Protein AF-A0A418QNV6-F1 (afdb_monomer_lite)

Structure (mmCIF, N/CA/C/O backbone):
data_AF-A0A418QNV6-F1
#
_entry.id   AF-A0A418QNV6-F1
#
loop_
_atom_site.group_PDB
_atom_site.id
_atom_site.type_symbol
_atom_site.label_atom_id
_atom_site.label_alt_id
_atom_site.label_comp_id
_atom_site.label_asym_id
_atom_site.label_entity_id
_atom_site.label_seq_id
_atom_site.pdbx_PDB_ins_code
_atom_site.Cartn_x
_atom_site.Cartn_y
_atom_site.Cartn_z
_atom_site.occupancy
_atom_site.B_iso_or_equiv
_atom_site.auth_seq_id
_atom_site.auth_comp_id
_atom_site.auth_asym_id
_atom_site.auth_atom_id
_atom_site.pdbx_PDB_model_num
ATOM 1 N N . MET A 1 1 ? -42.449 26.085 47.642 1.00 58.88 1 MET A N 1
ATOM 2 C CA . MET A 1 1 ? -41.545 26.349 48.786 1.00 58.88 1 MET A CA 1
ATOM 3 C C . MET A 1 1 ? -40.626 25.148 48.970 1.00 58.88 1 MET A C 1
ATOM 5 O O . MET A 1 1 ? -41.095 24.044 48.712 1.00 58.88 1 MET A O 1
ATOM 9 N N . PRO A 1 2 ? -39.348 25.321 49.351 1.00 74.31 2 PRO A N 1
ATOM 10 C CA . PRO A 1 2 ? -38.496 24.186 49.699 1.00 74.31 2 PRO A CA 1
ATOM 11 C C . PRO A 1 2 ? -39.065 23.500 50.948 1.00 74.31 2 PRO A C 1
ATOM 13 O O . PRO A 1 2 ? -39.199 24.136 51.988 1.00 74.31 2 PRO A O 1
ATOM 16 N N . ILE A 1 3 ? -39.446 22.228 50.828 1.00 88.44 3 ILE A N 1
ATOM 17 C CA . ILE A 1 3 ? -39.875 21.413 51.972 1.00 88.44 3 ILE A CA 1
ATOM 18 C C . ILE A 1 3 ? -38.649 20.917 52.739 1.00 88.44 3 ILE A C 1
ATOM 20 O O . ILE A 1 3 ? -37.624 20.603 52.121 1.00 88.44 3 ILE A O 1
ATOM 24 N N . SER A 1 4 ? -38.736 20.822 54.067 1.00 92.00 4 SER A N 1
ATOM 25 C CA . SER A 1 4 ? -37.643 20.242 54.846 1.00 92.00 4 SER A CA 1
ATOM 26 C C . SER A 1 4 ? -37.627 18.707 54.717 1.00 92.00 4 SER A C 1
ATOM 28 O O . SER A 1 4 ? -38.664 18.093 54.444 1.00 92.00 4 SER A O 1
ATOM 30 N N . PRO A 1 5 ? -36.476 18.041 54.936 1.00 89.94 5 PRO A N 1
ATOM 31 C CA . PRO A 1 5 ? -36.416 16.579 54.994 1.00 89.94 5 PRO A CA 1
ATOM 32 C C . PRO A 1 5 ? -37.359 15.960 56.040 1.00 89.94 5 PRO A C 1
ATOM 34 O O . PRO A 1 5 ? -37.862 14.861 55.824 1.00 89.94 5 PRO A O 1
ATOM 37 N N . ALA A 1 6 ? -37.616 16.661 57.150 1.00 90.12 6 ALA A N 1
ATOM 38 C CA . ALA A 1 6 ? -38.538 16.208 58.191 1.00 90.12 6 ALA A CA 1
ATOM 39 C C . ALA A 1 6 ? -40.002 16.277 57.726 1.00 90.12 6 ALA A C 1
ATOM 41 O O . ALA A 1 6 ? -40.767 15.340 57.962 1.00 90.12 6 ALA A O 1
ATOM 42 N N . ASP A 1 7 ? -40.374 17.337 57.003 1.00 91.88 7 ASP A N 1
ATOM 43 C CA . ASP A 1 7 ? -41.719 17.481 56.432 1.00 91.88 7 ASP A CA 1
ATOM 44 C C . ASP A 1 7 ? -41.975 16.425 55.353 1.00 91.88 7 ASP A C 1
ATOM 46 O O . ASP A 1 7 ? -43.061 15.854 55.284 1.00 91.88 7 ASP A O 1
ATOM 50 N N . ALA A 1 8 ? -40.955 16.114 54.544 1.00 91.12 8 ALA A N 1
ATOM 51 C CA . ALA A 1 8 ? -41.024 15.056 53.541 1.00 91.12 8 ALA A CA 1
ATOM 52 C C . ALA A 1 8 ? -41.283 13.675 54.167 1.00 91.12 8 ALA A C 1
ATOM 54 O O . ALA A 1 8 ? -42.171 12.956 53.716 1.00 91.12 8 ALA A O 1
ATOM 55 N N . GLU A 1 9 ? -40.551 13.306 55.222 1.00 90.88 9 GLU A N 1
ATOM 56 C CA . GLU A 1 9 ? -40.791 12.042 55.934 1.00 90.88 9 GLU A CA 1
ATOM 57 C C . GLU A 1 9 ? -42.162 12.022 56.621 1.00 90.88 9 GLU A C 1
ATOM 59 O O . GLU A 1 9 ? -42.847 11.001 56.581 1.00 90.88 9 GLU A O 1
ATOM 64 N N . THR A 1 10 ? -42.595 13.148 57.196 1.00 93.19 10 THR A N 1
ATOM 65 C CA . THR A 1 10 ? -43.918 13.272 57.832 1.00 93.19 10 THR A CA 1
ATOM 66 C C . THR A 1 10 ? -45.041 13.072 56.814 1.00 93.19 10 THR A C 1
ATOM 68 O O . THR A 1 10 ? -45.963 12.298 57.064 1.00 93.19 10 THR A O 1
ATOM 71 N N . ALA A 1 11 ? -44.933 13.682 55.629 1.00 91.50 11 ALA A N 1
ATOM 72 C CA . ALA A 1 11 ? -45.890 13.484 54.542 1.00 91.50 11 ALA A CA 1
ATOM 73 C C . ALA A 1 11 ? -45.966 12.009 54.106 1.00 91.50 11 ALA A C 1
ATOM 75 O O . ALA A 1 11 ? -47.058 11.468 53.952 1.00 91.50 11 ALA A O 1
ATOM 76 N N . LEU A 1 12 ? -44.821 11.322 53.988 1.00 93.31 12 LEU A N 1
ATOM 77 C CA . LEU A 1 12 ? -44.784 9.894 53.647 1.00 93.31 12 LEU A CA 1
ATOM 78 C C . LEU A 1 12 ? -45.368 8.990 54.747 1.00 93.31 12 LEU A C 1
ATOM 80 O O . LEU A 1 12 ? -45.888 7.924 54.430 1.00 93.31 12 LEU A O 1
ATOM 84 N N . LEU A 1 13 ? -45.291 9.381 56.025 1.00 92.00 13 LEU A N 1
ATOM 85 C CA . LEU A 1 13 ? -45.879 8.628 57.144 1.00 92.00 13 LEU A CA 1
ATOM 86 C C . LEU A 1 13 ? -47.412 8.700 57.186 1.00 92.00 13 LEU A C 1
ATOM 88 O O . LEU A 1 13 ? -48.037 7.808 57.755 1.00 92.00 13 LEU A O 1
ATOM 92 N N . HIS A 1 14 ? -48.013 9.736 56.598 1.00 92.81 14 HIS A N 1
ATOM 93 C CA . HIS A 1 14 ? -49.468 9.895 56.539 1.00 92.81 14 HIS A CA 1
ATOM 94 C C . HIS A 1 14 ? -50.130 9.137 55.380 1.00 92.81 14 HIS A C 1
ATOM 96 O O . HIS A 1 14 ? -51.352 8.987 55.375 1.00 92.81 14 HIS A O 1
ATOM 102 N N . LEU A 1 15 ? -49.347 8.632 54.422 1.00 93.75 15 LEU A N 1
ATOM 103 C CA . LEU A 1 15 ? -49.856 7.810 53.328 1.00 93.75 15 LEU A CA 1
ATOM 104 C C . LEU A 1 15 ? -50.254 6.411 53.813 1.00 93.75 15 LEU A C 1
ATOM 106 O O . LEU A 1 15 ? -49.610 5.825 54.685 1.00 93.75 15 LEU A O 1
ATOM 110 N N . GLN A 1 16 ? -51.278 5.823 53.186 1.00 94.12 16 GLN A N 1
ATOM 111 C CA . GLN A 1 16 ? -51.574 4.406 53.402 1.00 94.12 16 GLN A CA 1
ATOM 112 C C . GLN A 1 16 ? -50.384 3.534 52.956 1.00 94.12 16 GLN A C 1
ATOM 114 O O . GLN A 1 16 ? -49.846 3.780 51.874 1.00 94.12 16 GLN A O 1
ATOM 119 N N . PRO A 1 17 ? -50.006 2.481 53.710 1.00 91.81 17 PRO A N 1
ATOM 120 C CA . PRO A 1 17 ? -48.830 1.665 53.396 1.00 91.81 17 PRO A CA 1
ATOM 121 C C . PRO A 1 17 ? -48.832 1.088 51.978 1.00 91.81 17 PRO A C 1
ATOM 123 O O . PRO A 1 17 ? -47.825 1.177 51.287 1.00 91.81 17 PRO A O 1
ATOM 126 N N . ALA A 1 18 ? -49.974 0.570 51.512 1.00 90.88 18 ALA A N 1
ATOM 127 C CA . ALA A 1 18 ? -50.107 0.031 50.158 1.00 90.88 18 ALA A CA 1
ATOM 128 C C . ALA A 1 18 ? -49.904 1.105 49.076 1.00 90.88 18 ALA A C 1
ATOM 130 O O . ALA A 1 18 ? -49.297 0.837 48.042 1.00 90.88 18 ALA A O 1
ATOM 131 N N . PHE A 1 19 ? -50.370 2.333 49.328 1.00 94.88 19 PHE A N 1
ATOM 132 C CA . PHE A 1 19 ? -50.196 3.437 48.391 1.00 94.88 19 PHE A CA 1
ATOM 133 C C . PHE A 1 19 ? -48.747 3.932 48.365 1.00 94.88 19 PHE A C 1
ATOM 135 O O . PHE A 1 19 ? -48.191 4.141 47.291 1.00 94.88 19 PHE A O 1
ATOM 142 N N . LEU A 1 20 ? -48.105 4.051 49.531 1.00 94.25 20 LEU A N 1
ATOM 143 C CA . LEU A 1 20 ? -46.681 4.373 49.613 1.00 94.25 20 LEU A CA 1
ATOM 144 C C . LEU A 1 20 ? -45.828 3.331 48.876 1.00 94.25 20 LEU A C 1
ATOM 146 O O . LEU A 1 20 ? -44.953 3.705 48.101 1.00 94.25 20 LEU A O 1
ATOM 150 N N . ASP A 1 21 ? -46.107 2.044 49.081 1.00 91.50 21 ASP A N 1
ATOM 151 C CA . ASP A 1 21 ? -45.416 0.945 48.405 1.00 91.50 21 ASP A CA 1
ATOM 152 C C . ASP A 1 21 ? -45.560 1.018 46.880 1.00 91.50 21 ASP A C 1
ATOM 154 O O . ASP A 1 21 ? -44.578 0.819 46.162 1.00 91.50 21 ASP A O 1
ATOM 158 N N . ALA A 1 22 ? -46.755 1.358 46.387 1.00 93.69 22 ALA A N 1
ATOM 159 C CA . ALA A 1 22 ? -47.014 1.569 44.966 1.00 93.69 22 ALA A CA 1
ATOM 160 C C . ALA A 1 22 ? -46.337 2.838 44.410 1.00 93.69 22 ALA A C 1
ATOM 162 O O . ALA A 1 22 ? -46.126 2.940 43.206 1.00 93.69 22 ALA A O 1
ATOM 163 N N . LEU A 1 23 ? -45.942 3.802 45.245 1.00 95.12 23 LEU A N 1
ATOM 164 C CA . LEU A 1 23 ? -45.185 4.981 44.805 1.00 95.12 23 LEU A CA 1
ATOM 165 C C . LEU A 1 23 ? -43.672 4.733 44.736 1.00 95.12 23 LEU A C 1
ATOM 167 O O . LEU A 1 23 ? -42.971 5.465 44.036 1.00 95.12 23 LEU A O 1
ATOM 171 N N . LEU A 1 24 ? -43.147 3.711 45.424 1.00 93.94 24 LEU A N 1
ATOM 172 C CA . LEU A 1 24 ? -41.705 3.444 45.478 1.00 93.94 24 LEU A CA 1
ATOM 173 C C . LEU A 1 24 ? -41.037 3.257 44.101 1.00 93.94 24 LEU A C 1
ATOM 175 O O . LEU A 1 24 ? -39.929 3.770 43.948 1.00 93.94 24 LEU A O 1
ATOM 179 N N . PRO A 1 25 ? -41.642 2.613 43.080 1.00 93.56 25 PRO A N 1
ATOM 180 C CA . PRO A 1 25 ? -41.015 2.521 41.758 1.00 93.56 25 PRO A CA 1
ATOM 181 C C . PRO A 1 25 ? -40.789 3.883 41.076 1.00 93.56 25 PRO A C 1
ATOM 183 O O . PRO A 1 25 ? -39.921 3.998 40.219 1.00 93.56 25 PRO A O 1
ATOM 186 N N . LEU A 1 26 ? -41.514 4.931 41.486 1.00 93.94 26 LEU A N 1
ATOM 187 C CA . LEU A 1 26 ? -41.363 6.297 40.971 1.00 93.94 26 LEU A CA 1
ATOM 188 C C . LEU A 1 26 ? -40.318 7.127 41.731 1.00 93.94 26 LEU A C 1
ATOM 190 O O . LEU A 1 26 ? -40.131 8.307 41.434 1.00 93.94 26 LEU A O 1
ATOM 194 N N . ALA A 1 27 ? -39.654 6.550 42.739 1.00 93.06 27 ALA A N 1
ATOM 195 C CA . ALA A 1 27 ? -38.789 7.290 43.657 1.00 93.06 27 ALA A CA 1
ATOM 196 C C . ALA A 1 27 ? -37.583 7.963 42.983 1.00 93.06 27 ALA A C 1
ATOM 198 O O . ALA A 1 27 ? -37.033 8.911 43.541 1.00 93.06 27 ALA A O 1
ATOM 199 N N . LEU A 1 28 ? -37.149 7.476 41.817 1.00 89.69 28 LEU A N 1
ATOM 200 C CA . LEU A 1 28 ? -36.007 8.025 41.083 1.00 89.69 28 LEU A CA 1
ATOM 201 C C . LEU A 1 28 ? -36.397 9.062 40.020 1.00 89.69 28 LEU A C 1
ATOM 203 O O . LEU A 1 28 ? -35.506 9.642 39.402 1.00 89.69 28 LEU A O 1
ATOM 207 N N . GLU A 1 29 ? -37.692 9.306 39.818 1.00 90.94 29 GLU A N 1
ATOM 208 C CA . GLU A 1 29 ? -38.185 10.260 38.828 1.00 90.94 29 GLU A CA 1
ATOM 209 C C . GLU A 1 29 ? -38.235 11.681 39.405 1.00 90.94 29 GLU A C 1
ATOM 211 O O . GLU A 1 29 ? -38.697 11.910 40.526 1.00 90.94 29 GLU A O 1
ATOM 216 N N . ASP A 1 30 ? -37.772 12.654 38.620 1.00 90.06 30 ASP A N 1
ATOM 217 C CA . ASP A 1 30 ? -37.817 14.076 38.985 1.00 90.06 30 ASP A CA 1
ATOM 218 C C . ASP A 1 30 ? -39.191 14.704 38.737 1.00 90.06 30 ASP A C 1
ATOM 220 O O . ASP A 1 30 ? -39.560 15.700 39.371 1.00 90.06 30 ASP A O 1
ATOM 224 N N . THR A 1 31 ? -39.956 14.113 37.823 1.00 92.56 31 THR A N 1
ATOM 225 C CA . THR A 1 31 ? -41.309 14.519 37.464 1.00 92.56 31 THR A CA 1
ATOM 226 C C . THR A 1 31 ? -42.206 13.297 37.361 1.00 92.56 31 THR A C 1
ATOM 228 O O . THR A 1 31 ? -41.828 12.256 36.830 1.00 92.56 31 THR A O 1
ATOM 231 N N . TRP A 1 32 ? -43.418 13.416 37.884 1.00 95.62 32 TRP A N 1
ATOM 232 C CA . TRP A 1 32 ? -44.456 12.403 37.757 1.00 95.62 32 TRP A CA 1
ATOM 233 C C . TRP A 1 32 ? -45.513 12.870 36.762 1.00 95.62 32 TRP A C 1
ATOM 235 O O . TRP A 1 32 ? -45.766 14.068 36.634 1.00 95.62 32 TRP A O 1
ATOM 245 N N . HIS A 1 33 ? -46.123 11.919 36.059 1.00 94.75 33 HIS A N 1
ATOM 246 C CA . HIS A 1 33 ? -47.186 12.171 35.090 1.00 94.75 33 HIS A CA 1
ATOM 247 C C . HIS A 1 33 ? -48.235 11.055 35.211 1.00 94.75 33 HIS A C 1
ATOM 249 O O . HIS A 1 33 ? -47.851 9.882 35.207 1.00 94.75 33 HIS A O 1
ATOM 255 N N . PRO A 1 34 ? -49.547 11.362 35.216 1.00 92.31 34 PRO A N 1
ATOM 256 C CA . PRO A 1 34 ? -50.612 10.411 35.551 1.00 92.31 34 PRO A CA 1
ATOM 257 C C . PRO A 1 34 ? -50.576 9.122 34.716 1.00 92.31 34 PRO A C 1
ATOM 259 O O . PRO A 1 34 ? -50.736 8.032 35.252 1.00 92.31 34 PRO A O 1
ATOM 262 N N . VAL A 1 35 ? -50.315 9.241 33.410 1.00 90.50 35 VAL A N 1
ATOM 263 C CA . VAL A 1 35 ? -50.228 8.088 32.494 1.00 90.50 35 VAL A CA 1
ATOM 264 C C . VAL A 1 35 ? -48.843 7.426 32.476 1.00 90.50 35 VAL A C 1
ATOM 266 O O . VAL A 1 35 ? -48.749 6.213 32.626 1.00 90.50 35 VAL A O 1
ATOM 269 N N . ARG A 1 36 ? -47.746 8.183 32.304 1.00 89.75 36 ARG A N 1
ATOM 270 C CA . ARG A 1 36 ? -46.393 7.599 32.183 1.00 89.75 36 ARG A CA 1
ATOM 271 C C . ARG A 1 36 ? -45.943 6.881 33.454 1.00 89.75 36 ARG A C 1
ATOM 273 O O . ARG A 1 36 ? -45.294 5.846 33.362 1.00 89.75 36 ARG A O 1
ATOM 280 N N . SER A 1 37 ? -46.320 7.393 34.624 1.00 92.81 37 SER A N 1
ATOM 281 C CA . SER A 1 37 ? -45.974 6.777 35.904 1.00 92.81 37 SER A CA 1
ATOM 282 C C . SER A 1 37 ? -46.596 5.383 36.081 1.00 92.81 37 SER A C 1
ATOM 284 O O . SER A 1 37 ? -45.988 4.543 36.734 1.00 92.81 37 SER A O 1
ATOM 286 N N . LEU A 1 38 ? -47.729 5.080 35.433 1.00 91.75 38 LEU A N 1
ATOM 287 C CA . LEU A 1 38 ? -48.327 3.735 35.457 1.00 91.75 38 LEU A CA 1
ATOM 288 C C . LEU A 1 38 ? -47.478 2.685 34.727 1.00 91.75 38 LEU A C 1
ATOM 290 O O . LEU A 1 38 ? -47.542 1.509 35.065 1.00 91.75 38 LEU A O 1
ATOM 294 N N . ALA A 1 39 ? -46.653 3.091 33.756 1.00 88.88 39 ALA A N 1
ATOM 295 C CA . ALA A 1 39 ? -45.735 2.167 33.088 1.00 88.88 39 ALA A CA 1
ATOM 296 C C . ALA A 1 39 ? -44.594 1.711 34.016 1.00 88.88 39 ALA A C 1
ATOM 298 O O . ALA A 1 39 ? -44.099 0.596 33.880 1.00 88.88 39 ALA A O 1
ATOM 299 N N . LEU A 1 40 ? -44.186 2.572 34.955 1.00 85.75 40 LEU A N 1
ATOM 300 C CA . LEU A 1 40 ? -43.141 2.286 35.945 1.00 85.75 40 LEU A CA 1
ATOM 301 C C . LEU A 1 40 ? -43.706 1.660 37.226 1.00 85.75 40 LEU A C 1
ATOM 303 O O . LEU A 1 40 ? -43.014 0.891 37.888 1.00 85.75 40 LEU A O 1
ATOM 307 N N . SER A 1 41 ? -44.952 1.985 37.574 1.00 92.31 41 SER A N 1
ATOM 308 C CA . SER A 1 41 ? -45.657 1.426 38.724 1.00 92.31 41 SER A CA 1
ATOM 309 C C . SER A 1 41 ? -47.101 1.050 38.364 1.00 92.31 41 SER A C 1
ATOM 311 O O . SER A 1 41 ? -48.021 1.851 38.555 1.00 92.31 41 SER A O 1
ATOM 313 N N . PRO A 1 42 ? -47.325 -0.163 37.829 1.00 91.12 42 PRO A N 1
ATOM 314 C CA . PRO A 1 42 ? -48.658 -0.617 37.431 1.00 91.12 42 PRO A CA 1
ATOM 315 C C . PRO A 1 42 ? -49.593 -0.884 38.621 1.00 91.12 42 PRO A C 1
ATOM 317 O O . PRO A 1 42 ? -50.802 -0.953 38.433 1.00 91.12 42 PRO A O 1
ATOM 320 N N . ASP A 1 43 ? -49.052 -0.994 39.839 1.00 92.06 43 ASP A N 1
ATOM 321 C CA . ASP A 1 43 ? -49.811 -1.273 41.066 1.00 92.06 43 ASP A CA 1
ATOM 322 C C . ASP A 1 43 ? -50.447 -0.013 41.694 1.00 92.06 43 ASP A C 1
ATOM 324 O O . ASP A 1 43 ? -51.023 -0.074 42.783 1.00 92.06 43 ASP A O 1
ATOM 328 N N . LEU A 1 44 ? -50.323 1.156 41.052 1.00 94.31 44 LEU A N 1
ATOM 329 C CA . LEU A 1 44 ? -50.935 2.393 41.538 1.00 94.31 44 LEU A CA 1
ATOM 330 C C . LEU A 1 44 ? -52.474 2.309 41.476 1.00 94.31 44 LEU A C 1
ATOM 332 O O . LEU A 1 44 ? -53.022 1.943 40.437 1.00 94.31 44 LEU A O 1
ATOM 336 N N . PRO A 1 45 ? -53.190 2.677 42.556 1.00 93.38 45 PRO A N 1
ATOM 337 C CA . PRO A 1 45 ? -54.645 2.565 42.607 1.00 93.38 45 PRO A CA 1
ATOM 338 C C . PRO A 1 45 ? -55.355 3.590 41.710 1.00 93.38 45 PRO A C 1
ATOM 340 O O . PRO A 1 45 ? -54.811 4.643 41.365 1.00 93.38 45 PRO A O 1
ATOM 343 N N . ASP A 1 46 ? -56.626 3.338 41.402 1.00 91.38 46 ASP A N 1
ATOM 344 C CA . ASP A 1 46 ? -57.471 4.323 40.724 1.00 91.38 46 ASP A CA 1
ATOM 345 C C . ASP A 1 46 ? -57.534 5.636 41.526 1.00 91.38 46 ASP A C 1
ATOM 347 O O . ASP A 1 46 ? -57.696 5.645 42.748 1.00 91.38 46 ASP A O 1
ATOM 351 N N . GLY A 1 47 ? -57.378 6.772 40.840 1.00 92.19 47 GLY A N 1
ATOM 352 C CA . GLY A 1 47 ? -57.345 8.093 41.478 1.00 92.19 47 GLY A CA 1
ATOM 353 C C . GLY A 1 47 ? -56.038 8.435 42.209 1.00 92.19 47 GLY A C 1
ATOM 354 O O . GLY A 1 47 ? -55.975 9.484 42.858 1.00 92.19 47 GLY A O 1
ATOM 355 N N . TRP A 1 48 ? -54.982 7.614 42.082 1.00 95.25 48 TRP A N 1
ATOM 356 C CA . TRP A 1 48 ? -53.685 7.849 42.734 1.00 95.25 48 TRP A CA 1
ATOM 357 C C . TRP A 1 48 ? -53.121 9.251 42.484 1.00 95.25 48 TRP A C 1
ATOM 359 O O . TRP A 1 48 ? -52.522 9.832 43.383 1.00 95.25 48 TRP A O 1
ATOM 369 N N . TRP A 1 49 ? -53.313 9.801 41.280 1.00 95.50 49 TRP A N 1
ATOM 370 C CA . TRP A 1 49 ? -52.747 11.091 40.888 1.00 95.50 49 TRP A CA 1
ATOM 371 C C . TRP A 1 49 ? -53.313 12.237 41.727 1.00 95.50 49 TRP A C 1
ATOM 373 O O . TRP A 1 49 ? -52.564 13.017 42.314 1.00 95.50 49 TRP A O 1
ATOM 383 N N . SER A 1 50 ? -54.641 12.291 41.864 1.00 93.62 50 SER A N 1
ATOM 384 C CA . SER A 1 50 ? -55.313 13.269 42.722 1.00 93.62 50 SER A CA 1
ATOM 385 C C . SER A 1 50 ? -54.934 13.076 44.190 1.00 93.62 50 SER A C 1
ATOM 387 O O . SER A 1 50 ? -54.702 14.058 44.891 1.00 93.62 50 SER A O 1
ATOM 389 N N . ALA A 1 51 ? -54.811 11.824 44.646 1.00 92.88 51 ALA A N 1
ATOM 390 C CA . ALA A 1 51 ? -54.374 11.518 46.005 1.00 92.88 51 ALA A CA 1
ATOM 391 C C . ALA A 1 51 ? -52.929 11.979 46.267 1.00 92.88 51 ALA A C 1
ATOM 393 O O . ALA A 1 51 ? -52.664 12.590 47.301 1.00 92.88 51 ALA A O 1
ATOM 394 N N . ALA A 1 52 ? -52.011 11.753 45.323 1.00 93.56 52 ALA A N 1
ATOM 395 C CA . ALA A 1 52 ? -50.624 12.197 45.407 1.00 93.56 52 ALA A CA 1
ATOM 396 C C . ALA A 1 52 ? -50.528 13.729 45.438 1.00 93.56 52 ALA A C 1
ATOM 398 O O . ALA A 1 52 ? -49.844 14.267 46.300 1.00 93.56 52 ALA A O 1
ATOM 399 N N . LEU A 1 53 ? -51.256 14.440 44.570 1.00 93.44 53 LEU A N 1
ATOM 400 C CA . LEU A 1 53 ? -51.277 15.910 44.557 1.00 93.44 53 LEU A CA 1
ATOM 401 C C . LEU A 1 53 ? -51.859 16.524 45.842 1.00 93.44 53 LEU A C 1
ATOM 403 O O . LEU A 1 53 ? -51.465 17.623 46.221 1.00 93.44 53 LEU A O 1
ATOM 407 N N . GLN A 1 54 ? -52.795 15.838 46.506 1.00 93.94 54 GLN A N 1
ATOM 408 C CA . GLN A 1 54 ? -53.394 16.308 47.761 1.00 93.94 54 GLN A CA 1
ATOM 409 C C . GLN A 1 54 ? -52.543 15.992 48.996 1.00 93.94 54 GLN A C 1
ATOM 411 O O . GLN A 1 54 ? -52.525 16.779 49.939 1.00 93.94 54 GLN A O 1
ATOM 416 N N . GLN A 1 55 ? -51.890 14.827 49.023 1.00 93.81 55 GLN A N 1
ATOM 417 C CA . GLN A 1 55 ? -51.228 14.299 50.224 1.00 93.81 55 GLN A CA 1
ATOM 418 C C . GLN A 1 55 ? -49.710 14.493 50.215 1.00 93.81 55 GLN A C 1
ATOM 420 O O . GLN A 1 55 ? -49.082 14.438 51.272 1.00 93.81 55 GLN A O 1
ATOM 425 N N . LEU A 1 56 ? -49.108 14.723 49.046 1.00 95.06 56 LEU A N 1
ATOM 426 C CA . LEU A 1 56 ? -47.680 14.968 48.906 1.00 95.06 56 LEU A CA 1
ATOM 427 C C . LEU A 1 56 ? -47.412 16.405 48.465 1.00 95.06 56 LEU A C 1
ATOM 429 O O . LEU A 1 56 ? -48.163 16.967 47.669 1.00 95.06 56 LEU A O 1
ATOM 433 N N . PRO A 1 57 ? -46.300 17.002 48.921 1.00 93.00 57 PRO A N 1
ATOM 434 C CA . PRO A 1 57 ? -45.922 18.363 48.558 1.00 93.00 57 PRO A CA 1
ATOM 435 C C . PRO A 1 57 ? -45.325 18.440 47.140 1.00 93.00 57 PRO A C 1
ATOM 437 O O . PRO A 1 57 ? -44.209 18.918 46.953 1.00 93.00 57 PRO A O 1
ATOM 440 N N . LEU A 1 58 ? -46.035 17.937 46.132 1.00 93.31 58 LEU A N 1
ATOM 441 C CA . LEU A 1 58 ? -45.613 17.993 44.734 1.00 93.31 58 LEU A CA 1
ATOM 442 C C . LEU A 1 58 ? -45.757 19.418 44.181 1.00 93.31 58 LEU A C 1
ATOM 444 O O . LEU A 1 58 ? -46.654 20.167 44.566 1.00 93.31 58 LEU A O 1
ATOM 448 N N . ILE A 1 59 ? -44.869 19.804 43.267 1.00 91.94 59 ILE A N 1
ATOM 449 C CA . ILE A 1 59 ? -44.933 21.106 42.596 1.00 91.94 59 ILE A CA 1
ATOM 450 C C . ILE A 1 59 ? -45.590 20.880 41.240 1.00 91.94 59 ILE A C 1
ATOM 452 O O . ILE A 1 59 ? -44.971 20.274 40.368 1.00 91.94 59 ILE A O 1
ATOM 456 N N . ALA A 1 60 ? -46.827 21.346 41.063 1.00 90.00 60 ALA A N 1
ATOM 457 C CA . ALA A 1 60 ? -47.505 21.277 39.770 1.00 90.00 60 ALA A CA 1
ATOM 458 C C . ALA A 1 60 ? -46.649 21.962 38.690 1.00 90.00 60 ALA A C 1
ATOM 460 O O . ALA A 1 60 ? -46.178 23.085 38.888 1.00 90.00 60 ALA A O 1
ATOM 461 N N . GLY A 1 61 ? -46.398 21.244 37.599 1.00 86.12 61 GLY A N 1
ATOM 462 C CA . GLY A 1 61 ? -45.743 21.752 36.402 1.00 86.12 61 GLY A CA 1
ATOM 463 C C . GLY A 1 61 ? -46.754 21.990 35.286 1.00 86.12 61 GLY A C 1
ATOM 464 O O . GLY A 1 61 ? -47.960 21.834 35.477 1.00 86.12 61 GLY A O 1
ATOM 465 N N . ASP A 1 62 ? -46.240 22.341 34.113 1.00 77.25 62 ASP A N 1
ATOM 466 C CA . ASP A 1 62 ? -47.039 22.416 32.893 1.00 77.25 62 ASP A CA 1
ATOM 467 C C . ASP A 1 62 ? -47.350 20.988 32.371 1.00 77.25 62 ASP A C 1
ATOM 469 O O . ASP A 1 62 ? -46.674 20.018 32.737 1.00 77.25 62 ASP A O 1
ATOM 473 N N . ASP A 1 63 ? -48.391 20.843 31.545 1.00 78.50 63 ASP A N 1
ATOM 474 C CA . ASP A 1 63 ? -48.798 19.584 30.884 1.00 78.50 63 ASP A CA 1
ATOM 475 C C . ASP A 1 63 ? -49.124 18.393 31.815 1.00 78.50 63 ASP A C 1
ATOM 477 O O . ASP A 1 63 ? -48.637 17.280 31.614 1.00 78.50 63 ASP A O 1
ATOM 481 N N . ASP A 1 64 ? -49.952 18.601 32.848 1.00 88.00 64 ASP A N 1
ATOM 482 C CA . ASP A 1 64 ? -50.383 17.545 33.789 1.00 88.00 64 ASP A CA 1
ATOM 483 C C . ASP A 1 64 ? -49.217 16.791 34.465 1.00 88.00 64 ASP A C 1
ATOM 485 O O . ASP A 1 64 ? -49.359 15.653 34.924 1.00 88.00 64 ASP A O 1
ATOM 489 N N . THR A 1 65 ? -48.048 17.429 34.567 1.00 92.69 65 THR A N 1
ATOM 490 C CA . THR A 1 65 ? -46.898 16.899 35.304 1.00 92.69 65 THR A CA 1
ATOM 491 C C . THR A 1 65 ? -46.795 17.509 36.695 1.00 92.69 65 THR A C 1
ATOM 493 O O . THR A 1 65 ? -47.270 18.612 36.967 1.00 92.69 65 THR A O 1
ATOM 496 N N . ALA A 1 66 ? -46.134 16.798 37.604 1.00 93.62 66 ALA A N 1
ATOM 497 C CA . ALA A 1 66 ? -45.769 17.346 38.900 1.00 93.62 66 ALA A CA 1
ATOM 498 C C . ALA A 1 66 ? -44.309 17.036 39.209 1.00 93.62 66 ALA A C 1
ATOM 500 O O . ALA A 1 66 ? -43.877 15.884 39.177 1.00 93.62 66 ALA A O 1
ATOM 501 N N . ARG A 1 67 ? -43.536 18.074 39.516 1.00 93.56 67 ARG A N 1
ATOM 502 C CA . ARG A 1 67 ? -42.144 17.948 39.926 1.00 93.56 67 ARG A CA 1
ATOM 503 C C . ARG A 1 67 ? -42.071 17.482 41.374 1.00 93.56 67 ARG A C 1
ATOM 505 O O . ARG A 1 67 ? -42.696 18.066 42.264 1.00 93.56 67 ARG A O 1
ATOM 512 N N . VAL A 1 68 ? -41.254 16.466 41.612 1.00 94.50 68 VAL A N 1
ATOM 513 C CA . VAL A 1 68 ? -41.001 15.919 42.944 1.00 94.50 68 VAL A CA 1
ATOM 514 C C . VAL A 1 68 ? -39.921 16.767 43.622 1.00 94.50 68 VAL A C 1
ATOM 516 O O . VAL A 1 68 ? -38.817 16.899 43.086 1.00 94.50 68 VAL A O 1
ATOM 519 N N . PRO A 1 69 ? -40.178 17.367 44.799 1.00 94.81 69 PRO A N 1
ATOM 520 C CA . PRO A 1 69 ? -39.137 18.103 45.503 1.00 94.81 69 PRO A CA 1
ATOM 521 C C . PRO A 1 69 ? -37.964 17.187 45.888 1.00 94.81 69 PRO A C 1
ATOM 523 O O . PRO A 1 69 ? -38.201 16.061 46.333 1.00 94.81 69 PRO A O 1
ATOM 526 N N . PRO A 1 70 ? -36.707 17.667 45.835 1.00 91.75 70 PRO A N 1
ATOM 527 C CA . PRO A 1 70 ? -35.530 16.844 46.129 1.00 91.75 70 PRO A CA 1
ATOM 528 C C . PRO A 1 70 ? -35.568 16.145 47.495 1.00 91.75 70 PRO A C 1
ATOM 530 O O . PRO A 1 70 ? -35.136 15.003 47.611 1.00 91.75 70 PRO A O 1
ATOM 533 N N . ALA A 1 71 ? -36.117 16.799 48.524 1.00 92.88 71 ALA A N 1
ATOM 534 C CA . ALA A 1 71 ? -36.251 16.215 49.860 1.00 92.88 71 ALA A CA 1
ATOM 535 C C . ALA A 1 71 ? -37.268 15.057 49.908 1.00 92.88 71 ALA A C 1
ATOM 537 O O . ALA A 1 71 ? -37.004 14.052 50.567 1.00 92.88 71 ALA A O 1
ATOM 538 N N . LEU A 1 72 ? -38.385 15.161 49.173 1.00 94.62 72 LEU A N 1
ATOM 539 C CA . LEU A 1 72 ? -39.364 14.076 49.036 1.00 94.62 72 LEU A CA 1
ATOM 540 C C . LEU A 1 72 ? -38.778 12.913 48.238 1.00 94.62 72 LEU A C 1
ATOM 542 O O . LEU A 1 72 ? -38.877 11.765 48.669 1.00 94.62 72 LEU A O 1
ATOM 546 N N . ARG A 1 73 ? -38.098 13.218 47.128 1.00 94.19 73 ARG A N 1
ATOM 547 C CA . ARG A 1 73 ? -37.391 12.223 46.315 1.00 94.19 73 ARG A CA 1
ATOM 548 C C . ARG A 1 73 ? -36.365 11.462 47.156 1.00 94.19 73 ARG A C 1
ATOM 550 O O . ARG A 1 73 ? -36.378 10.239 47.186 1.00 94.19 73 ARG A O 1
ATOM 557 N N . ALA A 1 74 ? -35.530 12.170 47.918 1.00 91.19 74 ALA A N 1
ATOM 558 C CA . ALA A 1 74 ? -34.533 11.559 48.796 1.00 91.19 74 ALA A CA 1
ATOM 559 C C . ALA A 1 74 ? -35.156 10.646 49.868 1.00 91.19 74 ALA A C 1
ATOM 561 O O . ALA A 1 74 ? -34.613 9.577 50.155 1.00 91.19 74 ALA A O 1
ATOM 562 N N . ALA A 1 75 ? -36.297 11.037 50.443 1.00 93.62 75 ALA A N 1
ATOM 563 C CA . ALA A 1 75 ? -37.020 10.218 51.413 1.00 93.62 75 ALA A CA 1
ATOM 564 C C . ALA A 1 75 ? -37.613 8.949 50.768 1.00 93.62 75 ALA A C 1
ATOM 566 O O . ALA A 1 75 ? -37.433 7.850 51.297 1.00 93.62 75 ALA A O 1
ATOM 567 N N . LEU A 1 76 ? -38.227 9.070 49.585 1.00 94.62 76 LEU A N 1
ATOM 568 C CA . LEU A 1 76 ? -38.720 7.929 48.806 1.00 94.62 76 LEU A CA 1
ATOM 569 C C . LEU A 1 76 ? -37.588 6.975 48.406 1.00 94.62 76 LEU A C 1
ATOM 571 O O . LEU A 1 76 ? -37.729 5.770 48.583 1.00 94.62 76 LEU A O 1
ATOM 575 N N . VAL A 1 77 ? -36.445 7.492 47.945 1.00 93.19 77 VAL A N 1
ATOM 576 C CA . VAL A 1 77 ? -35.264 6.682 47.594 1.00 93.19 77 VAL A CA 1
ATOM 577 C C . VAL A 1 77 ? -34.725 5.925 48.804 1.00 93.19 77 VAL A C 1
ATOM 579 O O . VAL A 1 77 ? -34.429 4.738 48.700 1.00 93.19 77 VAL A O 1
ATOM 582 N N . ARG A 1 78 ? -34.638 6.575 49.970 1.00 93.19 78 ARG A N 1
ATOM 583 C CA . ARG A 1 78 ? -34.217 5.927 51.222 1.00 93.19 78 ARG A CA 1
ATOM 584 C C . ARG A 1 78 ? -35.172 4.808 51.646 1.00 93.19 78 ARG A C 1
ATOM 586 O O . ARG A 1 78 ? -34.717 3.779 52.143 1.00 93.19 78 ARG A O 1
ATOM 593 N N . ARG A 1 79 ? -36.481 4.973 51.442 1.00 93.81 79 ARG A N 1
ATOM 594 C CA . ARG A 1 79 ? -37.463 3.905 51.692 1.00 93.81 79 ARG A CA 1
ATOM 595 C C . ARG A 1 79 ? -37.386 2.795 50.650 1.00 93.81 79 ARG A C 1
ATOM 597 O O . ARG A 1 79 ? -37.382 1.631 51.022 1.00 93.81 79 ARG A O 1
ATOM 604 N N . LEU A 1 80 ? -37.253 3.131 49.369 1.00 94.06 80 LEU A N 1
ATOM 605 C CA . LEU A 1 80 ? -37.081 2.160 48.290 1.00 94.06 80 LEU A CA 1
ATOM 606 C C . LEU A 1 80 ? -35.834 1.289 48.519 1.00 94.06 80 LEU A C 1
ATOM 608 O O . LEU A 1 80 ? -35.920 0.066 48.420 1.00 94.06 80 LEU A O 1
ATOM 612 N N . SER A 1 81 ? -34.700 1.891 48.889 1.00 91.94 81 SER A N 1
ATOM 613 C CA . SER A 1 81 ? -33.446 1.160 49.109 1.00 91.94 81 SER A CA 1
ATOM 614 C C . SER A 1 81 ? -33.478 0.236 50.328 1.00 91.94 81 SER A C 1
ATOM 616 O O . SER A 1 81 ? -32.795 -0.786 50.331 1.00 91.94 81 SER A O 1
ATOM 618 N N . THR A 1 82 ? -34.287 0.555 51.340 1.00 91.12 82 THR A N 1
ATOM 619 C CA . THR A 1 82 ? -34.415 -0.246 52.566 1.00 91.12 82 THR A CA 1
ATOM 620 C C . THR A 1 82 ? -35.522 -1.294 52.472 1.00 91.12 82 THR A C 1
ATOM 622 O O . THR A 1 82 ? -35.297 -2.450 52.822 1.00 91.12 82 THR A O 1
ATOM 625 N N . ALA A 1 83 ? -36.701 -0.923 51.971 1.00 90.94 83 ALA A N 1
ATOM 626 C CA . ALA A 1 83 ? -37.872 -1.794 51.912 1.00 90.94 83 ALA A CA 1
ATOM 627 C C . ALA A 1 83 ? -37.853 -2.749 50.708 1.00 90.94 83 ALA A C 1
ATOM 629 O O . ALA A 1 83 ? -38.307 -3.887 50.818 1.00 90.94 83 ALA A O 1
ATOM 630 N N . ARG A 1 84 ? -37.329 -2.312 49.551 1.00 92.12 84 ARG A N 1
ATOM 631 C CA . ARG A 1 84 ? -37.281 -3.109 48.310 1.00 92.12 84 ARG A CA 1
ATOM 632 C C . ARG A 1 84 ? -35.903 -3.015 47.631 1.00 92.12 84 ARG A C 1
ATOM 634 O O . ARG A 1 84 ? -35.802 -2.536 46.500 1.00 92.12 84 ARG A O 1
ATOM 641 N N . PRO A 1 85 ? -34.831 -3.529 48.264 1.00 90.88 85 PRO A N 1
ATOM 642 C CA . PRO A 1 85 ? -33.454 -3.359 47.788 1.00 90.88 85 PRO A CA 1
ATOM 643 C C . PRO A 1 85 ? -33.202 -3.931 46.385 1.00 90.88 85 PRO A C 1
ATOM 645 O O . PRO A 1 85 ? -32.396 -3.381 45.637 1.00 90.88 85 PRO A O 1
ATOM 648 N N . LYS A 1 86 ? -33.900 -5.009 45.997 1.00 92.00 86 LYS A N 1
ATOM 649 C CA . LYS A 1 86 ? -33.805 -5.570 44.640 1.00 92.00 86 LYS A CA 1
ATOM 650 C C . LYS A 1 86 ? -34.371 -4.607 43.592 1.00 92.00 86 LYS A C 1
ATOM 652 O O . LYS A 1 86 ? -33.671 -4.269 42.649 1.00 92.00 86 LYS A O 1
ATOM 657 N N . LEU A 1 87 ? -35.590 -4.109 43.810 1.00 90.31 87 LEU A N 1
ATOM 658 C CA . LEU A 1 87 ? -36.234 -3.145 42.915 1.00 90.31 87 LEU A CA 1
ATOM 659 C C . LEU A 1 87 ? -35.422 -1.848 42.810 1.00 90.31 87 LEU A C 1
ATOM 661 O O . LEU A 1 87 ? -35.239 -1.330 41.715 1.00 90.31 87 LEU A O 1
ATOM 665 N N . TYR A 1 88 ? -34.893 -1.354 43.934 1.00 92.31 88 TYR A N 1
ATOM 666 C CA . TYR A 1 88 ? -33.981 -0.209 43.940 1.00 92.31 88 TYR A CA 1
ATOM 667 C C . TYR A 1 88 ? -32.789 -0.433 43.003 1.00 92.31 88 TYR A C 1
ATOM 669 O O . TYR A 1 88 ? -32.477 0.417 42.172 1.00 92.31 88 TYR A O 1
ATOM 677 N N . ARG A 1 89 ? -32.141 -1.598 43.122 1.00 92.75 89 ARG A N 1
ATOM 678 C CA . ARG A 1 89 ? -30.991 -1.967 42.297 1.00 92.75 89 ARG A CA 1
ATOM 679 C C . ARG A 1 89 ? -31.357 -2.038 40.814 1.00 92.75 89 ARG A C 1
ATOM 681 O O . ARG A 1 89 ? -30.626 -1.483 40.000 1.00 92.75 89 ARG A O 1
ATOM 688 N N . ASP A 1 90 ? -32.477 -2.674 40.483 1.00 90.50 90 ASP A N 1
ATOM 689 C CA . ASP A 1 90 ? -32.941 -2.850 39.102 1.00 90.50 90 ASP A CA 1
ATOM 690 C C . ASP A 1 90 ? -33.250 -1.493 38.439 1.00 90.50 90 ASP A C 1
ATOM 692 O O . ASP A 1 90 ? -32.796 -1.228 37.325 1.00 90.50 90 ASP A O 1
ATOM 696 N N . LEU A 1 91 ? -33.923 -0.585 39.155 1.00 90.00 91 LEU A N 1
ATOM 697 C CA . LEU A 1 91 ? -34.229 0.760 38.658 1.00 90.00 91 LEU A CA 1
ATOM 698 C C . LEU A 1 91 ? -32.969 1.619 38.463 1.00 90.00 91 LEU A C 1
ATOM 700 O O . LEU A 1 91 ? -32.858 2.335 37.468 1.00 90.00 91 LEU A O 1
ATOM 704 N N . ILE A 1 92 ? -31.992 1.525 39.371 1.00 92.25 92 ILE A N 1
ATOM 705 C CA . ILE A 1 92 ? -30.701 2.215 39.220 1.00 92.25 92 ILE A CA 1
ATOM 706 C C . ILE A 1 92 ? -29.939 1.696 37.994 1.00 92.25 92 ILE A C 1
ATOM 708 O O . ILE A 1 92 ? -29.365 2.494 37.250 1.00 92.25 92 ILE A O 1
ATOM 712 N N . ILE A 1 93 ? -29.949 0.380 37.750 1.00 90.12 93 ILE A N 1
ATOM 713 C CA . ILE A 1 93 ? -29.342 -0.209 36.549 1.00 90.12 93 ILE A CA 1
ATOM 714 C C . ILE A 1 93 ? -30.024 0.350 35.295 1.00 90.12 93 ILE A C 1
ATOM 716 O O . ILE A 1 93 ? -29.329 0.842 34.406 1.00 90.12 93 ILE A O 1
ATOM 720 N N . GLN A 1 94 ? -31.356 0.372 35.253 1.00 89.25 94 GLN A N 1
ATOM 721 C CA . GLN A 1 94 ? -32.113 0.891 34.112 1.00 89.25 94 GLN A CA 1
ATOM 722 C C . GLN A 1 94 ? -31.835 2.383 33.850 1.00 89.25 94 GLN A C 1
ATOM 724 O O . GLN A 1 94 ? -31.578 2.777 32.712 1.00 89.25 94 GLN A O 1
ATOM 729 N N . GLN A 1 95 ? -31.810 3.220 34.893 1.00 89.50 95 GLN A N 1
ATOM 730 C CA . GLN A 1 95 ? -31.450 4.636 34.747 1.00 89.50 95 GLN A CA 1
ATOM 731 C C . GLN A 1 95 ? -29.995 4.825 34.300 1.00 89.50 95 GLN A C 1
ATOM 733 O O . GLN A 1 95 ? -29.713 5.708 33.490 1.00 89.50 95 GLN A O 1
ATOM 738 N N . SER A 1 96 ? -29.066 3.988 34.777 1.00 90.81 96 SER A N 1
ATOM 739 C CA . SER A 1 96 ? -27.669 4.036 34.328 1.00 90.81 96 SER A CA 1
ATOM 740 C C . SER A 1 96 ? -27.532 3.716 32.835 1.00 90.81 96 SER A C 1
ATOM 742 O O . SER A 1 96 ? -26.721 4.327 32.143 1.00 90.81 96 SER A O 1
ATOM 744 N N . GLU A 1 97 ? -28.357 2.806 32.313 1.00 88.81 97 GLU A N 1
ATOM 745 C CA . GLU A 1 97 ? -28.384 2.462 30.891 1.00 88.81 97 GLU A CA 1
ATOM 746 C C . GLU A 1 97 ? -28.936 3.608 30.051 1.00 88.81 97 GLU A C 1
ATOM 748 O O . GLU A 1 97 ? -28.290 4.011 29.085 1.00 88.81 97 GLU A O 1
ATOM 753 N N . ALA A 1 98 ? -30.051 4.208 30.471 1.00 86.81 98 ALA A N 1
ATOM 754 C CA . ALA A 1 98 ? -30.613 5.377 29.797 1.00 86.81 98 ALA A CA 1
ATOM 755 C C . ALA A 1 98 ? -29.625 6.560 29.772 1.00 86.81 98 ALA A C 1
ATOM 757 O O . ALA A 1 98 ? -29.493 7.254 28.757 1.00 86.81 98 ALA A O 1
ATOM 758 N N . ALA A 1 99 ? -28.888 6.766 30.870 1.00 88.19 99 ALA A N 1
ATOM 759 C CA . ALA A 1 99 ? -27.850 7.785 30.964 1.00 88.19 99 ALA A CA 1
ATOM 760 C C . ALA A 1 99 ? -26.688 7.518 29.991 1.00 88.19 99 ALA A C 1
ATOM 762 O O . ALA A 1 99 ? -26.270 8.445 29.299 1.00 88.19 99 ALA A O 1
ATOM 763 N N . LEU A 1 100 ? -26.213 6.270 29.867 1.00 85.88 100 LEU A N 1
ATOM 764 C CA . LEU A 1 100 ? -25.178 5.900 28.888 1.00 85.88 100 LEU A CA 1
ATOM 765 C C . LEU A 1 100 ? -25.642 6.116 27.447 1.00 85.88 100 LEU A C 1
ATOM 767 O O . LEU A 1 100 ? -24.906 6.711 26.664 1.00 85.88 100 LEU A O 1
ATOM 771 N N . THR A 1 101 ? -26.865 5.697 27.108 1.00 84.00 101 THR A N 1
ATOM 772 C CA . THR A 1 101 ? -27.446 5.915 25.772 1.00 84.00 101 THR A CA 1
ATOM 773 C C . THR A 1 101 ? -27.563 7.402 25.438 1.00 84.00 101 THR A C 1
ATOM 775 O O . THR A 1 101 ? -27.397 7.794 24.287 1.00 84.00 101 THR A O 1
ATOM 778 N N . SER A 1 102 ? -27.791 8.242 26.449 1.00 85.38 102 SER A N 1
ATOM 779 C CA . SER A 1 102 ? -27.886 9.698 26.300 1.00 85.38 102 SER A CA 1
ATOM 780 C C . SER A 1 102 ? -26.532 10.420 26.399 1.00 85.38 102 SER A C 1
ATOM 782 O O . SER A 1 102 ? -26.506 11.647 26.414 1.00 85.38 102 SER A O 1
ATOM 784 N N . GLY A 1 103 ? -25.410 9.696 26.513 1.00 83.12 103 GLY A N 1
ATOM 785 C CA . GLY A 1 103 ? -24.062 10.272 26.617 1.00 83.12 103 GLY A CA 1
ATOM 786 C C . GLY A 1 103 ? -23.669 10.802 28.005 1.00 83.12 103 GLY A C 1
ATOM 787 O O . GLY A 1 103 ? -22.567 11.318 28.176 1.00 83.12 103 GLY A O 1
ATOM 788 N N . HIS A 1 104 ? -24.511 10.636 29.028 1.00 88.44 104 HIS A N 1
ATOM 789 C CA . HIS A 1 104 ? -24.254 11.070 30.407 1.00 88.44 104 HIS A CA 1
ATOM 790 C C . HIS A 1 104 ? -23.449 10.020 31.196 1.00 88.44 104 HIS A C 1
ATOM 792 O O . HIS A 1 104 ? -23.886 9.502 32.227 1.00 88.44 104 HIS A O 1
ATOM 798 N N . VAL A 1 105 ? -22.245 9.696 30.714 1.00 89.25 105 VAL A N 1
ATOM 799 C CA . VAL A 1 105 ? -21.407 8.599 31.240 1.00 89.25 105 VAL A CA 1
ATOM 800 C C . VAL A 1 105 ? -21.098 8.764 32.731 1.00 89.25 105 VAL A C 1
ATOM 802 O O . VAL A 1 105 ? -21.273 7.827 33.507 1.00 89.25 105 VAL A O 1
ATOM 805 N N . GLN A 1 106 ? -20.707 9.962 33.173 1.00 88.12 106 GLN A N 1
ATOM 806 C CA . GLN A 1 106 ? -20.382 10.216 34.583 1.00 88.12 106 GLN A CA 1
ATOM 807 C C . GLN A 1 106 ? -21.576 9.956 35.517 1.00 88.12 106 GLN A C 1
ATOM 809 O O . GLN A 1 106 ? -21.408 9.393 36.603 1.00 88.12 106 GLN A O 1
ATOM 814 N N . GLN A 1 107 ? -22.786 10.327 35.088 1.00 88.88 107 GLN A N 1
ATOM 815 C CA . GLN A 1 107 ? -24.012 10.087 35.848 1.00 88.88 107 GLN A CA 1
ATOM 816 C C . GLN A 1 107 ? -24.279 8.585 35.977 1.00 88.88 107 GLN A C 1
ATOM 818 O O . GLN A 1 107 ? -24.502 8.099 37.085 1.00 88.88 107 GLN A O 1
ATOM 823 N N . ALA A 1 108 ? -24.183 7.842 34.872 1.00 90.88 108 ALA A N 1
ATOM 824 C CA . ALA A 1 108 ? -24.376 6.395 34.871 1.00 90.88 108 ALA A CA 1
ATOM 825 C C . ALA A 1 108 ? -23.415 5.669 35.825 1.00 90.88 108 ALA A C 1
ATOM 827 O O . ALA A 1 108 ? -23.828 4.796 36.589 1.00 90.88 108 ALA A O 1
ATOM 828 N N . LEU A 1 109 ? -22.137 6.059 35.824 1.00 90.81 109 LEU A N 1
ATOM 829 C CA . LEU A 1 109 ? -21.130 5.449 36.693 1.00 90.81 109 LEU A CA 1
ATOM 830 C C . LEU A 1 109 ? -21.347 5.796 38.163 1.00 90.81 109 LEU A C 1
ATOM 832 O O . LEU A 1 109 ? -21.202 4.929 39.021 1.00 90.81 109 LEU A O 1
ATOM 836 N N . THR A 1 110 ? -21.750 7.033 38.454 1.00 88.62 110 THR A N 1
ATOM 837 C CA . THR A 1 110 ? -22.073 7.462 39.822 1.00 88.62 110 THR A CA 1
ATOM 838 C C . THR A 1 110 ? -23.255 6.667 40.380 1.00 88.62 110 THR A C 1
ATOM 840 O O . THR A 1 110 ? -23.206 6.215 41.524 1.00 88.62 110 THR A O 1
ATOM 843 N N . LEU A 1 111 ? -24.284 6.433 39.559 1.00 89.75 111 LEU A N 1
ATOM 844 C CA . LEU A 1 111 ? -25.450 5.621 39.913 1.00 89.75 111 LEU A CA 1
ATOM 845 C C . LEU A 1 111 ? -25.055 4.177 40.265 1.00 89.75 111 LEU A C 1
ATOM 847 O O . LEU A 1 111 ? -25.401 3.685 41.339 1.00 89.75 111 LEU A O 1
ATOM 851 N N . LEU A 1 112 ? -24.272 3.521 39.404 1.00 89.88 112 LEU A N 1
ATOM 852 C CA . LEU A 1 112 ? -23.815 2.143 39.624 1.00 89.88 112 LEU A CA 1
ATOM 853 C C . LEU A 1 112 ? -22.863 2.024 40.820 1.00 89.88 112 LEU A C 1
ATOM 855 O O . LEU A 1 112 ? -22.953 1.076 41.601 1.00 89.88 112 LEU A O 1
ATOM 859 N N . HIS A 1 113 ? -21.978 3.000 41.012 1.00 87.81 113 HIS A N 1
ATOM 860 C CA . HIS A 1 113 ? -21.104 3.038 42.180 1.00 87.81 113 HIS A CA 1
ATOM 861 C C . HIS A 1 113 ? -21.905 3.215 43.479 1.00 87.81 113 HIS A C 1
ATOM 863 O O . HIS A 1 113 ? -21.625 2.539 44.467 1.00 87.81 113 HIS A O 1
ATOM 869 N N . GLY A 1 114 ? -22.956 4.042 43.462 1.00 86.62 114 GLY A N 1
ATOM 870 C CA . GLY A 1 114 ? -23.834 4.288 44.610 1.00 86.62 114 GLY A CA 1
ATOM 871 C C . GLY A 1 114 ? -24.578 3.051 45.131 1.00 86.62 114 GLY A C 1
ATOM 872 O O . GLY A 1 114 ? -24.959 3.021 46.298 1.00 86.62 114 GLY A O 1
ATOM 873 N N . ILE A 1 115 ? -24.744 2.012 44.304 1.00 91.00 115 ILE A N 1
ATOM 874 C CA . ILE A 1 115 ? -25.321 0.712 44.702 1.00 91.00 115 ILE A CA 1
ATOM 875 C C . ILE A 1 115 ? -24.261 -0.375 44.946 1.00 91.00 115 ILE A C 1
ATOM 877 O O . ILE A 1 115 ? -24.595 -1.557 45.050 1.00 91.00 115 ILE A O 1
ATOM 881 N N . GLY A 1 116 ? -22.978 -0.005 44.999 1.00 87.44 116 GLY A N 1
ATOM 882 C CA . GLY A 1 116 ? -21.864 -0.940 45.168 1.00 87.44 116 GLY A CA 1
ATOM 883 C C . GLY A 1 116 ? -21.599 -1.828 43.946 1.00 87.44 116 GLY A C 1
ATOM 884 O O . GLY A 1 116 ? -20.923 -2.847 44.066 1.00 87.44 116 GLY A O 1
ATOM 885 N N . ALA A 1 117 ? -22.113 -1.475 42.764 1.00 89.56 117 ALA A N 1
ATOM 886 C CA . ALA A 1 117 ? -21.912 -2.215 41.516 1.00 89.56 117 ALA A CA 1
ATOM 887 C C . ALA A 1 117 ? -20.688 -1.696 40.734 1.00 89.56 117 ALA A C 1
ATOM 889 O O . ALA A 1 117 ? -20.758 -1.471 39.526 1.00 89.56 117 ALA A O 1
ATOM 890 N N . ALA A 1 118 ? -19.558 -1.500 41.424 1.00 86.25 118 ALA A N 1
ATOM 891 C CA . ALA A 1 118 ? -18.346 -0.909 40.847 1.00 86.25 118 ALA A CA 1
ATOM 892 C C . ALA A 1 118 ? -17.821 -1.690 39.629 1.00 86.25 118 ALA A C 1
ATOM 894 O O . ALA A 1 118 ? -17.492 -1.094 38.609 1.00 86.25 118 ALA A O 1
ATOM 895 N N . GLU A 1 119 ? -17.828 -3.022 39.692 1.00 86.31 119 GLU A N 1
ATOM 896 C CA . GLU A 1 119 ? -17.386 -3.870 38.578 1.00 86.31 119 GLU A CA 1
ATOM 897 C C . GLU A 1 119 ? -18.259 -3.687 37.326 1.00 86.31 119 GLU A C 1
ATOM 899 O O . GLU A 1 119 ? -17.757 -3.524 36.215 1.00 86.31 119 GLU A O 1
ATOM 904 N N . GLN A 1 120 ? -19.580 -3.615 37.504 1.00 88.62 120 GLN A N 1
ATOM 905 C CA . GLN A 1 120 ? -20.516 -3.373 36.405 1.00 88.62 120 GLN A CA 1
ATOM 906 C C . GLN A 1 120 ? -20.346 -1.964 35.814 1.00 88.62 120 GLN A C 1
ATOM 908 O O . GLN A 1 120 ? -20.467 -1.787 34.601 1.00 88.62 120 GLN A O 1
ATOM 913 N N . ALA A 1 121 ? -20.035 -0.969 36.653 1.00 88.50 121 ALA A N 1
ATOM 914 C CA . ALA A 1 121 ? -19.706 0.382 36.206 1.00 88.50 121 ALA A CA 1
ATOM 915 C C . ALA A 1 121 ? -18.456 0.380 35.313 1.00 88.50 121 ALA A C 1
ATOM 917 O O . ALA A 1 121 ? -18.492 0.926 34.210 1.00 88.50 121 ALA A O 1
ATOM 918 N N . HIS A 1 122 ? -17.382 -0.290 35.741 1.00 88.06 122 HIS A N 1
ATOM 919 C CA . HIS A 1 122 ? -16.153 -0.390 34.954 1.00 88.06 122 HIS A CA 1
ATOM 920 C C . HIS A 1 122 ? -16.376 -1.114 33.623 1.00 88.06 122 HIS A C 1
ATOM 922 O O . HIS A 1 122 ? -15.929 -0.617 32.594 1.00 88.06 122 HIS A O 1
ATOM 928 N N . GLN A 1 123 ? -17.123 -2.223 33.612 1.00 86.62 123 GLN A N 1
ATOM 929 C CA . GLN A 1 123 ? -17.448 -2.958 32.383 1.00 86.62 123 GLN A CA 1
ATOM 930 C C . GLN A 1 123 ? -18.235 -2.104 31.383 1.00 86.62 123 GLN A C 1
ATOM 932 O O . GLN A 1 123 ? -17.937 -2.113 30.188 1.00 86.62 123 GLN A O 1
ATOM 937 N N . LYS A 1 124 ? -19.221 -1.331 31.858 1.00 89.12 124 LYS A N 1
ATOM 938 C CA . LYS A 1 124 ? -20.003 -0.431 30.999 1.00 89.12 124 LYS A CA 1
ATOM 939 C C . LYS A 1 124 ? -19.167 0.743 30.478 1.00 89.12 124 LYS A C 1
ATOM 941 O O . LYS A 1 124 ? -19.273 1.062 29.296 1.00 89.12 124 LYS A O 1
ATOM 946 N N . LEU A 1 125 ? -18.313 1.345 31.313 1.00 89.94 125 LEU A N 1
ATOM 947 C CA . LEU A 1 125 ? -17.372 2.379 30.866 1.00 89.94 125 LEU A CA 1
ATOM 948 C C . LEU A 1 125 ? -16.423 1.824 29.802 1.00 89.94 125 LEU A C 1
ATOM 950 O O . LEU A 1 125 ? -16.252 2.432 28.754 1.00 89.94 125 LEU A O 1
ATOM 954 N N . GLU A 1 126 ? -15.842 0.652 30.046 1.00 87.50 126 GLU A N 1
ATOM 955 C CA . GLU A 1 126 ? -14.925 -0.005 29.119 1.00 87.50 126 GLU A CA 1
ATOM 956 C C . GLU A 1 126 ? -15.590 -0.287 27.762 1.00 87.50 126 GLU A C 1
ATOM 958 O O . GLU A 1 126 ? -15.018 0.023 26.715 1.00 87.50 126 GLU A O 1
ATOM 963 N N . ALA A 1 127 ? -16.814 -0.826 27.771 1.00 85.88 127 ALA A N 1
ATOM 964 C CA . ALA A 1 127 ? -17.589 -1.076 26.558 1.00 85.88 127 ALA A CA 1
ATOM 965 C C . ALA A 1 127 ? -17.869 0.218 25.777 1.00 85.88 127 ALA A C 1
ATOM 967 O O . ALA A 1 127 ? -17.652 0.256 24.564 1.00 85.88 127 ALA A O 1
ATOM 968 N N . TRP A 1 128 ? -18.275 1.283 26.475 1.00 90.12 128 TRP A N 1
ATOM 969 C CA . TRP A 1 128 ? -18.498 2.595 25.872 1.00 90.12 128 TRP A CA 1
ATOM 970 C C . TRP A 1 128 ? -17.207 3.172 25.270 1.00 90.12 128 TRP A C 1
ATOM 972 O O . TRP A 1 128 ? -17.202 3.572 24.108 1.00 90.12 128 TRP A O 1
ATOM 982 N N . MET A 1 129 ? -16.086 3.146 26.003 1.00 90.56 129 MET A N 1
ATOM 983 C CA . MET A 1 129 ? -14.793 3.647 25.511 1.00 90.56 129 MET A CA 1
ATOM 984 C C . MET A 1 129 ? -14.356 2.910 24.243 1.00 90.56 129 MET A C 1
ATOM 986 O O . MET A 1 129 ? -13.921 3.542 23.286 1.00 90.56 129 MET A O 1
ATOM 990 N N . ASN A 1 130 ? -14.517 1.585 24.197 1.00 83.81 130 ASN A N 1
ATOM 991 C CA . ASN A 1 130 ? -14.199 0.795 23.007 1.00 83.81 130 ASN A CA 1
ATOM 992 C C . ASN A 1 130 ? -15.040 1.185 21.798 1.00 83.81 130 ASN A C 1
ATOM 994 O O . ASN A 1 130 ? -14.542 1.214 20.675 1.00 83.81 130 ASN A O 1
ATOM 998 N N . GLU A 1 131 ? -16.327 1.442 22.010 1.00 84.12 131 GLU A N 1
ATOM 999 C CA . GLU A 1 131 ? -17.214 1.876 20.942 1.00 84.12 131 GLU A CA 1
ATOM 1000 C C . GLU A 1 131 ? -16.762 3.215 20.360 1.00 84.12 131 GLU A C 1
ATOM 1002 O O . GLU A 1 131 ? -16.630 3.329 19.143 1.00 84.12 131 GLU A O 1
ATOM 1007 N N . GLN A 1 132 ? -16.422 4.171 21.223 1.00 87.75 132 GLN A N 1
ATOM 1008 C CA . GLN A 1 132 ? -15.924 5.482 20.816 1.00 87.75 132 GLN A CA 1
ATOM 1009 C C . GLN A 1 132 ? -14.548 5.403 20.129 1.00 87.75 132 GLN A C 1
ATOM 1011 O O . GLN A 1 132 ? -14.334 6.020 19.089 1.00 87.75 132 GLN A O 1
ATOM 1016 N N . ILE A 1 133 ? -13.624 4.585 20.644 1.00 83.62 133 ILE A N 1
ATOM 1017 C CA . ILE A 1 133 ? -12.317 4.338 20.008 1.00 83.62 133 ILE A CA 1
ATOM 1018 C C . ILE A 1 133 ? -12.510 3.781 18.589 1.00 83.62 133 ILE A C 1
ATOM 1020 O O . ILE A 1 133 ? -11.869 4.259 17.658 1.00 83.62 133 ILE A O 1
ATOM 1024 N N . ARG A 1 134 ? -13.437 2.832 18.382 1.00 75.44 134 ARG A N 1
ATOM 1025 C CA . ARG A 1 134 ? -13.760 2.316 17.034 1.00 75.44 134 ARG A CA 1
ATOM 1026 C C . ARG A 1 134 ? -14.374 3.373 16.124 1.00 75.44 134 ARG A C 1
ATOM 1028 O O . ARG A 1 134 ? -14.120 3.354 14.926 1.00 75.44 134 ARG A O 1
ATOM 1035 N N . ALA A 1 135 ? -15.180 4.270 16.684 1.00 76.31 135 ALA A N 1
ATOM 1036 C CA . ALA A 1 135 ? -15.747 5.396 15.953 1.00 76.31 135 ALA A CA 1
ATOM 1037 C C . ALA A 1 135 ? -14.710 6.499 15.651 1.00 76.31 135 ALA A C 1
ATOM 1039 O O . ALA A 1 135 ? -15.042 7.474 14.982 1.00 76.31 135 ALA A O 1
ATOM 1040 N N . GLY A 1 136 ? -13.467 6.368 16.134 1.00 79.88 136 GLY A N 1
ATOM 1041 C CA . GLY A 1 136 ? -12.415 7.372 15.977 1.00 79.88 136 GLY A CA 1
ATOM 1042 C C . GLY A 1 136 ? -12.616 8.616 16.848 1.00 79.88 136 GLY A C 1
ATOM 1043 O O . GLY A 1 136 ? -11.938 9.624 16.661 1.00 79.88 136 GLY A O 1
ATOM 1044 N N . THR A 1 137 ? -13.531 8.581 17.818 1.00 87.25 137 THR A N 1
ATOM 1045 C CA . THR A 1 137 ? -13.847 9.713 18.699 1.00 87.25 137 THR A CA 1
ATOM 1046 C C . THR A 1 137 ? -12.945 9.725 19.937 1.00 87.25 137 THR A C 1
ATOM 1048 O O . THR A 1 137 ? -13.411 9.798 21.077 1.00 87.25 137 THR A O 1
ATOM 1051 N N . TYR A 1 138 ? -11.624 9.677 19.723 1.00 89.62 138 TYR A N 1
ATOM 1052 C CA . TYR A 1 138 ? -10.614 9.580 20.787 1.00 89.62 138 TYR A CA 1
ATOM 1053 C C . TYR A 1 138 ? -10.712 10.719 21.805 1.00 89.62 138 TYR A C 1
ATOM 1055 O O . TYR A 1 138 ? -10.689 10.475 23.010 1.00 89.62 138 TYR A O 1
ATOM 1063 N N . ARG A 1 139 ? -10.917 11.961 21.343 1.00 89.56 139 ARG A N 1
ATOM 1064 C CA . ARG A 1 139 ? -11.082 13.118 22.235 1.00 89.56 139 ARG A CA 1
ATOM 1065 C C . ARG A 1 139 ? -12.261 12.985 23.189 1.00 89.56 139 ARG A C 1
ATOM 1067 O O . ARG A 1 139 ? -12.142 13.413 24.329 1.00 89.56 139 ARG A O 1
ATOM 1074 N N . LEU A 1 140 ? -13.378 12.406 22.746 1.00 89.88 140 LEU A N 1
ATOM 1075 C CA . LEU A 1 140 ? -14.545 12.216 23.609 1.00 89.88 140 LEU A CA 1
ATOM 1076 C C . LEU A 1 140 ? -14.225 11.244 24.749 1.00 89.88 140 LEU A C 1
ATOM 1078 O O . LEU A 1 140 ? -14.637 11.465 25.887 1.00 89.88 140 LEU A O 1
ATOM 1082 N N . VAL A 1 141 ? -13.455 10.195 24.456 1.00 92.06 141 VAL A N 1
ATOM 1083 C CA . VAL A 1 141 ? -12.963 9.256 25.469 1.00 92.06 141 VAL A CA 1
ATOM 1084 C C . VAL A 1 141 ? -12.042 9.963 26.456 1.00 92.06 141 VAL A C 1
ATOM 1086 O O . VAL A 1 141 ? -12.229 9.815 27.662 1.00 92.06 141 VAL A O 1
ATOM 1089 N N . GLN A 1 142 ? -11.094 10.760 25.955 1.00 91.69 142 GLN A N 1
ATOM 1090 C CA . GLN A 1 142 ? -10.151 11.508 26.786 1.00 91.69 142 GLN A CA 1
ATOM 1091 C C . GLN A 1 142 ? -10.870 12.476 27.731 1.00 91.69 142 GLN A C 1
ATOM 1093 O O . GLN A 1 142 ? -10.723 12.354 28.944 1.00 91.69 142 GLN A O 1
ATOM 1098 N N . THR A 1 143 ? -11.708 13.376 27.207 1.00 91.81 143 THR A N 1
ATOM 1099 C CA . THR A 1 143 ? -12.402 14.385 28.024 1.00 91.81 143 THR A CA 1
ATOM 1100 C C . THR A 1 143 ? -13.337 13.750 29.047 1.00 91.81 143 THR A C 1
ATOM 1102 O O . THR A 1 143 ? -13.394 14.193 30.194 1.00 91.81 143 THR A O 1
ATOM 1105 N N . THR A 1 144 ? -14.038 12.681 28.661 1.00 91.50 144 THR A N 1
ATOM 1106 C CA . THR A 1 144 ? -14.929 11.955 29.572 1.00 91.50 144 THR A CA 1
ATOM 1107 C C . THR A 1 144 ? -14.138 11.287 30.689 1.00 91.50 144 THR A C 1
ATOM 1109 O O . THR A 1 144 ? -14.527 11.399 31.846 1.00 91.50 144 THR A O 1
ATOM 1112 N N . PHE A 1 145 ? -13.022 10.623 30.369 1.00 92.88 145 PHE A N 1
ATOM 1113 C CA . PHE A 1 145 ? -12.193 9.931 31.356 1.00 92.88 145 PHE A CA 1
ATOM 1114 C C . PHE A 1 145 ? -11.474 10.902 32.304 1.00 92.88 145 PHE A C 1
ATOM 1116 O O . PHE A 1 145 ? -11.457 10.682 33.516 1.00 92.88 145 PHE A O 1
ATOM 1123 N N . GLU A 1 146 ? -10.931 12.004 31.782 1.00 92.38 146 GLU A N 1
ATOM 1124 C CA . GLU A 1 146 ? -10.281 13.058 32.571 1.00 92.38 146 GLU A CA 1
ATOM 1125 C C . GLU A 1 146 ? -11.254 13.687 33.588 1.00 92.38 146 GLU A C 1
ATOM 1127 O O . GLU A 1 146 ? -10.855 13.980 34.718 1.00 92.38 146 GLU A O 1
ATOM 1132 N N . ALA A 1 147 ? -12.539 13.812 33.232 1.00 91.44 147 ALA A N 1
ATOM 1133 C CA . ALA A 1 147 ? -13.595 14.308 34.117 1.00 91.44 147 ALA A CA 1
ATOM 1134 C C . ALA A 1 147 ? -14.037 13.302 35.202 1.00 91.44 147 ALA A C 1
ATOM 1136 O O . ALA A 1 147 ? -14.744 13.682 36.140 1.00 91.44 147 ALA A O 1
ATOM 1137 N N . LEU A 1 148 ? -13.636 12.024 35.116 1.00 90.38 148 LEU A N 1
ATOM 1138 C CA . LEU A 1 148 ? -14.012 11.024 36.115 1.00 90.38 148 LEU A CA 1
ATOM 1139 C C . LEU A 1 148 ? -13.258 11.233 37.437 1.00 90.38 148 LEU A C 1
ATOM 1141 O O . LEU A 1 148 ? -12.026 11.371 37.427 1.00 90.38 148 LEU A O 1
ATOM 1145 N N . PRO A 1 149 ? -13.956 11.149 38.587 1.00 88.88 149 PRO A N 1
ATOM 1146 C CA . PRO A 1 149 ? -13.327 11.065 39.900 1.00 88.88 149 PRO A CA 1
ATOM 1147 C C . PRO A 1 149 ? -12.329 9.897 39.984 1.00 88.88 149 PRO A C 1
ATOM 1149 O O . PRO A 1 149 ? -12.617 8.829 39.438 1.00 88.88 149 PRO A O 1
ATOM 1152 N N . PRO A 1 150 ? -11.208 10.029 40.723 1.00 87.94 150 PRO A N 1
ATOM 1153 C CA . PRO A 1 150 ? -10.223 8.953 40.874 1.00 87.94 150 PRO A CA 1
ATOM 1154 C C . PRO A 1 150 ? -10.806 7.626 41.380 1.00 87.94 150 PRO A C 1
ATOM 1156 O O . PRO A 1 150 ? -10.345 6.567 40.976 1.00 87.94 150 PRO A O 1
ATOM 1159 N N . SER A 1 151 ? -11.856 7.669 42.206 1.00 84.19 151 SER A N 1
ATOM 1160 C CA . SER A 1 151 ? -12.539 6.479 42.737 1.00 84.19 151 SER A CA 1
ATOM 1161 C C . SER A 1 151 ? -13.288 5.648 41.689 1.00 84.19 151 SER A C 1
ATOM 1163 O O . SER A 1 151 ? -13.649 4.509 41.973 1.00 84.19 151 SER A O 1
ATOM 1165 N N . LEU A 1 152 ? -13.545 6.211 40.503 1.00 84.19 152 LEU A N 1
ATOM 1166 C CA . LEU A 1 152 ? -14.207 5.536 39.382 1.00 84.19 152 LEU A CA 1
ATOM 1167 C C . LEU A 1 152 ? -13.220 5.116 38.281 1.00 84.19 152 LEU A C 1
ATOM 1169 O O . LEU A 1 152 ? -13.636 4.585 37.250 1.00 84.19 152 LEU A O 1
ATOM 1173 N N . ARG A 1 153 ? -11.921 5.379 38.470 1.00 89.50 153 ARG A N 1
ATOM 1174 C CA . ARG A 1 153 ? -10.871 4.984 37.527 1.00 89.50 153 ARG A CA 1
ATOM 1175 C C . ARG A 1 153 ? -10.389 3.582 37.880 1.00 89.50 153 ARG A C 1
ATOM 1177 O O . ARG A 1 153 ? -10.077 3.292 39.031 1.00 89.50 153 ARG A O 1
ATOM 1184 N N . HIS A 1 154 ? -10.316 2.723 36.873 1.00 89.75 154 HIS A N 1
ATOM 1185 C CA . HIS A 1 154 ? -9.919 1.328 37.012 1.00 89.75 154 HIS A CA 1
ATOM 1186 C C . HIS A 1 154 ? -8.755 1.038 36.059 1.00 89.75 154 HIS A C 1
ATOM 1188 O O . HIS A 1 154 ? -8.791 1.540 34.937 1.00 89.75 154 HIS A O 1
ATOM 1194 N N . PRO A 1 155 ? -7.767 0.195 36.413 1.00 89.25 155 PRO A N 1
ATOM 1195 C CA . PRO A 1 155 ? -6.606 -0.073 35.555 1.00 89.25 155 PRO A CA 1
ATOM 1196 C C . PRO A 1 155 ? -6.946 -0.403 34.091 1.00 89.25 155 PRO A C 1
ATOM 1198 O O . PRO A 1 155 ? -6.317 0.113 33.170 1.00 89.25 155 PRO A O 1
ATOM 1201 N N . ARG A 1 156 ? -8.007 -1.190 33.848 1.00 87.06 156 ARG A N 1
ATOM 1202 C CA . ARG A 1 156 ? -8.476 -1.510 32.481 1.00 87.06 156 ARG A CA 1
ATOM 1203 C C . ARG A 1 156 ? -8.979 -0.284 31.708 1.00 87.06 156 ARG A C 1
ATOM 1205 O O . ARG A 1 156 ? -8.704 -0.164 30.515 1.00 87.06 156 ARG A O 1
ATOM 1212 N N . THR A 1 157 ? -9.719 0.614 32.362 1.00 90.38 157 THR A N 1
ATOM 1213 C CA . THR A 1 157 ? -10.244 1.830 31.723 1.00 90.38 157 THR A CA 1
ATOM 1214 C C . THR A 1 157 ? -9.157 2.894 31.598 1.00 90.38 157 THR A C 1
ATOM 1216 O O . THR A 1 157 ? -9.111 3.575 30.580 1.00 90.38 157 THR A O 1
ATOM 1219 N N . THR A 1 158 ? -8.202 2.953 32.530 1.00 93.62 158 THR A N 1
ATOM 1220 C CA . THR A 1 158 ? -6.974 3.753 32.400 1.00 93.62 158 THR A CA 1
ATOM 1221 C C . THR A 1 158 ? -6.140 3.310 31.196 1.00 93.62 158 THR A C 1
ATOM 1223 O O . THR A 1 158 ? -5.743 4.141 30.385 1.00 93.62 158 THR A O 1
ATOM 1226 N N . ALA A 1 159 ? -5.950 2.003 30.998 1.00 91.19 159 ALA A N 1
ATOM 1227 C CA . ALA A 1 159 ? -5.241 1.486 29.829 1.00 91.19 159 ALA A CA 1
ATOM 1228 C C . ALA A 1 159 ? -5.960 1.804 28.505 1.00 91.19 159 ALA A C 1
ATOM 1230 O O . ALA A 1 159 ? -5.308 2.140 27.515 1.00 91.19 159 ALA A O 1
ATOM 1231 N N . ALA A 1 160 ? -7.298 1.744 28.487 1.00 88.62 160 ALA A N 1
ATOM 1232 C CA . ALA A 1 160 ? -8.100 2.157 27.333 1.00 88.62 160 ALA A CA 1
ATOM 1233 C C . ALA A 1 160 ? -7.991 3.669 27.061 1.00 88.62 160 ALA A C 1
ATOM 1235 O O . ALA A 1 160 ? -7.928 4.082 25.905 1.00 88.62 160 ALA A O 1
ATOM 1236 N N . TYR A 1 161 ? -7.922 4.488 28.114 1.00 93.44 161 TYR A N 1
ATOM 1237 C CA . TYR A 1 161 ? -7.655 5.921 28.008 1.00 93.44 161 TYR A CA 1
ATOM 1238 C C . TYR A 1 161 ? -6.277 6.178 27.390 1.00 93.44 161 TYR A C 1
ATOM 1240 O O . TYR A 1 161 ? -6.199 6.888 26.390 1.00 93.44 161 TYR A O 1
ATOM 1248 N N . TRP A 1 162 ? -5.213 5.544 27.894 1.00 93.75 162 TRP A N 1
ATOM 1249 C CA . TRP A 1 162 ? -3.879 5.682 27.303 1.00 93.75 162 TRP A CA 1
ATOM 1250 C C . TRP A 1 162 ? -3.857 5.244 25.837 1.00 93.75 162 TRP A C 1
ATOM 1252 O O . TRP A 1 162 ? -3.280 5.942 25.011 1.00 93.75 162 TRP A O 1
ATOM 1262 N N . SER A 1 163 ? -4.548 4.157 25.476 1.00 89.00 163 SER A N 1
ATOM 1263 C CA . SER A 1 163 ? -4.693 3.741 24.074 1.00 89.00 163 SER A CA 1
ATOM 1264 C C . SER A 1 163 ? -5.341 4.828 23.206 1.00 89.00 163 SER A C 1
ATOM 1266 O O . SER A 1 163 ? -4.853 5.117 22.112 1.00 89.00 163 SER A O 1
ATOM 1268 N N . ALA A 1 164 ? -6.399 5.478 23.703 1.00 89.69 164 ALA A N 1
ATOM 1269 C CA . ALA A 1 164 ? -7.057 6.581 23.007 1.00 89.69 164 ALA A CA 1
ATOM 1270 C C . ALA A 1 164 ? -6.163 7.826 22.889 1.00 89.69 164 ALA A C 1
ATOM 1272 O O . ALA A 1 164 ? -6.215 8.503 21.867 1.00 89.69 164 ALA A O 1
ATOM 1273 N N . VAL A 1 165 ? -5.338 8.127 23.898 1.00 90.69 165 VAL A N 1
ATOM 1274 C CA . VAL A 1 165 ? -4.374 9.242 23.853 1.00 90.69 165 VAL A CA 1
ATOM 1275 C C . VAL A 1 165 ? -3.251 8.960 22.856 1.00 90.69 165 VAL A C 1
ATOM 1277 O O . VAL A 1 165 ? -2.919 9.822 22.052 1.00 90.69 165 VAL A O 1
ATOM 1280 N N . VAL A 1 166 ? -2.695 7.745 22.860 1.00 87.19 166 VAL A N 1
ATOM 1281 C CA . VAL A 1 166 ? -1.629 7.337 21.927 1.00 87.19 166 VAL A CA 1
ATOM 1282 C C . VAL A 1 166 ? -2.120 7.301 20.477 1.00 87.19 166 VAL A C 1
ATOM 1284 O O . VAL A 1 166 ? -1.334 7.507 19.558 1.00 87.19 166 VAL A O 1
ATOM 1287 N N . SER A 1 167 ? -3.414 7.054 20.267 1.00 81.75 167 SER A N 1
ATOM 1288 C CA . SER A 1 167 ? -4.034 7.034 18.935 1.00 81.75 167 SER A CA 1
ATOM 1289 C C . SER A 1 167 ? -4.452 8.420 18.426 1.00 81.75 167 SER A C 1
ATOM 1291 O O . SER A 1 167 ? -4.869 8.541 17.275 1.00 81.75 167 SER A O 1
ATOM 1293 N N . ASP A 1 168 ? -4.372 9.455 19.264 1.00 82.25 168 ASP A N 1
ATOM 1294 C CA . ASP A 1 168 ? -4.659 10.840 18.888 1.00 82.25 168 ASP A CA 1
ATOM 1295 C C . ASP A 1 168 ? -3.416 11.516 18.275 1.00 82.25 168 ASP A C 1
ATOM 1297 O O . ASP A 1 168 ? -2.290 11.037 18.379 1.00 82.25 168 ASP A O 1
ATOM 1301 N N . THR A 1 169 ? -3.610 12.656 17.617 1.00 73.25 169 THR A N 1
ATOM 1302 C CA . THR A 1 169 ? -2.548 13.379 16.892 1.00 73.25 169 THR A CA 1
ATOM 1303 C C . THR A 1 169 ? -1.603 14.196 17.784 1.00 73.25 169 THR A C 1
ATOM 1305 O O . THR A 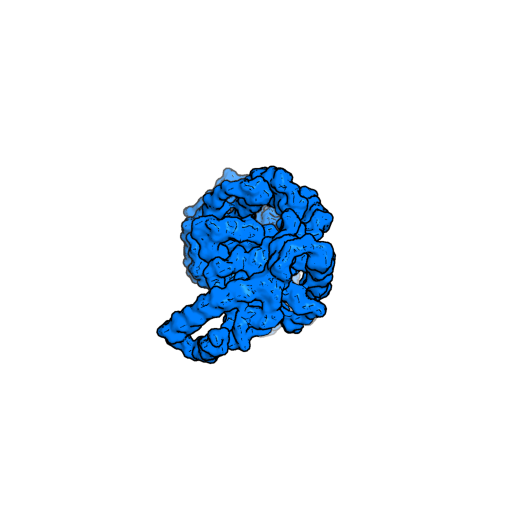1 169 ? -0.608 14.732 17.295 1.00 73.25 169 THR A O 1
ATOM 1308 N N . ASP A 1 170 ? -1.886 14.311 19.085 1.00 84.38 170 ASP A N 1
ATOM 1309 C CA . ASP A 1 170 ? -1.063 15.083 20.021 1.00 84.38 170 ASP A CA 1
ATOM 1310 C C . ASP A 1 170 ? 0.150 14.265 20.489 1.00 84.38 170 ASP A C 1
ATOM 1312 O O . ASP A 1 170 ? 0.063 13.405 21.368 1.00 84.38 170 ASP A O 1
ATOM 1316 N N . ARG A 1 171 ? 1.308 14.553 19.885 1.00 80.81 171 ARG A N 1
ATOM 1317 C CA . ARG A 1 171 ? 2.558 13.821 20.125 1.00 80.81 171 ARG A CA 1
ATOM 1318 C C . ARG A 1 171 ? 3.061 13.941 21.565 1.00 80.81 171 ARG A C 1
ATOM 1320 O O . ARG A 1 171 ? 3.611 12.970 22.081 1.00 80.81 171 ARG A O 1
ATOM 1327 N N . GLU A 1 172 ? 2.893 15.096 22.206 1.00 86.94 172 GLU A N 1
ATOM 1328 C CA . GLU A 1 172 ? 3.364 15.310 23.579 1.00 86.94 172 GLU A CA 1
ATOM 1329 C C . GLU A 1 172 ? 2.502 14.512 24.560 1.00 86.94 172 GLU A C 1
ATOM 1331 O O . GLU A 1 172 ? 3.023 13.744 25.373 1.00 86.94 172 GLU A O 1
ATOM 1336 N N . ARG A 1 173 ? 1.174 14.593 24.409 1.00 89.00 173 ARG A N 1
ATOM 1337 C CA . ARG A 1 173 ? 0.246 13.773 25.198 1.00 89.00 173 ARG A CA 1
ATOM 1338 C C . ARG A 1 173 ? 0.472 12.281 24.976 1.00 89.00 173 ARG A C 1
ATOM 1340 O O . ARG A 1 173 ? 0.493 11.526 25.947 1.00 89.00 173 ARG A O 1
ATOM 1347 N N . ALA A 1 174 ? 0.695 11.853 23.734 1.00 87.00 174 ALA A N 1
ATOM 1348 C CA . ALA A 1 174 ? 0.998 10.460 23.416 1.00 87.00 174 ALA A CA 1
ATOM 1349 C C . ALA A 1 174 ? 2.302 9.984 24.080 1.00 87.00 174 ALA A C 1
ATOM 1351 O O . ALA A 1 174 ? 2.370 8.854 24.563 1.00 87.00 174 ALA A O 1
ATOM 1352 N N . MET A 1 175 ? 3.340 10.824 24.148 1.00 87.00 175 MET A N 1
ATOM 1353 C CA . MET A 1 175 ? 4.575 10.496 24.871 1.00 87.00 175 MET A CA 1
ATOM 1354 C C . MET A 1 175 ? 4.338 10.354 26.378 1.00 87.00 175 MET A C 1
ATOM 1356 O O . MET A 1 175 ? 4.769 9.356 26.956 1.00 87.00 175 MET A O 1
ATOM 1360 N N . ASN A 1 176 ? 3.603 11.282 26.992 1.00 90.31 176 ASN A N 1
ATOM 1361 C CA . ASN A 1 176 ? 3.291 11.228 28.423 1.00 90.31 176 ASN A CA 1
ATOM 1362 C C . ASN A 1 176 ? 2.445 9.993 28.773 1.00 90.31 176 ASN A C 1
ATOM 1364 O O . ASN A 1 176 ? 2.786 9.251 29.690 1.00 90.31 176 ASN A O 1
ATOM 1368 N N . ALA A 1 177 ? 1.403 9.699 27.988 1.00 91.75 177 ALA A N 1
ATOM 1369 C CA . ALA A 1 177 ? 0.573 8.508 28.181 1.00 91.75 177 ALA A CA 1
ATOM 1370 C C . ALA A 1 177 ? 1.378 7.203 28.057 1.00 91.75 177 ALA A C 1
ATOM 1372 O O . ALA A 1 177 ? 1.142 6.259 28.810 1.00 91.75 177 ALA A O 1
ATOM 1373 N N . ARG A 1 178 ? 2.359 7.143 27.144 1.00 90.69 178 ARG A N 1
ATOM 1374 C CA . ARG A 1 178 ? 3.264 5.987 27.034 1.00 90.69 178 ARG A CA 1
ATOM 1375 C C . ARG A 1 178 ? 4.166 5.838 28.256 1.00 90.69 178 ARG A C 1
ATOM 1377 O O . ARG A 1 178 ? 4.362 4.714 28.709 1.00 90.69 178 ARG A O 1
ATOM 1384 N N . GLN A 1 179 ? 4.686 6.936 28.804 1.00 92.25 179 GLN A N 1
ATOM 1385 C CA . GLN A 1 179 ? 5.498 6.902 30.026 1.00 92.25 179 GLN A CA 1
ATOM 1386 C C . GLN A 1 179 ? 4.681 6.444 31.239 1.00 92.25 179 GLN A C 1
ATOM 1388 O O . GLN A 1 179 ? 5.137 5.585 31.989 1.00 92.25 179 GLN A O 1
ATOM 1393 N N . GLU A 1 180 ? 3.458 6.953 31.400 1.00 93.81 180 GLU A N 1
ATOM 1394 C CA . GLU A 1 180 ? 2.547 6.522 32.468 1.00 93.81 180 GLU A CA 1
ATOM 1395 C C . GLU A 1 180 ? 2.189 5.034 32.349 1.00 93.81 180 GLU A C 1
ATOM 1397 O O . GLU A 1 180 ? 2.265 4.297 33.334 1.00 93.81 180 GLU A O 1
ATOM 1402 N N . ALA A 1 181 ? 1.866 4.570 31.137 1.00 94.19 181 ALA A N 1
ATOM 1403 C CA . ALA A 1 181 ? 1.620 3.158 30.869 1.00 94.19 181 ALA A CA 1
ATOM 1404 C C . ALA A 1 181 ? 2.852 2.298 31.197 1.00 94.19 181 ALA A C 1
ATOM 1406 O O . ALA A 1 181 ? 2.733 1.233 31.804 1.00 94.19 181 ALA A O 1
ATOM 1407 N N . HIS A 1 182 ? 4.051 2.762 30.835 1.00 93.88 182 HIS A N 1
ATOM 1408 C CA . HIS A 1 182 ? 5.282 2.034 31.123 1.00 93.88 182 HIS A CA 1
ATOM 1409 C C . HIS A 1 182 ? 5.524 1.933 32.630 1.00 93.88 182 HIS A C 1
ATOM 1411 O O . HIS A 1 182 ? 5.798 0.847 33.133 1.00 93.88 182 HIS A O 1
ATOM 1417 N N . HIS A 1 183 ? 5.314 3.027 33.363 1.00 94.75 183 HIS A N 1
ATOM 1418 C CA . HIS A 1 183 ? 5.428 3.034 34.815 1.00 94.75 183 HIS A CA 1
ATOM 1419 C C . HIS A 1 183 ? 4.449 2.051 35.476 1.00 94.75 183 HIS A C 1
ATOM 1421 O O . HIS A 1 183 ? 4.850 1.285 36.348 1.00 94.75 183 HIS A O 1
ATOM 1427 N N . ALA A 1 184 ? 3.186 2.004 35.037 1.00 94.00 184 ALA A N 1
ATOM 1428 C CA . ALA A 1 184 ? 2.212 1.035 35.551 1.00 94.00 184 ALA A CA 1
ATOM 1429 C C . ALA A 1 184 ? 2.656 -0.420 35.310 1.00 94.00 184 ALA A C 1
ATOM 1431 O O . ALA A 1 184 ? 2.529 -1.275 36.190 1.00 94.00 184 ALA A O 1
ATOM 1432 N N . TYR A 1 185 ? 3.245 -0.696 34.144 1.00 95.06 185 TYR A N 1
ATOM 1433 C CA . TYR A 1 185 ? 3.835 -1.998 33.847 1.00 95.06 185 TYR A CA 1
ATOM 1434 C C . TYR A 1 185 ? 5.036 -2.311 34.756 1.00 95.06 185 TYR A C 1
ATOM 1436 O O . TYR A 1 185 ? 5.138 -3.424 35.276 1.00 95.06 185 TYR A O 1
ATOM 1444 N N . GLU A 1 186 ? 5.913 -1.349 35.041 1.00 94.69 186 GLU A N 1
ATOM 1445 C CA . GLU A 1 186 ? 7.015 -1.533 35.999 1.00 94.69 186 GLU A CA 1
ATOM 1446 C C . GLU A 1 186 ? 6.522 -1.805 37.430 1.00 94.69 186 GLU A C 1
ATOM 1448 O O . GLU A 1 186 ? 7.136 -2.593 38.148 1.00 94.69 186 GLU A O 1
ATOM 1453 N N . GLN A 1 187 ? 5.374 -1.241 37.827 1.0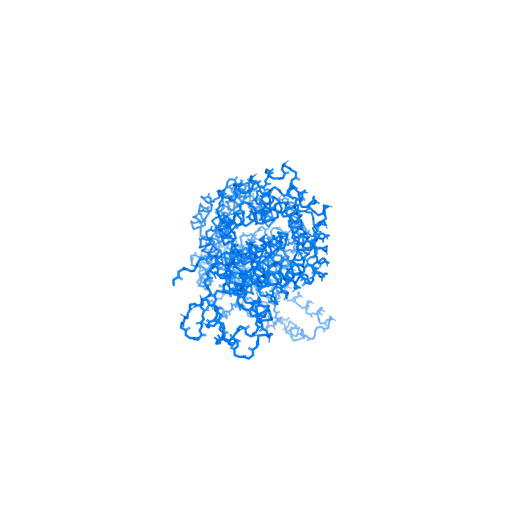0 94.62 187 GLN A N 1
ATOM 1454 C CA . GLN A 1 187 ? 4.724 -1.517 39.118 1.00 94.62 187 GLN A CA 1
ATOM 1455 C C . GLN A 1 187 ? 4.034 -2.894 39.191 1.00 94.62 187 GLN A C 1
ATOM 1457 O O . GLN A 1 187 ? 3.423 -3.233 40.205 1.00 94.62 187 GLN A O 1
ATOM 1462 N N . GLY A 1 188 ? 4.135 -3.713 38.140 1.00 92.88 188 GLY A N 1
ATOM 1463 C CA . GLY A 1 188 ? 3.610 -5.079 38.119 1.00 92.88 188 GLY A CA 1
ATOM 1464 C C . GLY A 1 188 ? 2.207 -5.217 37.528 1.00 92.88 188 GLY A C 1
ATOM 1465 O O . GLY A 1 188 ? 1.655 -6.317 37.546 1.00 92.88 188 GLY A O 1
ATOM 1466 N N . GLU A 1 189 ? 1.617 -4.157 36.964 1.00 91.81 189 GLU A N 1
ATOM 1467 C CA . GLU A 1 189 ? 0.351 -4.302 36.246 1.00 91.81 189 GLU A CA 1
ATOM 1468 C C . GLU A 1 189 ? 0.544 -5.113 34.956 1.00 91.81 189 GLU A C 1
ATOM 1470 O O . GLU A 1 189 ? 1.452 -4.860 34.163 1.00 91.81 189 GLU A O 1
ATOM 1475 N N . ARG A 1 190 ? -0.318 -6.113 34.740 1.00 90.56 190 ARG A N 1
ATOM 1476 C CA . ARG A 1 190 ? -0.249 -7.047 33.597 1.00 90.56 190 ARG A CA 1
ATOM 1477 C C . ARG A 1 190 ? -1.580 -7.233 32.881 1.00 90.56 190 ARG A C 1
ATOM 1479 O O . ARG A 1 190 ? -1.849 -8.278 32.296 1.00 90.56 190 ARG A O 1
ATOM 1486 N N . ASN A 1 191 ? -2.460 -6.236 32.945 1.00 89.56 191 ASN A N 1
ATOM 1487 C CA . ASN A 1 191 ? -3.736 -6.351 32.250 1.00 89.56 191 ASN A CA 1
ATOM 1488 C C . ASN A 1 191 ? -3.514 -6.321 30.716 1.00 89.56 191 ASN A C 1
ATOM 1490 O O . ASN A 1 191 ? -2.686 -5.536 30.249 1.00 89.56 191 ASN A O 1
ATOM 1494 N N . PRO A 1 192 ? -4.250 -7.122 29.917 1.00 91.44 192 PRO A N 1
ATOM 1495 C CA . PRO A 1 192 ? -4.009 -7.227 28.475 1.00 91.44 192 PRO A CA 1
ATOM 1496 C C . PRO A 1 192 ? -4.044 -5.891 27.727 1.00 91.44 192 PRO A C 1
ATOM 1498 O O . PRO A 1 192 ? -3.292 -5.684 26.786 1.00 91.44 192 PRO A O 1
ATOM 1501 N N . ARG A 1 193 ? -4.877 -4.936 28.146 1.00 88.75 193 ARG A N 1
ATOM 1502 C CA . ARG A 1 193 ? -4.970 -3.641 27.456 1.00 88.75 193 ARG A CA 1
ATOM 1503 C C . ARG A 1 193 ? -3.750 -2.772 27.654 1.00 88.75 193 ARG A C 1
ATOM 1505 O O . ARG A 1 193 ? -3.361 -2.070 26.731 1.00 88.75 193 ARG A O 1
ATOM 1512 N N . LEU A 1 194 ? -3.153 -2.824 28.839 1.00 93.19 194 LEU A N 1
ATOM 1513 C CA . LEU A 1 194 ? -1.889 -2.153 29.090 1.00 93.19 194 LEU A CA 1
ATOM 1514 C C . LEU A 1 194 ? -0.803 -2.703 28.165 1.00 93.19 194 LEU A C 1
ATOM 1516 O O . LEU A 1 194 ? -0.122 -1.932 27.492 1.00 93.19 194 LEU A O 1
ATOM 1520 N N . LEU A 1 195 ? -0.702 -4.033 28.084 1.00 95.50 195 LEU A N 1
ATOM 1521 C CA . LEU A 1 195 ? 0.256 -4.709 27.214 1.00 95.50 195 LEU A CA 1
ATOM 1522 C C . LEU A 1 195 ? 0.016 -4.358 25.740 1.00 95.50 195 LEU A C 1
ATOM 1524 O O . LEU A 1 195 ? 0.971 -4.026 25.041 1.00 95.50 195 LEU A O 1
ATOM 1528 N N . TYR A 1 196 ? -1.240 -4.313 25.287 1.00 93.06 196 TYR A N 1
ATOM 1529 C CA . TYR A 1 196 ? -1.591 -3.837 23.947 1.00 93.06 196 TYR A CA 1
ATOM 1530 C C . TYR A 1 196 ? -1.150 -2.385 23.705 1.00 93.06 196 TYR A C 1
ATOM 1532 O O . TYR A 1 196 ? -0.505 -2.105 22.697 1.00 93.06 196 TYR A O 1
ATOM 1540 N N . THR A 1 197 ? -1.454 -1.461 24.623 1.00 92.06 197 THR A N 1
ATOM 1541 C CA . THR A 1 197 ? -1.086 -0.038 24.501 1.00 92.06 197 THR A CA 1
ATOM 1542 C C . THR A 1 197 ? 0.428 0.152 24.426 1.00 92.06 197 THR A C 1
ATOM 1544 O O . THR A 1 197 ? 0.910 0.914 23.588 1.00 92.06 197 THR A O 1
ATOM 1547 N N . LEU A 1 198 ? 1.187 -0.561 25.260 1.00 94.62 198 LEU A N 1
ATOM 1548 C CA . LEU A 1 198 ? 2.649 -0.530 25.231 1.00 94.62 198 LEU A CA 1
ATOM 1549 C C . LEU A 1 198 ? 3.207 -1.133 23.940 1.00 94.62 198 LEU A C 1
ATOM 1551 O O . LEU A 1 198 ? 4.082 -0.534 23.318 1.00 94.62 198 LEU A O 1
ATOM 1555 N N . SER A 1 199 ? 2.661 -2.271 23.503 1.00 95.50 199 SER A N 1
ATOM 1556 C CA . SER A 1 199 ? 3.041 -2.915 22.240 1.00 95.50 199 SER A CA 1
ATOM 1557 C C . SER A 1 199 ? 2.805 -1.987 21.051 1.00 95.50 199 SER A C 1
ATOM 1559 O O . SER A 1 199 ? 3.674 -1.848 20.197 1.00 95.50 199 SER A O 1
ATOM 1561 N N . TYR A 1 200 ? 1.659 -1.301 21.023 1.00 91.88 200 TYR A N 1
ATOM 1562 C CA . TYR A 1 200 ? 1.336 -0.321 19.991 1.00 91.88 200 TYR A CA 1
ATOM 1563 C C . TYR A 1 200 ? 2.295 0.876 20.023 1.00 91.88 200 TYR A C 1
ATOM 1565 O O . TYR A 1 200 ? 2.819 1.278 18.990 1.00 91.88 200 TYR A O 1
ATOM 1573 N N . GLY A 1 201 ? 2.603 1.403 21.212 1.00 90.12 201 GLY A N 1
ATOM 1574 C CA . GLY A 1 201 ? 3.581 2.480 21.366 1.00 90.12 201 GLY A CA 1
ATOM 1575 C C . GLY A 1 201 ? 4.976 2.111 20.850 1.00 90.12 201 GLY A C 1
ATOM 1576 O O . GLY A 1 201 ? 5.593 2.918 20.161 1.00 90.12 201 GLY A O 1
ATOM 1577 N N . LEU A 1 202 ? 5.444 0.893 21.139 1.00 92.50 202 LEU A N 1
ATOM 1578 C CA . LEU A 1 202 ? 6.720 0.366 20.644 1.00 92.50 202 LEU A CA 1
ATOM 1579 C C . LEU A 1 202 ? 6.696 0.118 19.131 1.00 92.50 202 LEU A C 1
ATOM 1581 O O . LEU A 1 202 ? 7.685 0.380 18.452 1.00 92.50 202 LEU A O 1
ATOM 1585 N N . GLN A 1 203 ? 5.567 -0.349 18.592 1.00 93.31 203 GLN A N 1
ATOM 1586 C CA . GLN A 1 203 ? 5.373 -0.533 17.154 1.00 93.31 203 GLN A CA 1
ATOM 1587 C C . GLN A 1 203 ? 5.486 0.793 16.393 1.00 93.31 203 GLN A C 1
ATOM 1589 O O . GLN A 1 203 ? 6.144 0.829 15.353 1.00 93.31 203 GLN A O 1
ATOM 1594 N N . LEU A 1 204 ? 4.909 1.877 16.921 1.00 86.38 204 LEU A N 1
ATOM 1595 C CA . LEU A 1 204 ? 5.047 3.220 16.347 1.00 86.38 204 LEU A CA 1
ATOM 1596 C C . LEU A 1 204 ? 6.498 3.727 16.367 1.00 86.38 204 LEU A C 1
ATOM 1598 O O . LEU A 1 204 ? 6.894 4.465 15.470 1.00 86.38 204 LEU A O 1
ATOM 1602 N N . ASP A 1 205 ? 7.297 3.296 17.345 1.00 86.69 205 ASP A N 1
ATOM 1603 C CA . ASP A 1 205 ? 8.729 3.611 17.435 1.00 86.69 205 ASP A CA 1
ATOM 1604 C C . ASP A 1 205 ? 9.611 2.652 16.603 1.00 86.69 205 ASP A C 1
ATOM 1606 O O . ASP A 1 205 ? 10.837 2.722 16.673 1.00 86.69 205 ASP A O 1
ATOM 1610 N N . GLY A 1 206 ? 9.015 1.724 15.841 1.00 88.56 206 GLY A N 1
ATOM 1611 C CA . GLY A 1 206 ? 9.739 0.729 15.039 1.00 88.56 206 GLY A CA 1
ATOM 1612 C C . GLY A 1 206 ? 10.378 -0.405 15.852 1.00 88.56 206 GLY A C 1
ATOM 1613 O O . GLY A 1 206 ? 11.133 -1.214 15.317 1.00 88.56 206 GLY A O 1
ATOM 1614 N N . GLN A 1 207 ? 10.081 -0.505 17.150 1.00 94.12 207 GLN A N 1
ATOM 1615 C CA . GLN A 1 207 ? 10.635 -1.515 18.055 1.00 94.12 207 GLN A CA 1
ATOM 1616 C C . GLN A 1 207 ? 9.793 -2.799 18.038 1.00 94.12 207 GLN A C 1
ATOM 1618 O O . GLN A 1 207 ? 9.160 -3.176 19.027 1.00 94.12 207 GLN A O 1
ATOM 1623 N N . TYR A 1 208 ? 9.788 -3.495 16.899 1.00 95.94 208 TYR A N 1
ATOM 1624 C CA . TYR A 1 208 ? 8.889 -4.632 16.665 1.00 95.94 208 TYR A CA 1
ATOM 1625 C C . TYR A 1 208 ? 9.173 -5.855 17.551 1.00 95.94 208 TYR A C 1
ATOM 1627 O O . TYR A 1 208 ? 8.240 -6.533 17.973 1.00 95.94 208 TYR A O 1
ATOM 1635 N N . GLY A 1 209 ? 10.442 -6.135 17.869 1.00 96.69 209 GLY A N 1
ATOM 1636 C CA . GLY A 1 209 ? 10.826 -7.259 18.737 1.00 96.69 209 GLY A CA 1
ATOM 1637 C C . GLY A 1 209 ? 10.311 -7.110 20.177 1.00 96.69 209 GLY A C 1
ATOM 1638 O O . GLY A 1 209 ? 9.588 -7.987 20.652 1.00 96.69 209 GLY A O 1
ATOM 1639 N N . PRO A 1 210 ? 10.620 -5.996 20.869 1.00 97.31 210 PRO A N 1
ATOM 1640 C CA . PRO A 1 210 ? 10.061 -5.705 22.189 1.00 97.31 210 PRO A CA 1
ATOM 1641 C C . PRO A 1 210 ? 8.528 -5.643 22.204 1.00 97.31 210 PRO A C 1
ATOM 1643 O O . PRO A 1 210 ? 7.907 -6.161 23.130 1.00 97.31 210 PRO A O 1
ATOM 1646 N N . ALA A 1 211 ? 7.909 -5.068 21.164 1.00 97.50 211 ALA A N 1
ATOM 1647 C CA . ALA A 1 211 ? 6.454 -5.070 21.028 1.00 97.50 211 ALA A CA 1
ATOM 1648 C C . ALA A 1 211 ? 5.895 -6.502 20.967 1.00 97.50 211 ALA A C 1
ATOM 1650 O O . ALA A 1 211 ? 4.922 -6.813 21.650 1.00 97.50 211 ALA A O 1
ATOM 1651 N N . LEU A 1 212 ? 6.534 -7.394 20.200 1.00 98.19 212 LEU A N 1
ATOM 1652 C CA . LEU A 1 212 ? 6.101 -8.785 20.062 1.00 98.19 212 LEU A CA 1
ATOM 1653 C C . LEU A 1 212 ? 6.164 -9.531 21.400 1.00 98.19 212 LEU A C 1
ATOM 1655 O O . LEU A 1 212 ? 5.236 -10.265 21.726 1.00 98.19 212 LEU A O 1
ATOM 1659 N N . HIS A 1 213 ? 7.201 -9.283 22.204 1.00 97.50 213 HIS A N 1
ATOM 1660 C CA . HIS A 1 213 ? 7.331 -9.878 23.535 1.00 97.50 213 HIS A CA 1
ATOM 1661 C C . HIS A 1 213 ? 6.149 -9.527 24.453 1.00 97.50 213 HIS A C 1
ATOM 1663 O O . HIS A 1 213 ? 5.608 -10.406 25.118 1.00 97.50 213 HIS A O 1
ATOM 1669 N N . LEU A 1 214 ? 5.718 -8.261 24.481 1.00 97.31 214 LEU A N 1
ATOM 1670 C CA . LEU A 1 214 ? 4.575 -7.837 25.301 1.00 97.31 214 LEU A CA 1
ATOM 1671 C C . LEU A 1 214 ? 3.256 -8.463 24.829 1.00 97.31 214 LEU A C 1
ATOM 1673 O O . LEU A 1 214 ? 2.401 -8.807 25.648 1.00 97.31 214 LEU A O 1
ATOM 1677 N N . VAL A 1 215 ? 3.090 -8.639 23.517 1.00 97.56 215 VAL A N 1
ATOM 1678 C CA . VAL A 1 215 ? 1.920 -9.327 22.961 1.00 97.56 215 VAL A CA 1
ATOM 1679 C C . VAL A 1 215 ? 1.918 -10.809 23.340 1.00 97.56 215 VAL A C 1
ATOM 1681 O O . VAL A 1 215 ? 0.880 -11.326 23.758 1.00 97.56 215 VAL A O 1
ATOM 1684 N N . ASP A 1 216 ? 3.064 -11.484 23.243 1.00 97.38 216 ASP A N 1
ATOM 1685 C CA . ASP A 1 216 ? 3.212 -12.887 23.643 1.00 97.38 216 ASP A CA 1
ATOM 1686 C C . ASP A 1 216 ? 2.981 -13.073 25.154 1.00 97.38 216 ASP A C 1
ATOM 1688 O O . ASP A 1 216 ? 2.320 -14.031 25.569 1.00 97.38 216 ASP A O 1
ATOM 1692 N N . GLU A 1 217 ? 3.443 -12.130 25.983 1.00 96.44 217 GLU A N 1
ATOM 1693 C CA . GLU A 1 217 ? 3.166 -12.096 27.424 1.00 96.44 217 GLU A CA 1
ATOM 1694 C C . GLU A 1 217 ? 1.659 -12.005 27.699 1.00 96.44 217 GLU A C 1
ATOM 1696 O O . GLU A 1 217 ? 1.123 -12.790 28.486 1.00 96.44 217 GLU A O 1
ATOM 1701 N N . ALA A 1 218 ? 0.950 -11.108 27.007 1.00 95.88 218 ALA A N 1
ATOM 1702 C CA . ALA A 1 218 ? -0.493 -10.954 27.161 1.00 95.88 218 ALA A CA 1
ATOM 1703 C C . ALA A 1 218 ? -1.259 -12.223 26.765 1.00 95.88 218 ALA A C 1
ATOM 1705 O O . ALA A 1 218 ? -2.157 -12.662 27.490 1.00 95.88 218 ALA A O 1
ATOM 1706 N N . LEU A 1 219 ? -0.905 -12.825 25.625 1.00 95.81 219 LEU A N 1
ATOM 1707 C CA . LEU A 1 219 ? -1.523 -14.059 25.138 1.00 95.81 219 LEU A CA 1
ATOM 1708 C C . LEU A 1 219 ? -1.283 -15.221 26.112 1.00 95.81 219 LEU A C 1
ATOM 1710 O O . LEU A 1 219 ? -2.229 -15.941 26.434 1.00 95.81 219 LEU A O 1
ATOM 1714 N N . THR A 1 220 ? -0.068 -15.339 26.655 1.00 94.38 220 THR A N 1
ATOM 1715 C CA . THR A 1 220 ? 0.300 -16.369 27.644 1.00 94.38 220 THR A CA 1
ATOM 1716 C C . THR A 1 220 ? -0.433 -16.185 28.975 1.00 94.38 220 THR A C 1
ATOM 1718 O O . THR A 1 220 ? -0.845 -17.166 29.594 1.00 94.38 220 THR A O 1
ATOM 1721 N N . ALA A 1 221 ? -0.658 -14.940 29.406 1.00 89.94 221 ALA A N 1
ATOM 1722 C CA . ALA A 1 221 ? -1.393 -14.622 30.632 1.00 89.94 221 ALA A CA 1
ATOM 1723 C C . ALA A 1 221 ? -2.905 -14.935 30.558 1.00 89.94 221 ALA A C 1
ATOM 1725 O O . ALA A 1 221 ? -3.596 -14.874 31.576 1.00 89.94 221 ALA A O 1
ATOM 1726 N N . GLY A 1 222 ? -3.426 -15.295 29.379 1.00 85.25 222 GLY A N 1
ATOM 1727 C CA . GLY A 1 222 ? -4.817 -15.706 29.190 1.00 85.25 222 GLY A CA 1
ATOM 1728 C C . GLY A 1 222 ? -5.756 -14.544 28.868 1.00 85.25 222 GLY A C 1
ATOM 1729 O O . GLY A 1 222 ? -6.662 -14.223 29.643 1.00 85.25 222 GLY A O 1
ATOM 1730 N N . THR A 1 223 ? -5.572 -13.934 27.694 1.00 90.00 223 THR A N 1
ATOM 1731 C CA . THR A 1 223 ? -6.561 -13.003 27.116 1.00 90.00 223 THR A CA 1
ATOM 1732 C C . THR A 1 223 ? -7.921 -13.681 26.889 1.00 90.00 223 THR A C 1
ATOM 1734 O O . THR A 1 223 ? -8.007 -14.902 26.761 1.00 90.00 223 THR A O 1
ATOM 1737 N N . ARG A 1 224 ? -9.009 -12.896 26.846 1.00 88.38 224 ARG A N 1
ATOM 1738 C CA . ARG A 1 224 ? -10.362 -13.408 26.570 1.00 88.38 224 ARG A CA 1
ATOM 1739 C C . ARG A 1 224 ? -11.116 -12.528 25.585 1.00 88.38 224 ARG A C 1
ATOM 1741 O O . ARG A 1 224 ? -10.989 -11.302 25.613 1.00 88.38 224 ARG A O 1
ATOM 1748 N N . GLY A 1 225 ? -11.980 -13.157 24.790 1.00 89.06 225 GLY A N 1
ATOM 1749 C CA . GLY A 1 225 ? -12.908 -12.467 23.901 1.00 89.06 225 GLY A CA 1
ATOM 1750 C C . GLY A 1 225 ? -12.174 -11.527 22.947 1.00 89.06 225 GLY A C 1
ATOM 1751 O O . GLY A 1 225 ? -11.228 -11.915 22.261 1.00 89.06 225 GLY A O 1
ATOM 1752 N N . ARG A 1 226 ? -12.578 -10.256 22.945 1.00 86.25 226 ARG A N 1
ATOM 1753 C CA . ARG A 1 226 ? -12.007 -9.238 22.057 1.00 86.25 226 ARG A CA 1
ATOM 1754 C C . ARG A 1 226 ? -10.536 -8.927 22.342 1.00 86.25 226 ARG A C 1
ATOM 1756 O O . ARG A 1 226 ? -9.813 -8.608 21.402 1.00 86.25 226 ARG A O 1
ATOM 1763 N N . ASP A 1 227 ? -10.091 -9.037 23.598 1.00 89.44 227 ASP A N 1
ATOM 1764 C CA . ASP A 1 227 ? -8.686 -8.791 23.944 1.00 89.44 227 ASP A CA 1
ATOM 1765 C C . ASP A 1 227 ? -7.796 -9.819 23.206 1.00 89.44 227 ASP A C 1
ATOM 1767 O O . ASP A 1 227 ? -6.755 -9.450 22.672 1.00 89.44 227 ASP A O 1
ATOM 1771 N N . THR A 1 228 ? -8.235 -11.078 23.067 1.00 95.19 228 THR A N 1
ATOM 1772 C CA . THR A 1 228 ? -7.519 -12.116 22.298 1.00 95.19 228 THR A CA 1
ATOM 1773 C C . THR A 1 228 ? -7.394 -11.749 20.822 1.00 95.19 228 THR A C 1
ATOM 1775 O O . THR A 1 228 ? -6.295 -11.787 20.272 1.00 95.19 228 THR A O 1
ATOM 1778 N N . LEU A 1 229 ? -8.493 -11.320 20.193 1.00 95.81 229 LEU A N 1
ATOM 1779 C CA . LEU A 1 229 ? -8.505 -10.912 18.783 1.00 95.81 229 LEU A CA 1
ATOM 1780 C C . LEU A 1 229 ? -7.550 -9.738 18.513 1.00 95.81 229 LEU A C 1
ATOM 1782 O O . LEU A 1 229 ? -6.803 -9.757 17.537 1.00 95.81 229 LEU A O 1
ATOM 1786 N N . GLN A 1 230 ? -7.528 -8.739 19.402 1.00 93.19 230 GLN A N 1
ATOM 1787 C CA . GLN A 1 230 ? -6.637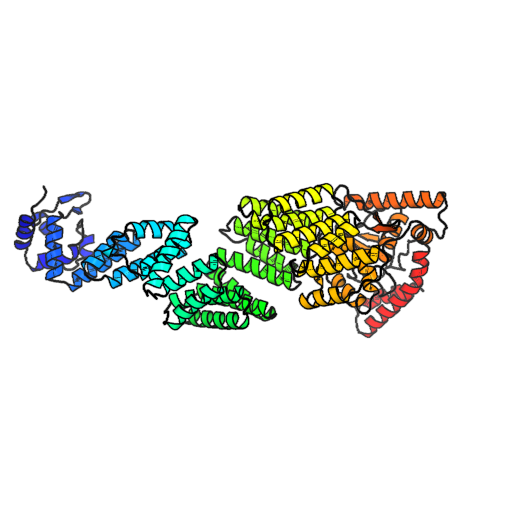 -7.579 19.287 1.00 93.19 230 GLN A CA 1
ATOM 1788 C C . GLN A 1 230 ? -5.159 -7.961 19.403 1.00 93.19 230 GLN A C 1
ATOM 1790 O O . GLN A 1 230 ? -4.336 -7.475 18.627 1.00 93.19 230 GLN A O 1
ATOM 1795 N N . HIS A 1 231 ? -4.815 -8.845 20.340 1.00 96.69 231 HIS A N 1
ATOM 1796 C CA . HIS A 1 231 ? -3.434 -9.293 20.514 1.00 96.69 231 HIS A CA 1
ATOM 1797 C C . HIS A 1 231 ? -2.979 -10.186 19.363 1.00 96.69 231 HIS A C 1
ATOM 1799 O O . HIS A 1 231 ? -1.876 -9.998 18.864 1.00 96.69 231 HIS A O 1
ATOM 1805 N N . LEU A 1 232 ? -3.827 -11.093 18.874 1.00 98.12 232 LEU A N 1
ATOM 1806 C CA . LEU A 1 232 ? -3.515 -11.902 17.694 1.00 98.12 232 LEU A CA 1
ATOM 1807 C C . LEU A 1 232 ? -3.333 -11.032 16.439 1.00 98.12 232 LEU A C 1
ATOM 1809 O O . LEU A 1 232 ? -2.386 -11.247 15.686 1.00 98.12 232 LEU A O 1
ATOM 1813 N N . GLN A 1 233 ? -4.165 -10.001 16.246 1.00 97.12 233 GLN A N 1
ATOM 1814 C CA . GLN A 1 233 ? -3.965 -9.018 15.175 1.00 97.12 233 GLN A CA 1
ATOM 1815 C C . GLN A 1 233 ? -2.623 -8.281 15.323 1.00 97.12 233 GLN A C 1
ATOM 1817 O O . GLN A 1 233 ? -1.875 -8.178 14.351 1.00 97.12 233 GLN A O 1
ATOM 1822 N N . MET A 1 234 ? -2.310 -7.764 16.517 1.00 96.75 234 MET A N 1
ATOM 1823 C CA . MET A 1 234 ? -1.050 -7.054 16.766 1.00 96.75 234 MET A CA 1
ATOM 1824 C C . MET A 1 234 ? 0.152 -7.973 16.527 1.00 96.75 234 MET A C 1
ATOM 1826 O O . MET A 1 234 ? 1.090 -7.598 15.831 1.00 96.75 234 MET A O 1
ATOM 1830 N N . ARG A 1 235 ? 0.093 -9.211 17.028 1.00 98.25 235 ARG A N 1
ATOM 1831 C CA . ARG A 1 235 ? 1.116 -10.238 16.813 1.00 98.25 235 ARG A CA 1
ATOM 1832 C C . ARG A 1 235 ? 1.333 -10.504 15.326 1.00 98.25 235 ARG A C 1
ATOM 1834 O O . ARG A 1 235 ? 2.469 -10.479 14.868 1.00 98.25 235 ARG A O 1
ATOM 1841 N N . SER A 1 236 ? 0.250 -10.707 14.573 1.00 97.69 236 SER A N 1
ATOM 1842 C CA . SER A 1 236 ? 0.276 -10.910 13.120 1.00 97.69 236 SER A CA 1
ATOM 1843 C C . SER A 1 236 ? 1.004 -9.765 12.412 1.00 97.69 236 SER A C 1
ATOM 1845 O O . SER A 1 236 ? 1.929 -10.003 11.643 1.00 97.69 236 SER A O 1
ATOM 1847 N N . MET A 1 237 ? 0.638 -8.519 12.725 1.00 95.88 237 MET A N 1
ATOM 1848 C CA . MET A 1 237 ? 1.267 -7.324 12.158 1.00 95.88 237 MET A CA 1
ATOM 1849 C C . MET A 1 237 ? 2.763 -7.237 12.498 1.00 95.88 237 MET A C 1
ATOM 1851 O O . MET A 1 237 ? 3.580 -6.942 11.630 1.00 95.88 237 MET A O 1
ATOM 1855 N N . LEU A 1 238 ? 3.141 -7.504 13.748 1.00 97.69 238 LEU A N 1
ATOM 1856 C CA . LEU A 1 238 ? 4.537 -7.460 14.184 1.00 97.69 238 LEU A CA 1
ATOM 1857 C C . LEU A 1 238 ? 5.385 -8.546 13.513 1.00 97.69 238 LEU A C 1
ATOM 1859 O O . LEU A 1 238 ? 6.515 -8.279 13.115 1.00 97.69 238 LEU A O 1
ATOM 1863 N N . LEU A 1 239 ? 4.839 -9.752 13.337 1.00 97.56 239 LEU A N 1
ATOM 1864 C CA . LEU A 1 239 ? 5.513 -10.843 12.628 1.00 97.56 239 LEU A CA 1
ATOM 1865 C C . LEU A 1 239 ? 5.701 -10.537 11.137 1.00 97.56 239 LEU A C 1
ATOM 1867 O O . LEU A 1 239 ? 6.732 -10.907 10.577 1.00 97.56 239 LEU A O 1
ATOM 1871 N N . ASN A 1 240 ? 4.759 -9.811 10.527 1.00 94.50 240 ASN A N 1
ATOM 1872 C CA . ASN A 1 240 ? 4.897 -9.279 9.173 1.00 94.50 240 ASN A CA 1
ATOM 1873 C C . ASN A 1 240 ? 6.078 -8.295 9.073 1.00 94.50 240 ASN A C 1
ATOM 1875 O O . ASN A 1 240 ? 6.960 -8.457 8.234 1.00 94.50 240 ASN A O 1
ATOM 1879 N N . TYR A 1 241 ? 6.160 -7.313 9.981 1.00 93.06 241 TYR A N 1
ATOM 1880 C CA . TYR A 1 241 ? 7.285 -6.365 10.016 1.00 93.06 241 TYR A CA 1
ATOM 1881 C C . TYR A 1 241 ? 8.634 -7.035 10.302 1.00 93.06 241 TYR A C 1
ATOM 1883 O O . TYR A 1 241 ? 9.656 -6.617 9.769 1.00 93.06 241 TYR A O 1
ATOM 1891 N N . LEU A 1 242 ? 8.640 -8.093 11.114 1.00 94.56 242 LEU A N 1
ATOM 1892 C CA . LEU A 1 242 ? 9.830 -8.895 11.407 1.00 94.56 242 LEU A CA 1
ATOM 1893 C C . LEU A 1 242 ? 10.169 -9.915 10.307 1.00 94.56 242 LEU A C 1
ATOM 1895 O O . LEU A 1 242 ? 11.137 -10.654 10.472 1.00 94.56 242 LEU A O 1
ATOM 1899 N N . GLN A 1 243 ? 9.391 -9.971 9.219 1.00 94.25 243 GLN A N 1
ATOM 1900 C CA . GLN A 1 243 ? 9.602 -10.878 8.086 1.00 94.25 243 GLN A CA 1
ATOM 1901 C C . GLN A 1 243 ? 9.682 -12.353 8.523 1.00 94.25 243 GLN A C 1
ATOM 1903 O O . GLN A 1 243 ? 10.565 -13.110 8.120 1.00 94.25 243 GLN A O 1
ATOM 1908 N N . ARG A 1 244 ? 8.739 -12.767 9.382 1.00 96.25 244 ARG A N 1
ATOM 1909 C CA . ARG A 1 244 ? 8.578 -14.148 9.874 1.00 96.25 244 ARG A CA 1
ATOM 1910 C C . ARG A 1 244 ? 7.305 -14.778 9.292 1.00 96.25 244 ARG A C 1
ATOM 1912 O O . ARG A 1 244 ? 6.336 -14.980 10.029 1.00 96.25 244 ARG A O 1
ATOM 1919 N N . PRO A 1 245 ? 7.272 -15.094 7.984 1.00 94.81 245 PRO A N 1
ATOM 1920 C CA . PRO A 1 245 ? 6.031 -15.415 7.278 1.00 94.81 245 PRO A CA 1
ATOM 1921 C C . PRO A 1 245 ? 5.327 -16.682 7.792 1.00 94.81 245 PRO A C 1
ATOM 1923 O O . PRO A 1 245 ? 4.101 -16.720 7.853 1.00 94.81 245 PRO A O 1
ATOM 1926 N N . ALA A 1 246 ? 6.076 -17.697 8.238 1.00 96.81 246 ALA A N 1
ATOM 1927 C CA . ALA A 1 246 ? 5.489 -18.918 8.798 1.00 96.81 246 ALA A CA 1
ATOM 1928 C C . ALA A 1 246 ? 4.724 -18.649 10.109 1.00 96.81 246 ALA A C 1
ATOM 1930 O O . ALA A 1 246 ? 3.565 -19.041 10.247 1.00 96.81 246 ALA A O 1
ATOM 1931 N N . ASP A 1 247 ? 5.341 -17.915 11.039 1.00 97.62 247 ASP A N 1
ATOM 1932 C CA . ASP A 1 247 ? 4.711 -17.535 12.309 1.00 97.62 247 ASP A CA 1
ATOM 1933 C C . ASP A 1 247 ? 3.552 -16.548 12.079 1.00 97.62 247 ASP A C 1
ATOM 1935 O O . ASP A 1 247 ? 2.530 -16.587 12.774 1.00 97.62 247 ASP A O 1
ATOM 1939 N N . HIS A 1 248 ? 3.705 -15.652 11.095 1.00 97.94 248 HIS A N 1
ATOM 1940 C CA . HIS A 1 248 ? 2.666 -14.720 10.662 1.00 97.94 248 HIS A CA 1
ATOM 1941 C C . HIS A 1 248 ? 1.424 -15.477 10.166 1.00 97.94 248 HIS A C 1
ATOM 1943 O O . HIS A 1 248 ? 0.305 -15.178 10.599 1.00 97.94 248 HIS A O 1
ATOM 1949 N N . LEU A 1 249 ? 1.611 -16.499 9.326 1.00 98.31 249 LEU A N 1
ATOM 1950 C CA . LEU A 1 249 ? 0.533 -17.351 8.830 1.00 98.31 249 LEU A CA 1
ATOM 1951 C C . LEU A 1 249 ? -0.143 -18.125 9.966 1.00 98.31 249 LEU A C 1
ATOM 1953 O O . LEU A 1 249 ? -1.371 -18.129 10.049 1.00 98.31 249 LEU A O 1
ATOM 1957 N N . GLU A 1 250 ? 0.635 -18.744 10.858 1.00 98.31 250 GLU A N 1
ATOM 1958 C CA . GLU A 1 250 ? 0.096 -19.484 12.004 1.00 98.31 250 GLU A CA 1
ATOM 1959 C C . GLU A 1 250 ? -0.778 -18.582 12.887 1.00 98.31 250 GLU A C 1
ATOM 1961 O O . GLU A 1 250 ? -1.930 -18.909 13.180 1.00 98.31 250 GLU A O 1
ATOM 1966 N N . THR A 1 251 ? -0.269 -17.399 13.237 1.00 98.38 251 THR A N 1
ATOM 1967 C CA . THR A 1 251 ? -1.004 -16.404 14.033 1.00 98.38 251 THR A CA 1
ATOM 1968 C C . THR A 1 251 ? -2.280 -15.944 13.338 1.00 98.38 251 THR A C 1
ATOM 1970 O O . THR A 1 251 ? -3.322 -15.801 13.976 1.00 98.38 251 THR A O 1
ATOM 1973 N N . SER A 1 252 ? -2.225 -15.722 12.024 1.00 98.44 252 SER A N 1
ATOM 1974 C CA . SER A 1 252 ? -3.386 -15.279 11.250 1.00 98.44 252 SER A CA 1
ATOM 1975 C C . SER A 1 252 ? -4.469 -16.360 11.162 1.00 98.44 252 SER A C 1
ATOM 1977 O O . SER A 1 252 ? -5.659 -16.049 11.199 1.00 98.44 252 SER A O 1
ATOM 1979 N N . LEU A 1 253 ? -4.081 -17.639 11.101 1.00 98.56 253 LEU A N 1
ATOM 1980 C CA . LEU A 1 253 ? -5.014 -18.767 11.166 1.00 98.56 253 LEU A CA 1
ATOM 1981 C C . LEU A 1 253 ? -5.653 -18.897 12.555 1.00 98.56 253 LEU A C 1
ATOM 1983 O O . LEU A 1 253 ? -6.857 -19.140 12.647 1.00 98.56 253 LEU A O 1
ATOM 1987 N N . GLN A 1 254 ? -4.882 -18.680 13.625 1.00 98.06 254 GLN A N 1
ATOM 1988 C CA . GLN A 1 254 ? -5.416 -18.614 14.991 1.00 98.06 254 GLN A CA 1
ATOM 1989 C C . GLN A 1 254 ? -6.414 -17.457 15.140 1.00 98.06 254 GLN A C 1
ATOM 1991 O O . GLN A 1 254 ? -7.505 -17.654 15.676 1.00 98.06 254 GLN A O 1
ATOM 1996 N N . LEU A 1 255 ? -6.089 -16.274 14.602 1.00 98.50 255 LEU A N 1
ATOM 1997 C CA . LEU A 1 255 ? -6.993 -15.122 14.575 1.00 98.50 255 LEU A CA 1
ATOM 1998 C C . LEU A 1 255 ? -8.295 -15.442 13.833 1.00 98.50 255 LEU A C 1
ATOM 2000 O O . LEU A 1 255 ? -9.370 -15.097 14.318 1.00 98.50 255 LEU A O 1
ATOM 2004 N N . LEU A 1 256 ? -8.210 -16.115 12.681 1.00 98.56 256 LEU A N 1
ATOM 2005 C CA . LEU A 1 256 ? -9.385 -16.512 11.906 1.00 98.56 256 LEU A CA 1
ATOM 2006 C C . LEU A 1 256 ? -10.291 -17.450 12.709 1.00 98.56 256 LEU A C 1
ATOM 2008 O O . LEU A 1 256 ? -11.498 -17.220 12.768 1.00 98.56 256 LEU A O 1
ATOM 2012 N N . ALA A 1 257 ? -9.714 -18.482 13.330 1.00 98.19 257 ALA A N 1
ATOM 2013 C CA . ALA A 1 257 ? -10.464 -19.447 14.126 1.00 98.19 257 ALA A CA 1
ATOM 2014 C C . ALA A 1 257 ? -11.178 -18.765 15.303 1.00 98.19 257 ALA A C 1
ATOM 2016 O O . ALA A 1 257 ? -12.381 -18.952 15.488 1.00 98.19 257 ALA A O 1
ATOM 2017 N N . GLU A 1 258 ? -10.469 -17.915 16.048 1.00 97.75 258 GLU A N 1
ATOM 2018 C CA . GLU A 1 258 ? -11.035 -17.200 17.194 1.00 97.75 258 GLU A CA 1
ATOM 2019 C C . GLU A 1 258 ? -12.126 -16.205 16.763 1.00 97.75 258 GLU A C 1
ATOM 2021 O O . GLU A 1 258 ? -13.198 -16.141 17.368 1.00 97.75 258 GLU A O 1
ATOM 2026 N N . ALA A 1 259 ? -11.906 -15.465 15.671 1.00 97.56 259 ALA A N 1
ATOM 2027 C CA . ALA A 1 259 ? -12.887 -14.515 15.150 1.00 97.56 259 ALA A CA 1
ATOM 2028 C C . ALA A 1 259 ? -14.177 -15.211 14.694 1.00 97.56 259 ALA A C 1
ATOM 2030 O O . ALA A 1 259 ? -15.273 -14.703 14.938 1.00 97.56 259 ALA A O 1
ATOM 2031 N N . GLN A 1 260 ? -14.059 -16.392 14.078 1.00 97.31 260 GLN A N 1
ATOM 2032 C CA . GLN A 1 260 ? -15.202 -17.204 13.662 1.00 97.31 260 GLN A CA 1
ATOM 2033 C C . GLN A 1 260 ? -15.984 -17.752 14.857 1.00 97.31 260 GLN A C 1
ATOM 2035 O O . GLN A 1 260 ? -17.213 -17.681 14.849 1.00 97.31 260 GLN A O 1
ATOM 2040 N N . VAL A 1 261 ? -15.296 -18.241 15.896 1.00 97.06 261 VAL A N 1
ATOM 2041 C CA . VAL A 1 261 ? -15.933 -18.702 17.143 1.00 97.06 261 VAL A CA 1
ATOM 2042 C C . VAL A 1 261 ? -16.726 -17.572 17.803 1.00 97.06 261 VAL A C 1
ATOM 2044 O O . VAL A 1 261 ? -17.840 -17.793 18.274 1.00 97.06 261 VAL A O 1
ATOM 2047 N N . GLN A 1 262 ? -16.188 -16.351 17.795 1.00 95.44 262 GLN A N 1
ATOM 2048 C CA . GLN A 1 262 ? -16.853 -15.175 18.361 1.00 95.44 262 GLN A CA 1
ATOM 2049 C C . GLN A 1 262 ? -17.900 -14.540 17.427 1.00 95.44 262 GLN A C 1
ATOM 2051 O O . GLN A 1 262 ? -18.628 -13.641 17.849 1.00 95.44 262 GLN A O 1
ATOM 2056 N N . GLY A 1 263 ? -17.989 -14.973 16.164 1.00 95.31 263 GLY A N 1
ATOM 2057 C CA . GLY A 1 263 ? -18.861 -14.363 15.158 1.00 95.31 263 GLY A CA 1
ATOM 2058 C C . GLY A 1 263 ? -18.476 -12.923 14.783 1.00 95.31 263 GLY A C 1
ATOM 2059 O O . GLY A 1 263 ? -19.320 -12.178 14.279 1.00 95.31 263 GLY A O 1
ATOM 2060 N N . ASP A 1 264 ? -17.227 -12.506 15.022 1.00 94.56 264 ASP A N 1
ATOM 2061 C CA . ASP A 1 264 ? -16.758 -11.149 14.726 1.00 94.56 264 ASP A CA 1
ATOM 2062 C C . ASP A 1 264 ? -16.327 -11.048 13.251 1.00 94.56 264 ASP A C 1
ATOM 2064 O O . ASP A 1 264 ? -15.215 -11.413 12.853 1.00 94.56 264 ASP A O 1
ATOM 2068 N N . LEU A 1 265 ? -17.239 -10.549 12.410 1.00 96.06 265 LEU A N 1
ATOM 2069 C CA . LEU A 1 265 ? -17.014 -10.401 10.966 1.00 96.06 265 LEU A CA 1
ATOM 2070 C C . LEU A 1 265 ? -15.868 -9.436 10.629 1.00 96.06 265 LEU A C 1
ATOM 2072 O O . LEU A 1 265 ? -15.231 -9.601 9.589 1.00 96.06 265 LEU A O 1
ATOM 2076 N N . TYR A 1 266 ? -15.597 -8.449 11.487 1.00 94.06 266 TYR A N 1
ATOM 2077 C CA . TYR A 1 266 ? -14.516 -7.490 11.272 1.00 94.06 266 TYR A CA 1
ATOM 2078 C C . TYR A 1 266 ? -13.156 -8.168 11.446 1.00 94.06 266 TYR A C 1
ATOM 2080 O O . TYR A 1 266 ? -12.321 -8.113 10.544 1.00 94.06 266 TYR A O 1
ATOM 2088 N N . PHE A 1 267 ? -12.957 -8.889 12.552 1.00 96.00 267 PHE A N 1
ATOM 2089 C CA . PHE A 1 267 ? -11.723 -9.650 12.755 1.00 96.00 267 PHE A CA 1
ATOM 2090 C C . PHE A 1 267 ? -11.594 -10.839 11.799 1.00 96.00 267 PHE A C 1
ATOM 2092 O O . PHE A 1 267 ? -10.480 -11.175 11.410 1.00 96.00 267 PHE A O 1
ATOM 2099 N N . THR A 1 268 ? -12.706 -11.417 11.335 1.00 98.38 268 THR A N 1
ATOM 2100 C CA . THR A 1 268 ? -12.682 -12.435 10.270 1.00 98.38 268 THR A CA 1
ATOM 2101 C C . THR A 1 268 ? -12.124 -11.855 8.962 1.00 98.38 268 THR A C 1
ATOM 2103 O O . THR A 1 268 ? -11.311 -12.495 8.295 1.00 98.38 268 THR A O 1
ATOM 2106 N N . ALA A 1 269 ? -12.517 -10.626 8.602 1.00 97.88 269 ALA A N 1
ATOM 2107 C CA . ALA A 1 269 ? -11.987 -9.933 7.427 1.00 97.88 269 ALA A CA 1
ATOM 2108 C C . ALA A 1 269 ? -10.493 -9.607 7.577 1.00 97.88 269 ALA A C 1
ATOM 2110 O O . ALA A 1 269 ? -9.719 -9.865 6.654 1.00 97.88 269 ALA A O 1
ATOM 2111 N N . ILE A 1 270 ? -10.081 -9.109 8.752 1.00 97.00 270 ILE A N 1
ATOM 2112 C CA . ILE A 1 270 ? -8.666 -8.869 9.078 1.00 97.00 270 ILE A CA 1
ATOM 2113 C C . ILE A 1 270 ? -7.860 -10.157 8.931 1.00 97.00 270 ILE A C 1
ATOM 2115 O O . ILE A 1 270 ? -6.838 -10.144 8.255 1.00 97.00 270 ILE A O 1
ATOM 2119 N N . ALA A 1 271 ? -8.326 -11.262 9.514 1.00 98.25 271 ALA A N 1
ATOM 2120 C CA . ALA A 1 271 ? -7.612 -12.531 9.479 1.00 98.25 271 ALA A CA 1
ATOM 2121 C C . ALA A 1 271 ? -7.406 -13.031 8.046 1.00 98.25 271 ALA A C 1
ATOM 2123 O O . ALA A 1 271 ? -6.324 -13.479 7.689 1.00 98.25 271 ALA A O 1
ATOM 2124 N N . HIS A 1 272 ? -8.425 -12.926 7.189 1.00 98.56 272 HIS A N 1
ATOM 2125 C CA . HIS A 1 272 ? -8.261 -13.263 5.778 1.00 98.56 272 HIS A CA 1
ATOM 2126 C C . HIS A 1 272 ? -7.253 -12.351 5.074 1.00 98.56 272 HIS A C 1
ATOM 2128 O O . HIS A 1 272 ? -6.395 -12.854 4.360 1.00 98.56 272 HIS A O 1
ATOM 2134 N N . MET A 1 273 ? -7.292 -11.041 5.314 1.00 97.62 273 MET A N 1
ATOM 2135 C CA . MET A 1 273 ? -6.295 -10.124 4.758 1.00 97.62 273 MET A CA 1
ATOM 2136 C C . MET A 1 273 ? -4.867 -10.492 5.196 1.00 97.62 273 MET A C 1
ATOM 2138 O O . MET A 1 273 ? -3.975 -10.538 4.353 1.00 97.62 273 MET A O 1
ATOM 2142 N N . THR A 1 274 ? -4.642 -10.780 6.482 1.00 97.19 274 THR A N 1
ATOM 2143 C CA . THR A 1 274 ? -3.298 -11.096 6.993 1.00 97.19 274 THR A CA 1
ATOM 2144 C C . THR A 1 274 ? -2.811 -12.480 6.566 1.00 97.19 274 THR A C 1
ATOM 2146 O O . THR A 1 274 ? -1.630 -12.628 6.267 1.00 97.19 274 THR A O 1
ATOM 2149 N N . ILE A 1 275 ? -3.703 -13.472 6.417 1.00 98.31 275 ILE A N 1
ATOM 2150 C CA . ILE A 1 275 ? -3.364 -14.747 5.756 1.00 98.31 275 ILE A CA 1
ATOM 2151 C C . ILE A 1 275 ? -2.909 -14.493 4.315 1.00 98.31 275 ILE A C 1
ATOM 2153 O O . ILE A 1 275 ? -1.940 -15.107 3.876 1.00 98.31 275 ILE A O 1
ATOM 2157 N N . GLY A 1 276 ? -3.593 -13.596 3.595 1.00 96.75 276 GLY A N 1
ATOM 2158 C CA . GLY A 1 276 ? -3.207 -13.185 2.247 1.00 96.75 276 GLY A CA 1
ATOM 2159 C C . GLY A 1 276 ? -1.768 -12.671 2.200 1.00 96.75 276 GLY A C 1
ATOM 2160 O O . GLY A 1 276 ? -0.951 -13.243 1.487 1.00 96.75 276 GLY A O 1
ATOM 2161 N N . TYR A 1 277 ? -1.432 -11.681 3.037 1.00 95.19 277 TYR A N 1
ATOM 2162 C CA . TYR A 1 277 ? -0.060 -11.157 3.130 1.00 95.19 277 TYR A CA 1
ATOM 2163 C C . TYR A 1 277 ? 0.961 -12.234 3.509 1.00 95.19 277 TYR A C 1
ATOM 2165 O O . TYR A 1 277 ? 1.989 -12.361 2.860 1.00 95.19 277 TYR A O 1
ATOM 2173 N N . ALA A 1 278 ? 0.662 -13.075 4.504 1.00 96.19 278 ALA A N 1
ATOM 2174 C CA . ALA A 1 278 ? 1.582 -14.136 4.906 1.00 96.19 278 ALA A CA 1
ATOM 2175 C C . ALA A 1 278 ? 1.850 -15.143 3.773 1.00 96.19 278 ALA A C 1
ATOM 2177 O O . ALA A 1 278 ? 2.966 -15.630 3.631 1.00 96.19 278 ALA A O 1
ATOM 2178 N N . ARG A 1 279 ? 0.835 -15.467 2.961 1.00 95.25 279 ARG A N 1
ATOM 2179 C CA . ARG A 1 279 ? 0.975 -16.355 1.796 1.00 95.25 279 ARG A CA 1
ATOM 2180 C C . ARG A 1 279 ? 1.762 -15.701 0.668 1.00 95.25 279 ARG A C 1
ATOM 2182 O O . ARG A 1 279 ? 2.592 -16.371 0.059 1.00 95.25 279 ARG A O 1
ATOM 2189 N N . GLU A 1 280 ? 1.528 -14.416 0.429 1.00 92.12 280 GLU A N 1
ATOM 2190 C CA . GLU A 1 280 ? 2.295 -13.622 -0.527 1.00 92.12 280 GLU A CA 1
ATOM 2191 C C . GLU A 1 280 ? 3.785 -13.596 -0.164 1.00 92.12 280 GLU A C 1
ATOM 2193 O O . GLU A 1 280 ? 4.611 -13.940 -1.007 1.00 92.12 280 GLU A O 1
ATOM 2198 N N . ASP A 1 281 ? 4.127 -13.310 1.095 1.00 90.19 281 ASP A N 1
ATOM 2199 C CA . ASP A 1 281 ? 5.514 -13.306 1.585 1.00 90.19 281 ASP A CA 1
ATOM 2200 C C . ASP A 1 281 ? 6.194 -14.684 1.458 1.00 90.19 281 ASP A C 1
ATOM 2202 O O . ASP A 1 281 ? 7.420 -14.791 1.404 1.00 90.19 281 ASP A O 1
ATOM 2206 N N . MET A 1 282 ? 5.408 -15.765 1.402 1.00 91.25 282 MET A N 1
ATOM 2207 C CA . MET A 1 282 ? 5.885 -17.131 1.145 1.00 91.25 282 MET A CA 1
ATOM 2208 C C . MET A 1 282 ? 5.984 -17.478 -0.351 1.00 91.25 282 MET A C 1
ATOM 2210 O O . MET A 1 282 ? 6.368 -18.599 -0.686 1.00 91.25 282 MET A O 1
ATOM 2214 N N . GLY A 1 283 ? 5.627 -16.557 -1.249 1.00 88.44 283 GLY A N 1
ATOM 2215 C CA . GLY A 1 283 ? 5.614 -16.754 -2.700 1.00 88.44 283 GLY A CA 1
ATOM 2216 C C . GLY A 1 283 ? 4.377 -17.483 -3.242 1.00 88.44 283 GLY A C 1
ATOM 2217 O O . GLY A 1 283 ? 4.358 -17.862 -4.412 1.00 88.44 283 GLY A O 1
ATOM 2218 N N . ASP A 1 284 ? 3.336 -17.685 -2.428 1.00 89.94 284 ASP A N 1
ATOM 2219 C CA . ASP A 1 284 ? 2.098 -18.385 -2.797 1.00 89.94 284 ASP A CA 1
ATOM 2220 C C . ASP A 1 284 ? 0.967 -17.386 -3.089 1.00 89.94 284 ASP A C 1
ATOM 2222 O O . ASP A 1 284 ? -0.036 -17.293 -2.372 1.00 89.94 284 ASP A O 1
ATOM 2226 N N . LEU A 1 285 ? 1.143 -16.606 -4.162 1.00 88.50 285 LEU A N 1
ATOM 2227 C CA . LEU A 1 285 ? 0.169 -15.587 -4.560 1.00 88.50 285 LEU A CA 1
ATOM 2228 C C . LEU A 1 285 ? -1.208 -16.194 -4.853 1.00 88.50 285 LEU A C 1
ATOM 2230 O O . LEU A 1 285 ? -2.221 -15.601 -4.499 1.00 88.50 285 LEU A O 1
ATOM 2234 N N . SER A 1 286 ? -1.264 -17.388 -5.451 1.00 89.81 286 SER A N 1
ATOM 2235 C CA . SER A 1 286 ? -2.542 -18.034 -5.772 1.00 89.81 286 SER A CA 1
ATOM 2236 C C . SER A 1 286 ? -3.376 -18.291 -4.516 1.00 89.81 286 SER A C 1
ATOM 2238 O O . SER A 1 286 ? -4.576 -18.026 -4.525 1.00 89.81 286 SER A O 1
ATOM 2240 N N . ALA A 1 287 ? -2.766 -18.776 -3.428 1.00 91.31 287 ALA A N 1
ATOM 2241 C CA . ALA A 1 287 ? -3.482 -18.944 -2.166 1.00 91.31 287 ALA A CA 1
ATOM 2242 C C . ALA A 1 287 ? -3.813 -17.599 -1.500 1.00 91.31 287 ALA A C 1
ATOM 2244 O O . ALA A 1 287 ? -4.853 -17.477 -0.847 1.00 91.31 287 ALA A O 1
ATOM 2245 N N . ALA A 1 288 ? -2.953 -16.586 -1.656 1.00 95.44 288 ALA A N 1
ATOM 2246 C CA . ALA A 1 288 ? -3.203 -15.249 -1.123 1.00 95.44 288 ALA A CA 1
ATOM 2247 C C . ALA A 1 288 ? -4.471 -14.614 -1.725 1.00 95.44 288 ALA A C 1
ATOM 2249 O O . ALA A 1 288 ? -5.287 -14.046 -0.995 1.00 95.44 288 ALA A O 1
ATOM 2250 N N . GLU A 1 289 ? -4.690 -14.772 -3.033 1.00 94.00 289 GLU A N 1
ATOM 2251 C CA . GLU A 1 289 ? -5.834 -14.190 -3.747 1.00 94.00 289 GLU A CA 1
ATOM 2252 C C . GLU A 1 289 ? -7.189 -14.673 -3.229 1.00 94.00 289 GLU A C 1
ATOM 2254 O O . GLU A 1 289 ? -8.101 -13.866 -3.027 1.00 94.00 289 GLU A O 1
ATOM 2259 N N . ASP A 1 290 ? -7.325 -15.969 -2.945 1.00 94.94 290 ASP A N 1
ATOM 2260 C CA . ASP A 1 290 ? -8.546 -16.526 -2.354 1.00 94.94 290 ASP A CA 1
ATOM 2261 C C . ASP A 1 290 ? -8.895 -15.844 -1.027 1.00 94.94 290 ASP A C 1
ATOM 2263 O O . ASP A 1 290 ? -10.066 -15.633 -0.690 1.00 94.94 290 ASP A O 1
ATOM 2267 N N . HIS A 1 291 ? -7.870 -15.499 -0.253 1.00 97.75 291 HIS A N 1
ATOM 2268 C CA . HIS A 1 291 ? -8.014 -14.833 1.026 1.00 97.75 291 HIS A CA 1
ATOM 2269 C C . HIS A 1 291 ? -8.300 -13.334 0.878 1.00 97.75 291 HIS A C 1
ATOM 2271 O O . HIS A 1 291 ? -9.196 -12.830 1.563 1.00 97.75 291 HIS A O 1
ATOM 2277 N N . TYR A 1 292 ? -7.664 -12.640 -0.069 1.00 97.12 292 TYR A N 1
ATOM 2278 C CA . TYR A 1 292 ? -8.018 -11.256 -0.392 1.00 97.12 292 TYR A CA 1
ATOM 2279 C C . TYR A 1 292 ? -9.469 -11.128 -0.850 1.00 97.12 292 TYR A C 1
ATOM 2281 O O . TYR A 1 292 ? -10.185 -10.266 -0.343 1.00 97.12 292 TYR A O 1
ATOM 2289 N N . HIS A 1 293 ? -9.956 -12.019 -1.717 1.00 96.31 293 HIS A N 1
ATOM 2290 C CA . HIS A 1 293 ? -11.353 -12.000 -2.155 1.00 96.31 293 HIS A CA 1
ATOM 2291 C C . HIS A 1 293 ? -12.340 -12.181 -0.991 1.00 96.31 293 HIS A C 1
ATOM 2293 O O . HIS A 1 293 ? -13.342 -11.465 -0.912 1.00 96.31 293 HIS A O 1
ATOM 2299 N N . LYS A 1 294 ? -12.047 -13.083 -0.044 1.00 98.00 294 LYS A N 1
ATOM 2300 C CA . LYS A 1 294 ? -12.869 -13.261 1.168 1.00 98.00 294 LYS A CA 1
ATOM 2301 C C . LYS A 1 294 ? -12.868 -12.007 2.044 1.00 98.00 294 LYS A C 1
ATOM 2303 O O . LYS A 1 294 ? -13.930 -11.591 2.507 1.00 98.00 294 LYS A O 1
ATOM 2308 N N . ALA A 1 295 ? -11.707 -11.383 2.247 1.00 98.19 295 ALA A N 1
ATOM 2309 C CA . ALA A 1 295 ? -11.593 -10.143 3.012 1.00 98.19 295 ALA A CA 1
ATOM 2310 C C . ALA A 1 295 ? -12.335 -8.973 2.336 1.00 98.19 295 ALA A C 1
ATOM 2312 O O . ALA A 1 295 ? -13.088 -8.268 3.006 1.00 98.19 295 ALA A O 1
ATOM 2313 N N . ILE A 1 296 ? -12.209 -8.817 1.011 1.00 97.81 296 ILE A N 1
ATOM 2314 C CA . ILE A 1 296 ? -12.936 -7.817 0.208 1.00 97.81 296 ILE A CA 1
ATOM 2315 C C . ILE A 1 296 ? -14.450 -7.987 0.376 1.00 97.81 296 ILE A C 1
ATOM 2317 O O . ILE A 1 296 ? -15.155 -7.019 0.677 1.00 97.81 296 ILE A O 1
ATOM 2321 N N . ALA A 1 297 ? -14.957 -9.215 0.229 1.00 97.62 297 ALA A N 1
ATOM 2322 C CA . ALA A 1 297 ? -16.381 -9.508 0.368 1.00 97.62 297 ALA A CA 1
ATOM 2323 C C . ALA A 1 297 ? -16.902 -9.174 1.775 1.00 97.62 297 ALA A C 1
ATOM 2325 O O . ALA A 1 297 ? -17.978 -8.589 1.921 1.00 97.62 297 ALA A O 1
ATOM 2326 N N . LEU A 1 298 ? -16.129 -9.503 2.815 1.00 97.94 298 LEU A N 1
ATOM 2327 C CA . LEU A 1 298 ? -16.493 -9.196 4.195 1.00 97.94 298 LEU A CA 1
ATOM 2328 C C . LEU A 1 298 ? -16.477 -7.692 4.465 1.00 97.94 298 LEU A C 1
ATOM 2330 O O . LEU A 1 298 ? -17.500 -7.174 4.903 1.00 97.94 298 LEU A O 1
ATOM 2334 N N . TYR A 1 299 ? -15.390 -6.975 4.158 1.00 96.06 299 TYR A N 1
ATOM 2335 C CA . TYR A 1 299 ? -15.327 -5.525 4.378 1.00 96.06 299 TYR A CA 1
ATOM 2336 C C . TYR A 1 299 ? -16.419 -4.768 3.621 1.00 96.06 299 TYR A C 1
ATOM 2338 O O . TYR A 1 299 ? -16.990 -3.828 4.173 1.00 96.06 299 TYR A O 1
ATOM 2346 N N . THR A 1 300 ? -16.768 -5.219 2.413 1.00 95.12 300 THR A N 1
ATOM 2347 C CA . THR A 1 300 ? -17.910 -4.687 1.657 1.00 95.12 300 THR A CA 1
ATOM 2348 C C . THR A 1 300 ? -19.223 -4.913 2.410 1.00 95.12 300 THR A C 1
ATOM 2350 O O . THR A 1 300 ? -20.005 -3.983 2.585 1.00 95.12 300 THR A O 1
ATOM 2353 N N . ARG A 1 301 ? -19.461 -6.133 2.912 1.00 96.31 301 ARG A N 1
ATOM 2354 C CA . ARG A 1 301 ? -20.685 -6.494 3.648 1.00 96.31 301 ARG A CA 1
ATOM 2355 C C . ARG A 1 301 ? -20.877 -5.686 4.934 1.00 96.31 301 ARG A C 1
ATOM 2357 O O . ARG A 1 301 ? -22.016 -5.396 5.290 1.00 96.31 301 ARG A O 1
ATOM 2364 N N . ILE A 1 302 ? -19.794 -5.366 5.642 1.00 94.88 302 ILE A N 1
ATOM 2365 C CA . ILE A 1 302 ? -19.833 -4.595 6.897 1.00 94.88 302 ILE A CA 1
ATOM 2366 C C . ILE A 1 302 ? -19.498 -3.104 6.707 1.00 94.88 302 ILE A C 1
ATOM 2368 O O . ILE A 1 302 ? -19.256 -2.403 7.692 1.00 94.88 302 ILE A O 1
ATOM 2372 N N . SER A 1 303 ? -19.494 -2.620 5.459 1.00 93.69 303 SER A N 1
ATOM 2373 C CA . SER A 1 303 ? -19.290 -1.212 5.084 1.00 93.69 303 SER A CA 1
ATOM 2374 C C . SER A 1 303 ? -18.016 -0.575 5.659 1.00 93.69 303 SER A C 1
ATOM 2376 O O . SER A 1 303 ? -18.001 0.600 6.023 1.00 93.69 303 SER A O 1
ATOM 2378 N N . GLN A 1 304 ? -16.934 -1.348 5.759 1.00 90.88 304 GLN A N 1
ATOM 2379 C CA . GLN A 1 304 ? -15.633 -0.888 6.257 1.00 90.88 304 GLN A CA 1
ATOM 2380 C C . GLN A 1 304 ? -14.774 -0.364 5.100 1.00 90.88 304 GLN A C 1
ATOM 2382 O O . GLN A 1 304 ? -13.799 -0.988 4.677 1.00 90.88 304 GLN A O 1
ATOM 2387 N N . TRP A 1 305 ? -15.175 0.785 4.549 1.00 91.94 305 TRP A N 1
ATOM 2388 C CA . TRP A 1 305 ? -14.600 1.343 3.317 1.00 91.94 305 TRP A CA 1
ATOM 2389 C C . TRP A 1 305 ? -13.120 1.712 3.444 1.00 91.94 305 TRP A C 1
ATOM 2391 O O . TRP A 1 305 ? -12.372 1.545 2.487 1.00 91.94 305 TRP A O 1
ATOM 2401 N N . HIS A 1 306 ? -12.681 2.153 4.626 1.00 89.38 306 HIS A N 1
ATOM 2402 C CA . HIS A 1 306 ? -11.285 2.508 4.889 1.00 89.38 306 HIS A CA 1
ATOM 2403 C C . HIS A 1 306 ? -10.346 1.293 4.784 1.00 89.38 306 HIS A C 1
ATOM 2405 O O . HIS A 1 306 ? -9.306 1.333 4.121 1.00 89.38 306 HIS A O 1
ATOM 2411 N N . GLN A 1 307 ? -10.738 0.183 5.407 1.00 91.12 307 GLN A N 1
ATOM 2412 C CA . GLN A 1 307 ? -9.984 -1.066 5.389 1.00 91.12 307 GLN A CA 1
ATOM 2413 C C . GLN A 1 307 ? -10.033 -1.708 4.001 1.00 91.12 307 GLN A C 1
ATOM 2415 O O . GLN A 1 307 ? -9.011 -2.195 3.523 1.00 91.12 307 GLN A O 1
ATOM 2420 N N . LEU A 1 308 ? -11.183 -1.641 3.322 1.00 95.62 308 LEU A N 1
ATOM 2421 C CA . LEU A 1 308 ? -11.321 -2.112 1.945 1.00 95.62 308 LEU A CA 1
ATOM 2422 C C . LEU A 1 308 ? -10.420 -1.334 0.974 1.00 95.62 308 LEU A C 1
ATOM 2424 O O . LEU A 1 308 ? -9.732 -1.943 0.162 1.00 95.62 308 LEU A O 1
ATOM 2428 N N . ALA A 1 309 ? -10.388 -0.006 1.089 1.00 95.56 309 ALA A N 1
ATOM 2429 C CA . ALA A 1 309 ? -9.520 0.873 0.310 1.00 95.56 309 ALA A CA 1
ATOM 2430 C C . ALA A 1 309 ? -8.038 0.494 0.461 1.00 95.56 309 ALA A C 1
ATOM 2432 O O . ALA A 1 309 ? -7.325 0.345 -0.530 1.00 95.56 309 ALA A O 1
ATOM 2433 N N . THR A 1 310 ? -7.596 0.286 1.703 1.00 94.12 310 THR A N 1
ATOM 2434 C CA . THR A 1 310 ? -6.220 -0.134 2.008 1.00 94.12 310 THR A CA 1
ATOM 2435 C C . THR A 1 310 ? -5.915 -1.522 1.436 1.00 94.12 310 THR A C 1
ATOM 2437 O O . THR A 1 310 ? -4.884 -1.709 0.796 1.00 94.12 310 THR A O 1
ATOM 2440 N N . LEU A 1 311 ? -6.831 -2.482 1.605 1.00 96.12 311 LEU A N 1
ATOM 2441 C CA . LEU A 1 311 ? -6.688 -3.839 1.075 1.00 96.12 311 LEU A CA 1
ATOM 2442 C C . LEU A 1 311 ? -6.570 -3.857 -0.455 1.00 96.12 311 LEU A C 1
ATOM 2444 O O . LEU A 1 311 ? -5.693 -4.529 -0.985 1.00 96.12 311 LEU A O 1
ATOM 2448 N N . LEU A 1 312 ? -7.423 -3.117 -1.168 1.00 97.31 312 LEU A N 1
ATOM 2449 C CA . LEU A 1 312 ? -7.385 -3.067 -2.633 1.00 97.31 312 LEU A CA 1
ATOM 2450 C C . LEU A 1 312 ? -6.084 -2.452 -3.157 1.00 97.31 312 LEU A C 1
ATOM 2452 O O . LEU A 1 312 ? -5.543 -2.934 -4.148 1.00 97.31 312 LEU A O 1
ATOM 2456 N N . ASN A 1 313 ? -5.561 -1.426 -2.484 1.00 96.44 313 ASN A N 1
ATOM 2457 C CA . ASN A 1 313 ? -4.269 -0.838 -2.825 1.00 96.44 313 ASN A CA 1
ATOM 2458 C C . ASN A 1 313 ? -3.112 -1.818 -2.623 1.00 96.44 313 ASN A C 1
ATOM 2460 O O . ASN A 1 313 ? -2.267 -1.957 -3.502 1.00 96.44 313 ASN A O 1
ATOM 2464 N N . ASN A 1 314 ? -3.086 -2.515 -1.489 1.00 94.81 314 ASN A N 1
ATOM 2465 C CA . ASN A 1 314 ? -2.028 -3.480 -1.214 1.00 94.81 314 ASN A CA 1
ATOM 2466 C C . ASN A 1 314 ? -2.107 -4.658 -2.186 1.00 94.81 314 ASN A C 1
ATOM 2468 O O . ASN A 1 314 ? -1.102 -5.013 -2.785 1.00 94.81 314 ASN A O 1
ATOM 2472 N N . TYR A 1 315 ? -3.309 -5.170 -2.455 1.00 96.19 315 TYR A N 1
ATOM 2473 C CA . TYR A 1 315 ? -3.497 -6.215 -3.457 1.00 96.19 315 TYR A CA 1
ATOM 2474 C C . TYR A 1 315 ? -3.087 -5.750 -4.866 1.00 96.19 315 TYR A C 1
ATOM 2476 O O . TYR A 1 315 ? -2.501 -6.519 -5.625 1.00 96.19 315 TYR A O 1
ATOM 2484 N N . ALA A 1 316 ? -3.318 -4.481 -5.220 1.00 95.88 316 ALA A N 1
ATOM 2485 C CA . ALA A 1 316 ? -2.798 -3.921 -6.465 1.00 95.88 316 ALA A CA 1
ATOM 2486 C C . ALA A 1 316 ? -1.261 -3.948 -6.517 1.00 95.88 316 ALA A C 1
ATOM 2488 O O . ALA A 1 316 ? -0.697 -4.286 -7.555 1.00 95.88 316 ALA A O 1
ATOM 2489 N N . GLN A 1 317 ? -0.578 -3.635 -5.411 1.00 94.25 317 GLN A N 1
ATOM 2490 C CA . GLN A 1 317 ? 0.883 -3.743 -5.328 1.00 94.25 317 GLN A CA 1
ATOM 2491 C C . GLN A 1 317 ? 1.349 -5.194 -5.486 1.00 94.25 317 GLN A C 1
ATOM 2493 O O . GLN A 1 317 ? 2.259 -5.435 -6.275 1.00 94.25 317 GLN A O 1
ATOM 2498 N N . SER A 1 318 ? 0.680 -6.154 -4.843 1.00 92.69 318 SER A N 1
ATOM 2499 C CA . SER A 1 318 ? 0.958 -7.591 -4.982 1.00 92.69 318 SER A CA 1
ATOM 2500 C C . SER A 1 318 ? 0.822 -8.068 -6.431 1.00 92.69 318 SER A C 1
ATOM 2502 O O . SER A 1 318 ? 1.710 -8.713 -6.988 1.00 92.69 318 SER A O 1
ATOM 2504 N N . LEU A 1 319 ? -0.276 -7.690 -7.096 1.00 90.69 319 LEU A N 1
ATOM 2505 C CA . LEU A 1 319 ? -0.510 -7.991 -8.512 1.00 90.69 319 LEU A CA 1
ATOM 2506 C C . LEU A 1 319 ? 0.572 -7.376 -9.405 1.00 90.69 319 LEU A C 1
ATOM 2508 O O . LEU A 1 319 ? 1.063 -8.024 -10.331 1.00 90.69 319 LEU A O 1
ATOM 2512 N N . ALA A 1 320 ? 0.969 -6.137 -9.119 1.00 90.56 320 ALA A N 1
ATOM 2513 C CA . ALA A 1 320 ? 2.042 -5.473 -9.838 1.00 90.56 320 ALA A CA 1
ATOM 2514 C C . ALA A 1 320 ? 3.400 -6.141 -9.596 1.00 90.56 320 ALA A C 1
ATOM 2516 O O . ALA A 1 320 ? 4.142 -6.321 -10.551 1.00 90.56 320 ALA A O 1
ATOM 2517 N N . ALA A 1 321 ? 3.730 -6.574 -8.381 1.00 88.19 321 ALA A N 1
ATOM 2518 C CA . ALA A 1 321 ? 4.954 -7.330 -8.111 1.00 88.19 321 ALA A CA 1
ATOM 2519 C C . ALA A 1 321 ? 4.969 -8.684 -8.845 1.00 88.19 321 ALA A C 1
ATOM 2521 O O . ALA A 1 321 ? 6.020 -9.161 -9.260 1.00 88.19 321 ALA A O 1
ATOM 2522 N N . ALA A 1 322 ? 3.792 -9.263 -9.088 1.00 86.62 322 ALA A N 1
ATOM 2523 C CA . ALA A 1 322 ? 3.617 -10.539 -9.770 1.00 86.62 322 ALA A CA 1
ATOM 2524 C C . ALA A 1 322 ? 3.541 -10.465 -11.306 1.00 86.62 322 ALA A C 1
ATOM 2526 O O . ALA A 1 322 ? 3.204 -11.460 -11.950 1.00 86.62 322 ALA A O 1
ATOM 2527 N N . GLY A 1 323 ? 3.806 -9.312 -11.930 1.00 84.69 323 GLY A N 1
ATOM 2528 C CA . GLY A 1 323 ? 3.739 -9.205 -13.394 1.00 84.69 323 GLY A CA 1
ATOM 2529 C C . GLY A 1 323 ? 2.350 -8.911 -13.967 1.00 84.69 323 GLY A C 1
ATOM 2530 O O . GLY A 1 323 ? 2.174 -9.043 -15.178 1.00 84.69 323 GLY A O 1
ATOM 2531 N N . ARG A 1 324 ? 1.357 -8.531 -13.146 1.00 84.25 324 ARG A N 1
ATOM 2532 C CA . ARG A 1 324 ? -0.060 -8.357 -13.544 1.00 84.25 324 ARG A CA 1
ATOM 2533 C C . ARG A 1 324 ? -0.532 -6.893 -13.424 1.00 84.25 324 ARG A C 1
ATOM 2535 O O . ARG A 1 324 ? -1.480 -6.598 -12.693 1.00 84.25 324 ARG A O 1
ATOM 2542 N N . PRO A 1 325 ? 0.080 -5.943 -14.162 1.00 85.62 325 PRO A N 1
ATOM 2543 C CA . PRO A 1 325 ? -0.182 -4.509 -13.999 1.00 85.62 325 PRO A CA 1
ATOM 2544 C C . PRO A 1 325 ? -1.608 -4.091 -14.380 1.00 85.62 325 PRO A C 1
ATOM 2546 O O . PRO A 1 325 ? -2.155 -3.174 -13.779 1.00 85.62 325 PRO A O 1
ATOM 2549 N N . ALA A 1 326 ? -2.236 -4.753 -15.358 1.00 81.62 326 ALA A N 1
ATOM 2550 C CA . ALA A 1 326 ? -3.600 -4.419 -15.772 1.00 81.62 326 ALA A CA 1
ATOM 2551 C C . ALA A 1 326 ? -4.615 -4.689 -14.649 1.00 81.62 326 ALA A C 1
ATOM 2553 O O . ALA A 1 326 ? -5.469 -3.853 -14.362 1.00 81.62 326 ALA A O 1
ATOM 2554 N N . GLU A 1 327 ? -4.478 -5.830 -13.976 1.00 84.44 327 GLU A N 1
ATOM 2555 C CA . GLU A 1 327 ? -5.328 -6.192 -12.843 1.00 84.44 327 GLU A CA 1
ATOM 2556 C C . GLU A 1 327 ? -5.030 -5.310 -11.628 1.00 84.44 327 GLU A C 1
ATOM 2558 O O . 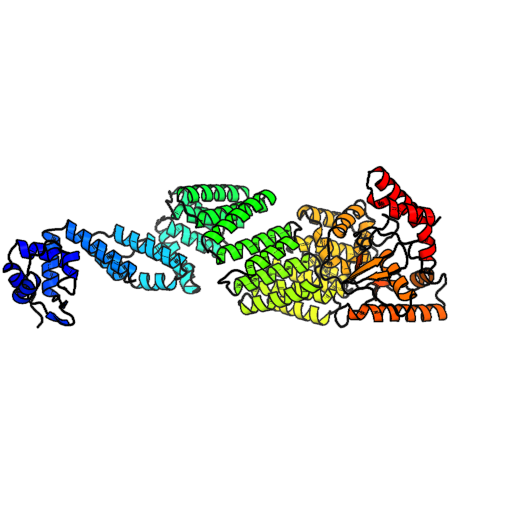GLU A 1 327 ? -5.959 -4.873 -10.954 1.00 84.44 327 GLU A O 1
ATOM 2563 N N . ALA A 1 328 ? -3.758 -4.961 -11.395 1.00 91.31 328 ALA A N 1
ATOM 2564 C CA . ALA A 1 328 ? -3.380 -3.990 -10.370 1.00 91.31 328 ALA A CA 1
ATOM 2565 C C . ALA A 1 328 ? -4.095 -2.640 -10.564 1.00 91.31 328 ALA A C 1
ATOM 2567 O O . ALA A 1 328 ? -4.735 -2.131 -9.643 1.00 91.31 328 ALA A O 1
ATOM 2568 N N . LEU A 1 329 ? -4.050 -2.083 -11.780 1.00 87.12 329 LEU A N 1
ATOM 2569 C CA . LEU A 1 329 ? -4.727 -0.825 -12.109 1.00 87.12 329 LEU A CA 1
ATOM 2570 C C . LEU A 1 329 ? -6.252 -0.936 -11.960 1.00 87.12 329 LEU A C 1
ATOM 2572 O O . LEU A 1 329 ? -6.877 0.005 -11.470 1.00 87.12 329 LEU A O 1
ATOM 2576 N N . GLN A 1 330 ? -6.848 -2.086 -12.297 1.00 86.56 330 GLN A N 1
ATOM 2577 C CA . GLN A 1 330 ? -8.273 -2.330 -12.062 1.00 86.56 330 GLN A CA 1
ATOM 2578 C C . GLN A 1 330 ? -8.619 -2.275 -10.565 1.00 86.56 330 GLN A C 1
ATOM 2580 O O . GLN A 1 330 ? -9.608 -1.645 -10.192 1.00 86.56 330 GLN A O 1
ATOM 2585 N N . ARG A 1 331 ? -7.801 -2.870 -9.686 1.00 92.75 331 ARG A N 1
ATOM 2586 C CA . ARG A 1 331 ? -8.025 -2.806 -8.228 1.00 92.75 331 ARG A CA 1
ATOM 2587 C C . ARG A 1 331 ? -7.899 -1.393 -7.672 1.00 92.75 331 ARG A C 1
ATOM 2589 O O . ARG A 1 331 ? -8.693 -1.012 -6.815 1.00 92.75 331 ARG A O 1
ATOM 2596 N N . LEU A 1 332 ? -6.971 -0.588 -8.189 1.00 92.50 332 LEU A N 1
ATOM 2597 C CA . LEU A 1 332 ? -6.873 0.833 -7.829 1.00 92.50 332 LEU A CA 1
ATOM 2598 C C . LEU A 1 332 ? -8.093 1.634 -8.298 1.00 92.50 332 LEU A C 1
ATOM 2600 O O . LEU A 1 332 ? -8.558 2.532 -7.591 1.00 92.50 332 LEU A O 1
ATOM 2604 N N . GLU A 1 333 ? -8.636 1.311 -9.472 1.00 88.81 333 GLU A N 1
ATOM 2605 C CA . GLU A 1 333 ? -9.862 1.932 -9.969 1.00 88.81 333 GLU A CA 1
ATOM 2606 C C . GLU A 1 333 ? -11.077 1.546 -9.112 1.00 88.81 333 GLU A C 1
ATOM 2608 O O . GLU A 1 333 ? -11.866 2.416 -8.738 1.00 88.81 333 GLU A O 1
ATOM 2613 N N . GLU A 1 334 ? -11.202 0.269 -8.740 1.00 90.62 334 GLU A N 1
ATOM 2614 C CA . GLU A 1 334 ? -12.208 -0.209 -7.786 1.00 90.62 334 GLU A CA 1
ATOM 2615 C C . GLU A 1 334 ? -12.099 0.542 -6.450 1.00 90.62 334 GLU A C 1
ATOM 2617 O O . GLU A 1 334 ? -13.100 1.063 -5.954 1.00 90.62 334 GLU A O 1
ATOM 2622 N N . ALA A 1 335 ? -10.884 0.679 -5.908 1.00 94.75 335 ALA A N 1
ATOM 2623 C CA . ALA A 1 335 ? -10.631 1.388 -4.656 1.00 94.75 335 ALA A CA 1
ATOM 2624 C C . ALA A 1 335 ? -11.016 2.872 -4.736 1.00 94.75 335 ALA A C 1
ATOM 2626 O O . ALA A 1 335 ? -11.608 3.413 -3.804 1.00 94.75 335 ALA A O 1
ATOM 2627 N N . SER A 1 336 ? -10.738 3.523 -5.868 1.00 91.12 336 SER A N 1
ATOM 2628 C CA . SER A 1 336 ? -11.023 4.946 -6.093 1.00 91.12 336 SER A CA 1
ATOM 2629 C C . SER A 1 336 ? -12.519 5.270 -6.187 1.00 91.12 336 SER A C 1
ATOM 2631 O O . SER A 1 336 ? -12.899 6.430 -6.039 1.00 91.12 336 SER A O 1
ATOM 2633 N N . ARG A 1 337 ? -13.377 4.268 -6.425 1.00 91.56 337 ARG A N 1
ATOM 2634 C CA . ARG A 1 337 ? -14.844 4.420 -6.484 1.00 91.56 337 ARG A CA 1
ATOM 2635 C C . ARG A 1 337 ? -15.529 4.244 -5.123 1.00 91.56 337 ARG A C 1
ATOM 2637 O O . ARG A 1 337 ? -16.745 4.413 -5.037 1.00 91.56 337 ARG A O 1
ATOM 2644 N N . LEU A 1 338 ? -14.782 3.894 -4.075 1.00 92.31 338 LEU A N 1
ATOM 2645 C CA . LEU A 1 338 ? -15.327 3.712 -2.730 1.00 92.31 338 LEU A CA 1
ATOM 2646 C C . LEU A 1 338 ? -15.758 5.042 -2.095 1.00 92.31 338 LEU A C 1
ATOM 2648 O O . LEU A 1 338 ? -15.259 6.119 -2.420 1.00 92.31 338 LEU A O 1
ATOM 2652 N N . HIS A 1 339 ? -16.697 4.961 -1.154 1.00 85.94 339 HIS A N 1
ATOM 2653 C CA . HIS A 1 339 ? -17.199 6.118 -0.414 1.00 85.94 339 HIS A CA 1
ATOM 2654 C C . HIS A 1 339 ? -16.289 6.490 0.768 1.00 85.94 339 HIS A C 1
ATOM 2656 O O . HIS A 1 339 ? -15.599 5.639 1.323 1.00 85.94 339 HIS A O 1
ATOM 2662 N N . ALA A 1 340 ? -16.349 7.760 1.193 1.00 83.75 340 ALA A N 1
ATOM 2663 C CA . ALA A 1 340 ? -15.678 8.273 2.397 1.00 83.75 340 ALA A CA 1
ATOM 2664 C C . ALA A 1 340 ? -14.146 8.060 2.432 1.00 83.75 340 ALA A C 1
ATOM 2666 O O . ALA A 1 340 ? -13.559 7.841 3.492 1.00 83.75 340 ALA A O 1
ATOM 2667 N N . LEU A 1 341 ? -13.491 8.149 1.272 1.00 88.94 341 LEU A N 1
ATOM 2668 C CA . LEU A 1 341 ? -12.034 8.116 1.169 1.00 88.94 341 LEU A CA 1
ATOM 2669 C C . LEU A 1 341 ? -11.413 9.400 1.736 1.00 88.94 341 LEU A C 1
ATOM 2671 O O . LEU A 1 341 ? -11.891 10.507 1.495 1.00 88.94 341 LEU A O 1
ATOM 2675 N N . SER A 1 342 ? -10.318 9.250 2.478 1.00 88.38 342 SER A N 1
ATOM 2676 C CA . SER A 1 342 ? -9.493 10.386 2.908 1.00 88.38 342 SER A CA 1
ATOM 2677 C C . SER A 1 342 ? -8.498 10.812 1.820 1.00 88.38 342 SER A C 1
ATOM 2679 O O . SER A 1 342 ? -8.133 10.009 0.959 1.00 88.38 342 SER A O 1
ATOM 2681 N N . ALA A 1 343 ? -7.979 12.044 1.905 1.00 89.25 343 ALA A N 1
ATOM 2682 C CA . ALA A 1 343 ? -6.925 12.548 1.010 1.00 89.25 343 ALA A CA 1
ATOM 2683 C C . ALA A 1 343 ? -5.701 11.614 0.943 1.00 89.25 343 ALA A C 1
ATOM 2685 O O . ALA A 1 343 ? -5.128 11.412 -0.124 1.00 89.25 343 ALA A O 1
ATOM 2686 N N . ARG A 1 344 ? -5.363 10.968 2.068 1.00 89.62 344 ARG A N 1
ATOM 2687 C CA . ARG A 1 344 ? -4.293 9.967 2.151 1.00 89.62 344 ARG A CA 1
ATOM 2688 C C . ARG A 1 344 ? -4.529 8.763 1.235 1.00 89.62 344 ARG A C 1
ATOM 2690 O O . ARG A 1 344 ? -3.582 8.317 0.603 1.00 89.62 344 ARG A O 1
ATOM 2697 N N . HIS A 1 345 ? -5.764 8.270 1.104 1.00 92.31 345 HIS A N 1
ATOM 2698 C CA . HIS A 1 345 ? -6.051 7.165 0.177 1.00 92.31 345 HIS A CA 1
ATOM 2699 C C . HIS A 1 345 ? -5.847 7.580 -1.269 1.00 92.31 345 HIS A C 1
ATOM 2701 O O . HIS A 1 345 ? -5.206 6.860 -2.022 1.00 92.31 345 HIS A O 1
ATOM 2707 N N . HIS A 1 346 ? -6.359 8.753 -1.648 1.00 91.31 346 HIS A N 1
ATOM 2708 C CA . HIS A 1 346 ? -6.178 9.265 -3.003 1.00 91.31 346 HIS A CA 1
ATOM 2709 C C . HIS A 1 346 ? -4.694 9.418 -3.348 1.00 91.31 346 HIS A C 1
ATOM 2711 O O . HIS A 1 346 ? -4.277 9.035 -4.440 1.00 91.31 346 HIS A O 1
ATOM 2717 N N . ALA A 1 347 ? -3.892 9.902 -2.397 1.00 92.75 347 ALA A N 1
ATOM 2718 C CA . ALA A 1 347 ? -2.449 10.006 -2.552 1.00 92.75 347 ALA A CA 1
ATOM 2719 C C . ALA A 1 347 ? -1.773 8.638 -2.724 1.00 92.75 347 ALA A C 1
ATOM 2721 O O . ALA A 1 347 ? -0.978 8.465 -3.646 1.00 92.75 347 ALA A O 1
ATOM 2722 N N . TRP A 1 348 ? -2.137 7.650 -1.905 1.00 93.50 348 TRP A N 1
ATOM 2723 C CA . TRP A 1 348 ? -1.619 6.286 -2.020 1.00 93.50 348 TRP A CA 1
ATOM 2724 C C . TRP A 1 348 ? -1.969 5.628 -3.351 1.00 93.50 348 TRP A C 1
ATOM 2726 O O . TRP A 1 348 ? -1.075 5.134 -4.033 1.00 93.50 348 TRP A O 1
ATOM 2736 N N . PHE A 1 349 ? -3.234 5.689 -3.772 1.00 94.75 349 PHE A N 1
ATOM 2737 C CA . PHE A 1 349 ? -3.659 5.092 -5.038 1.00 94.75 349 PHE A CA 1
ATOM 2738 C C . PHE A 1 349 ? -2.950 5.743 -6.225 1.00 94.75 349 PHE A C 1
ATOM 2740 O O . PHE A 1 349 ? -2.525 5.052 -7.150 1.00 94.75 349 PHE A O 1
ATOM 2747 N N . ALA A 1 350 ? -2.798 7.071 -6.196 1.00 93.75 350 ALA A N 1
ATOM 2748 C CA . ALA A 1 350 ? -2.094 7.803 -7.238 1.00 93.75 350 ALA A CA 1
ATOM 2749 C C . ALA A 1 350 ? -0.608 7.425 -7.291 1.00 93.75 350 ALA A C 1
ATOM 2751 O O . ALA A 1 350 ? -0.084 7.207 -8.383 1.00 93.75 350 ALA A O 1
ATOM 2752 N N . LEU A 1 351 ? 0.053 7.291 -6.135 1.00 95.81 351 LEU A N 1
ATOM 2753 C CA . LEU A 1 351 ? 1.444 6.852 -6.059 1.00 95.81 351 LEU A CA 1
ATOM 2754 C C . LEU A 1 351 ? 1.613 5.412 -6.559 1.00 95.81 351 LEU A C 1
ATOM 2756 O O . LEU A 1 351 ? 2.487 5.161 -7.384 1.00 95.81 351 LEU A O 1
ATOM 2760 N N . THR A 1 352 ? 0.763 4.474 -6.135 1.00 96.00 352 THR A N 1
ATOM 2761 C CA . THR A 1 352 ? 0.821 3.090 -6.626 1.00 96.00 352 THR A CA 1
ATOM 2762 C C . THR A 1 352 ? 0.556 3.022 -8.129 1.00 96.00 352 THR A C 1
ATOM 2764 O O . THR A 1 352 ? 1.307 2.357 -8.837 1.00 96.00 352 THR A O 1
ATOM 2767 N N . ALA A 1 353 ? -0.422 3.763 -8.657 1.00 94.50 353 ALA A N 1
ATOM 2768 C CA . ALA A 1 353 ? -0.633 3.849 -10.102 1.00 94.50 353 ALA A CA 1
ATOM 2769 C C . ALA A 1 353 ? 0.607 4.398 -10.826 1.00 94.50 353 ALA A C 1
ATOM 2771 O O . ALA A 1 353 ? 0.988 3.870 -11.867 1.00 94.50 353 ALA A O 1
ATOM 2772 N N . ALA A 1 354 ? 1.266 5.418 -10.267 1.00 94.94 354 ALA A N 1
ATOM 2773 C CA . ALA A 1 354 ? 2.497 5.972 -10.821 1.00 94.94 354 ALA A CA 1
ATOM 2774 C C . ALA A 1 354 ? 3.646 4.960 -10.852 1.00 94.94 354 ALA A C 1
ATOM 2776 O O . ALA A 1 354 ? 4.321 4.844 -11.874 1.00 94.94 354 ALA A O 1
ATOM 2777 N N . ILE A 1 355 ? 3.822 4.190 -9.776 1.00 94.81 355 ILE A N 1
ATOM 2778 C CA . ILE A 1 355 ? 4.804 3.102 -9.704 1.00 94.81 355 ILE A CA 1
ATOM 2779 C C . ILE A 1 355 ? 4.502 2.047 -10.772 1.00 94.81 355 ILE A C 1
ATOM 2781 O O . ILE A 1 355 ? 5.394 1.704 -11.543 1.00 94.81 355 ILE A O 1
ATOM 2785 N N . VAL A 1 356 ? 3.250 1.586 -10.877 1.00 92.81 356 VAL A N 1
ATOM 2786 C CA . VAL A 1 356 ? 2.848 0.577 -11.872 1.00 92.81 356 VAL A CA 1
ATOM 2787 C C . VAL A 1 356 ? 3.084 1.084 -13.291 1.00 92.81 356 VAL A C 1
ATOM 2789 O O . VAL A 1 356 ? 3.705 0.389 -14.096 1.00 92.81 356 VAL A O 1
ATOM 2792 N N . HIS A 1 357 ? 2.642 2.304 -13.610 1.00 89.19 357 HIS A N 1
ATOM 2793 C CA . HIS A 1 357 ? 2.868 2.869 -14.935 1.00 89.19 357 HIS A CA 1
ATOM 2794 C C . HIS A 1 357 ? 4.359 3.028 -15.246 1.00 89.19 357 HIS A C 1
ATOM 2796 O O . HIS A 1 357 ? 4.783 2.754 -16.365 1.00 89.19 357 HIS A O 1
ATOM 2802 N N . HIS A 1 358 ? 5.167 3.451 -14.274 1.00 91.50 358 HIS A N 1
ATOM 2803 C CA . HIS A 1 358 ? 6.608 3.594 -14.454 1.00 91.50 358 HIS A CA 1
ATOM 2804 C C . HIS A 1 358 ? 7.287 2.247 -14.702 1.00 91.50 358 HIS A C 1
ATOM 2806 O O . HIS A 1 358 ? 7.911 2.062 -15.745 1.00 91.50 358 HIS A O 1
ATOM 2812 N N . GLN A 1 359 ? 7.123 1.302 -13.774 1.00 90.69 359 GLN A N 1
ATOM 2813 C CA . GLN A 1 359 ? 7.765 -0.013 -13.793 1.00 90.69 359 GLN A CA 1
ATOM 2814 C C . GLN A 1 359 ? 7.458 -0.780 -15.081 1.00 90.69 359 GLN A C 1
ATOM 2816 O O . GLN A 1 359 ? 8.354 -1.318 -15.726 1.00 90.69 359 GLN A O 1
ATOM 2821 N N . TYR A 1 360 ? 6.205 -0.762 -15.528 1.00 85.44 360 TYR A N 1
ATOM 2822 C CA . TYR A 1 360 ? 5.783 -1.512 -16.711 1.00 85.44 360 TYR A CA 1
ATOM 2823 C C . TYR A 1 360 ? 5.985 -0.761 -18.035 1.00 85.44 360 TYR A C 1
ATOM 2825 O O . TYR A 1 360 ? 5.432 -1.154 -19.063 1.00 85.44 360 TYR A O 1
ATOM 2833 N N . GLY A 1 361 ? 6.793 0.306 -18.032 1.00 77.56 361 GLY A N 1
ATOM 2834 C CA . GLY A 1 361 ? 7.143 1.056 -19.239 1.00 77.56 361 GLY A CA 1
ATOM 2835 C C . GLY A 1 361 ? 5.939 1.754 -19.873 1.00 77.56 361 GLY A C 1
ATOM 2836 O O . GLY A 1 361 ? 5.923 1.981 -21.086 1.00 77.56 361 GLY A O 1
ATOM 2837 N N . LEU A 1 362 ? 4.921 2.086 -19.068 1.00 75.81 362 LEU A N 1
ATOM 2838 C CA . LEU A 1 362 ? 3.677 2.691 -19.526 1.00 75.81 362 LEU A CA 1
ATOM 2839 C C . LEU A 1 362 ? 3.833 4.204 -19.724 1.00 75.81 362 LEU A C 1
ATOM 2841 O O . LEU A 1 362 ? 3.198 5.023 -19.063 1.00 75.81 362 LEU A O 1
ATOM 2845 N N . HIS A 1 363 ? 4.762 4.581 -20.601 1.00 73.94 363 HIS A N 1
ATOM 2846 C CA . HIS A 1 363 ? 5.465 5.863 -20.536 1.00 73.94 363 HIS A CA 1
ATOM 2847 C C . HIS A 1 363 ? 4.563 7.107 -20.498 1.00 73.94 363 HIS A C 1
ATOM 2849 O O . HIS A 1 363 ? 4.681 7.920 -19.582 1.00 73.94 363 HIS A O 1
ATOM 2855 N N . ALA A 1 364 ? 3.619 7.243 -21.438 1.00 67.12 364 ALA A N 1
ATOM 2856 C CA . ALA A 1 364 ? 2.694 8.382 -21.453 1.00 67.12 364 ALA A CA 1
ATOM 2857 C C . ALA A 1 364 ? 1.822 8.468 -20.185 1.00 67.12 364 ALA A C 1
ATOM 2859 O O . ALA A 1 364 ? 1.509 9.561 -19.711 1.00 67.12 364 ALA A O 1
ATOM 2860 N N . GLN A 1 365 ? 1.434 7.319 -19.626 1.00 79.50 365 GLN A N 1
ATOM 2861 C CA . GLN A 1 365 ? 0.641 7.255 -18.400 1.00 79.50 365 GLN A CA 1
ATOM 2862 C C . GLN A 1 365 ? 1.512 7.570 -17.184 1.00 79.50 365 GLN A C 1
ATOM 2864 O O . GLN A 1 365 ? 1.066 8.310 -16.309 1.00 79.50 365 GLN A O 1
ATOM 2869 N N . ALA A 1 366 ? 2.760 7.089 -17.172 1.00 87.12 366 ALA A N 1
ATOM 2870 C CA . ALA A 1 366 ? 3.714 7.267 -16.086 1.00 87.12 366 ALA A CA 1
ATOM 2871 C C . ALA A 1 366 ? 3.900 8.747 -15.747 1.00 87.12 366 ALA A C 1
ATOM 2873 O O . ALA A 1 366 ? 3.629 9.131 -14.612 1.00 87.12 366 ALA A O 1
ATOM 2874 N N . LEU A 1 367 ? 4.220 9.595 -16.733 1.00 82.50 367 LEU A N 1
ATOM 2875 C CA . LEU A 1 367 ? 4.419 11.033 -16.509 1.00 82.50 367 LEU A CA 1
ATOM 2876 C C . LEU A 1 367 ? 3.161 11.739 -15.968 1.00 82.50 367 LEU A C 1
ATOM 2878 O O . LEU A 1 367 ? 3.245 12.604 -15.098 1.00 82.50 367 LEU A O 1
ATOM 2882 N N . ALA A 1 368 ? 1.976 11.376 -16.468 1.00 80.25 368 ALA A N 1
ATOM 2883 C CA . ALA A 1 368 ? 0.721 11.947 -15.981 1.00 80.25 368 ALA A CA 1
ATOM 2884 C C . ALA A 1 368 ? 0.408 11.490 -14.546 1.00 80.25 368 ALA A C 1
ATOM 2886 O O . ALA A 1 368 ? -0.038 12.283 -13.714 1.00 80.25 368 ALA A O 1
ATOM 2887 N N . SER A 1 369 ? 0.648 10.214 -14.245 1.00 88.94 369 SER A N 1
ATOM 2888 C CA . SER A 1 369 ? 0.392 9.648 -12.923 1.00 88.94 369 SER A CA 1
ATOM 2889 C C . SER A 1 369 ? 1.389 10.100 -11.863 1.00 88.94 369 SER A C 1
ATOM 2891 O O . SER A 1 369 ? 0.959 10.337 -10.741 1.00 88.94 369 SER A O 1
ATOM 2893 N N . THR A 1 370 ? 2.672 10.294 -12.188 1.00 91.00 370 THR A N 1
ATOM 2894 C CA . THR A 1 370 ? 3.666 10.808 -11.230 1.00 91.00 370 THR A CA 1
ATOM 2895 C C . THR A 1 370 ? 3.352 12.246 -10.825 1.00 91.00 370 THR A C 1
ATOM 2897 O O . THR A 1 370 ? 3.399 12.567 -9.640 1.00 91.00 370 THR A O 1
ATOM 2900 N N . ARG A 1 371 ? 2.912 13.092 -11.766 1.00 87.19 371 ARG A N 1
ATOM 2901 C CA . ARG A 1 371 ? 2.420 14.448 -11.457 1.00 87.19 371 ARG A CA 1
ATOM 2902 C C . ARG A 1 371 ? 1.204 14.422 -10.540 1.00 87.19 371 ARG A C 1
ATOM 2904 O O . ARG A 1 371 ? 1.203 15.080 -9.504 1.00 87.19 371 ARG A O 1
ATOM 2911 N N . ARG A 1 372 ? 0.202 13.606 -10.881 1.00 89.12 372 ARG A N 1
ATOM 2912 C CA . ARG A 1 372 ? -1.004 13.436 -10.058 1.00 89.12 372 ARG A CA 1
ATOM 2913 C C . ARG A 1 372 ? -0.671 12.904 -8.659 1.00 89.12 372 ARG A C 1
ATOM 2915 O O . ARG A 1 372 ? -1.264 13.351 -7.681 1.00 89.12 372 ARG A O 1
ATOM 2922 N N . ALA A 1 373 ? 0.270 11.966 -8.555 1.00 94.31 373 ALA A N 1
ATOM 2923 C CA . ALA A 1 373 ? 0.745 11.444 -7.278 1.00 94.31 373 ALA A CA 1
ATOM 2924 C C . ALA A 1 373 ? 1.376 12.555 -6.433 1.00 94.31 373 ALA A C 1
ATOM 2926 O O . ALA A 1 373 ? 0.956 12.751 -5.296 1.00 94.31 373 ALA A O 1
ATOM 2927 N N . SER A 1 374 ? 2.302 13.334 -7.001 1.00 90.75 374 SER A N 1
ATOM 2928 C CA . SER A 1 374 ? 2.931 14.473 -6.319 1.00 90.75 374 SER A CA 1
ATOM 2929 C C . SER A 1 374 ? 1.904 15.498 -5.819 1.00 90.75 374 SER A C 1
ATOM 2931 O O . SER A 1 374 ? 1.998 15.961 -4.683 1.00 90.75 374 SER A O 1
ATOM 2933 N N . GLU A 1 375 ? 0.890 15.819 -6.629 1.00 88.38 375 GLU A N 1
ATOM 2934 C CA . GLU A 1 375 ? -0.196 16.734 -6.250 1.00 88.38 375 GLU A CA 1
ATOM 2935 C C . GLU A 1 375 ? -1.014 16.208 -5.063 1.00 88.38 375 GLU A C 1
ATOM 2937 O O . GLU A 1 375 ? -1.216 16.932 -4.085 1.00 88.38 375 GLU A O 1
ATOM 2942 N N . HIS A 1 376 ? -1.462 14.948 -5.107 1.00 90.75 376 HIS A N 1
ATOM 2943 C CA . HIS A 1 376 ? -2.238 14.366 -4.010 1.00 90.75 376 HIS A CA 1
ATOM 2944 C C . HIS A 1 376 ? -1.415 14.183 -2.733 1.00 90.75 376 HIS A C 1
ATOM 2946 O O . HIS A 1 376 ? -1.930 14.424 -1.642 1.00 90.75 376 HIS A O 1
ATOM 2952 N N . LEU A 1 377 ? -0.147 13.785 -2.851 1.00 90.69 377 LEU A N 1
ATOM 2953 C CA . LEU A 1 377 ? 0.766 13.649 -1.715 1.00 90.69 377 LEU A CA 1
ATOM 2954 C C . LEU A 1 377 ? 0.971 14.991 -1.012 1.00 90.69 377 LEU A C 1
ATOM 2956 O O . LEU A 1 377 ? 0.882 15.064 0.214 1.00 90.69 377 LEU A O 1
ATOM 2960 N N . HIS A 1 378 ? 1.137 16.066 -1.786 1.00 86.94 378 HIS A N 1
ATOM 2961 C CA . HIS A 1 378 ? 1.229 17.413 -1.240 1.00 86.94 378 HIS A CA 1
ATOM 2962 C C . HIS A 1 378 ? -0.073 17.853 -0.549 1.00 86.94 378 HIS A C 1
ATOM 2964 O O . HIS A 1 378 ? -0.035 18.346 0.577 1.00 86.94 378 HIS A O 1
ATOM 2970 N N . GLN A 1 379 ? -1.233 17.621 -1.175 1.00 87.19 379 GLN A N 1
ATOM 2971 C CA . GLN A 1 379 ? -2.546 17.925 -0.581 1.00 87.19 379 GLN A CA 1
ATOM 2972 C C . GLN A 1 379 ? -2.819 17.136 0.707 1.00 87.19 379 GLN A C 1
ATOM 2974 O O . GLN A 1 379 ? -3.523 17.621 1.589 1.00 87.19 379 GLN A O 1
ATOM 2979 N N . ALA A 1 380 ? -2.283 15.920 0.814 1.00 88.12 380 ALA A N 1
ATOM 2980 C CA . ALA A 1 380 ? -2.417 15.068 1.988 1.00 88.12 380 ALA A CA 1
ATOM 2981 C C . ALA A 1 380 ? -1.363 15.349 3.076 1.00 88.12 380 ALA A C 1
ATOM 2983 O O . ALA A 1 380 ? -1.391 14.679 4.108 1.00 88.12 380 ALA A O 1
ATOM 2984 N N . HIS A 1 381 ? -0.451 16.308 2.861 1.00 85.94 381 HIS A N 1
ATOM 2985 C CA . HIS A 1 381 ? 0.689 16.597 3.741 1.00 85.94 381 HIS A CA 1
ATOM 2986 C C . HIS A 1 381 ? 1.582 15.368 4.003 1.00 85.94 381 HIS A C 1
ATOM 2988 O O . HIS A 1 381 ? 2.107 15.177 5.099 1.00 85.94 381 HIS A O 1
ATOM 2994 N N . LEU A 1 382 ? 1.746 14.518 2.984 1.00 82.94 382 LEU A N 1
ATOM 2995 C CA . LEU A 1 382 ? 2.589 13.319 3.002 1.00 82.94 382 LEU A CA 1
ATOM 2996 C C . LEU A 1 382 ? 3.921 13.601 2.298 1.00 82.94 382 LEU A C 1
ATOM 2998 O O . LEU A 1 382 ? 4.287 12.941 1.327 1.00 82.94 382 LEU A O 1
ATOM 3002 N N . ASP A 1 383 ? 4.644 14.618 2.771 1.00 73.50 383 ASP A N 1
ATOM 3003 C CA . ASP A 1 383 ? 5.858 15.101 2.102 1.00 73.50 383 ASP A CA 1
ATOM 3004 C C . ASP A 1 383 ? 6.999 14.067 2.081 1.00 73.50 383 ASP A C 1
ATOM 3006 O O . ASP A 1 383 ? 7.849 14.139 1.200 1.00 73.50 383 ASP A O 1
ATOM 3010 N N . GLY A 1 384 ? 7.003 13.078 2.983 1.00 73.81 384 GLY A N 1
ATOM 3011 C CA . GLY A 1 384 ? 7.979 11.979 2.951 1.00 73.81 384 GLY A CA 1
ATOM 3012 C C . GLY A 1 384 ? 7.807 11.048 1.745 1.00 73.81 384 GLY A C 1
ATOM 3013 O O . GLY A 1 384 ? 8.783 10.588 1.167 1.00 73.81 384 GLY A O 1
ATOM 3014 N N . ASP A 1 385 ? 6.571 10.834 1.295 1.00 79.56 385 ASP A N 1
ATOM 3015 C CA . ASP A 1 385 ? 6.264 9.930 0.179 1.00 79.56 385 ASP A CA 1
ATOM 3016 C C . ASP A 1 385 ? 6.409 10.625 -1.193 1.00 79.56 385 ASP A C 1
ATOM 3018 O O . ASP A 1 385 ? 6.472 9.968 -2.238 1.00 79.56 385 ASP A O 1
ATOM 3022 N N . VAL A 1 386 ? 6.485 11.965 -1.216 1.00 87.12 386 VAL A N 1
ATOM 3023 C CA . VAL A 1 386 ? 6.569 12.763 -2.454 1.00 87.12 386 VAL A CA 1
ATOM 3024 C C . VAL A 1 386 ? 7.880 12.545 -3.209 1.00 87.12 386 VAL A C 1
ATOM 3026 O O . VAL A 1 386 ? 7.912 12.694 -4.430 1.00 87.12 386 VAL A O 1
ATOM 3029 N N . ILE A 1 387 ? 8.948 12.160 -2.501 1.00 90.94 387 ILE A N 1
ATOM 3030 C CA . ILE A 1 387 ? 10.275 11.904 -3.075 1.00 90.94 387 ILE A CA 1
ATOM 3031 C C . ILE A 1 387 ? 10.157 10.853 -4.176 1.00 90.94 387 ILE A C 1
ATOM 3033 O O . ILE A 1 387 ? 10.611 11.088 -5.292 1.00 90.94 387 ILE A O 1
ATOM 3037 N N . ASN A 1 388 ? 9.463 9.746 -3.901 1.00 91.00 388 ASN A N 1
ATOM 3038 C CA . ASN A 1 388 ? 9.276 8.665 -4.864 1.00 91.00 388 ASN A CA 1
ATOM 3039 C C . ASN A 1 388 ? 8.588 9.168 -6.137 1.00 91.00 388 ASN A C 1
ATOM 3041 O O . ASN A 1 388 ? 9.091 8.951 -7.235 1.00 91.00 388 ASN A O 1
ATOM 3045 N N . ALA A 1 389 ? 7.484 9.911 -6.011 1.00 94.00 389 ALA A N 1
ATOM 3046 C CA . ALA A 1 389 ? 6.783 10.459 -7.173 1.00 94.00 389 ALA A CA 1
ATOM 3047 C C . ALA A 1 389 ? 7.668 11.415 -8.000 1.00 94.00 389 ALA A C 1
ATOM 3049 O O . ALA A 1 389 ? 7.660 11.346 -9.231 1.00 94.00 389 ALA A O 1
ATOM 3050 N N . LEU A 1 390 ? 8.464 12.262 -7.336 1.00 94.69 390 LEU A N 1
ATOM 3051 C CA . LEU A 1 390 ? 9.376 13.207 -7.986 1.00 94.69 390 LEU A CA 1
ATOM 3052 C C . LEU A 1 390 ? 10.541 12.512 -8.704 1.00 94.69 390 LEU A C 1
ATOM 3054 O O . LEU A 1 390 ? 10.896 12.927 -9.808 1.00 94.69 390 LEU A O 1
ATOM 3058 N N . LEU A 1 391 ? 11.128 11.468 -8.111 1.00 95.69 391 LEU A N 1
ATOM 3059 C CA . LEU A 1 391 ? 12.209 10.698 -8.735 1.00 95.69 391 LEU A CA 1
ATOM 3060 C C . LEU A 1 391 ? 11.705 9.940 -9.967 1.00 95.69 391 LEU A C 1
ATOM 3062 O O . LEU A 1 391 ? 12.303 10.058 -11.036 1.00 95.69 391 LEU A O 1
ATOM 3066 N N . LEU A 1 392 ? 10.547 9.277 -9.868 1.00 95.06 392 LEU A N 1
ATOM 3067 C CA . LEU A 1 392 ? 9.905 8.631 -11.018 1.00 95.06 392 LEU A CA 1
ATOM 3068 C C . LEU A 1 392 ? 9.601 9.651 -12.134 1.00 95.06 392 LEU A C 1
ATOM 3070 O O . LEU A 1 392 ? 9.850 9.377 -13.309 1.00 95.06 392 LEU A O 1
ATOM 3074 N N . GLU A 1 393 ? 9.116 10.854 -11.791 1.00 93.38 393 GLU A N 1
ATOM 3075 C CA . GLU A 1 393 ? 8.906 11.931 -12.769 1.00 93.38 393 GLU A CA 1
ATOM 3076 C C . GLU A 1 393 ? 10.223 12.388 -13.417 1.00 93.38 393 GLU A C 1
ATOM 3078 O O . GLU A 1 393 ? 10.277 12.550 -14.637 1.00 93.38 393 GLU A O 1
ATOM 3083 N N . ALA A 1 394 ? 11.291 12.564 -12.632 1.00 95.31 394 ALA A N 1
ATOM 3084 C CA . ALA A 1 394 ? 12.605 12.960 -13.134 1.00 95.31 394 ALA A CA 1
ATOM 3085 C C . ALA A 1 394 ? 13.155 11.946 -14.148 1.00 95.31 394 ALA A C 1
ATOM 3087 O O . ALA A 1 394 ? 13.616 12.339 -15.222 1.00 95.31 394 ALA A O 1
ATOM 3088 N N . GLU A 1 395 ? 13.056 10.650 -13.845 1.00 94.12 395 GLU A N 1
ATOM 3089 C CA . GLU A 1 395 ? 13.462 9.576 -14.752 1.00 94.12 395 GLU A CA 1
ATOM 3090 C C . GLU A 1 395 ? 12.661 9.606 -16.064 1.00 94.12 395 GLU A C 1
ATOM 3092 O O . GLU A 1 395 ? 13.248 9.554 -17.149 1.00 94.12 395 GLU A O 1
ATOM 3097 N N . ARG A 1 396 ? 11.327 9.749 -15.997 1.00 89.06 396 ARG A N 1
ATOM 3098 C CA . ARG A 1 396 ? 10.475 9.821 -17.200 1.00 89.06 396 ARG A CA 1
ATOM 3099 C C . ARG A 1 396 ? 10.745 11.074 -18.041 1.00 89.06 396 ARG A C 1
ATOM 3101 O O . ARG A 1 396 ? 10.765 10.994 -19.266 1.00 89.06 396 ARG A O 1
ATOM 3108 N N . LEU A 1 397 ? 11.013 12.218 -17.415 1.00 83.25 397 LEU A N 1
ATOM 3109 C CA . LEU A 1 397 ? 11.397 13.443 -18.128 1.00 83.25 397 LEU A CA 1
ATOM 3110 C C . LEU A 1 397 ? 12.771 13.314 -18.799 1.00 83.25 397 LEU A C 1
ATOM 3112 O O . LEU A 1 397 ? 12.974 13.838 -19.895 1.00 83.25 397 LEU A O 1
ATOM 3116 N N . ALA A 1 398 ? 13.716 12.607 -18.171 1.00 84.44 398 ALA A N 1
ATOM 3117 C CA . ALA A 1 398 ? 15.017 12.329 -18.773 1.00 84.44 398 ALA A CA 1
ATOM 3118 C C . ALA A 1 398 ? 14.867 11.469 -20.040 1.00 84.44 398 ALA A C 1
ATOM 3120 O O . ALA A 1 398 ? 15.478 11.765 -21.067 1.00 84.44 398 ALA A O 1
ATOM 3121 N N . LEU A 1 399 ? 13.994 10.462 -19.979 1.00 79.00 399 LEU A N 1
ATOM 3122 C CA . LEU A 1 399 ? 13.597 9.612 -21.104 1.00 79.00 399 LEU A CA 1
ATOM 3123 C C . LEU A 1 399 ? 12.958 10.382 -22.268 1.00 79.00 399 LEU A C 1
ATOM 3125 O O . LEU A 1 399 ? 13.249 10.085 -23.424 1.00 79.00 399 LEU A O 1
ATOM 3129 N N . ASP A 1 400 ? 12.140 11.392 -21.969 1.00 73.38 400 ASP A N 1
ATOM 3130 C CA . ASP A 1 400 ? 11.516 12.270 -22.970 1.00 73.38 400 ASP A CA 1
ATOM 3131 C C . ASP A 1 400 ? 12.476 13.302 -23.582 1.00 73.38 400 ASP A C 1
ATOM 3133 O O . ASP A 1 400 ? 12.056 14.162 -24.359 1.00 73.38 400 ASP A O 1
ATOM 3137 N N . GLY A 1 401 ? 13.765 13.267 -23.229 1.00 72.88 401 GLY A N 1
ATOM 3138 C CA . GLY A 1 401 ? 14.732 14.251 -23.705 1.00 72.88 401 GLY A CA 1
ATOM 3139 C C . GLY A 1 401 ? 14.506 15.644 -23.114 1.00 72.88 401 GLY A C 1
ATOM 3140 O O . GLY A 1 401 ? 14.870 16.640 -23.739 1.00 72.88 401 GLY A O 1
ATOM 3141 N N . GLN A 1 402 ? 13.943 15.730 -21.902 1.00 77.88 402 GLN A N 1
ATOM 3142 C CA . GLN A 1 402 ? 13.701 16.977 -21.166 1.00 77.88 402 GLN A CA 1
ATOM 3143 C C . GLN A 1 402 ? 14.661 17.115 -19.962 1.00 77.88 402 GLN A C 1
ATOM 3145 O O . GLN A 1 402 ? 14.226 17.167 -18.807 1.00 77.88 402 GLN A O 1
ATOM 3150 N N . PRO A 1 403 ? 15.990 17.206 -20.183 1.00 80.88 403 PRO A N 1
ATOM 3151 C CA . PRO A 1 403 ? 16.994 17.085 -19.122 1.00 80.88 403 PRO A CA 1
ATOM 3152 C C . PRO A 1 403 ? 16.952 18.218 -18.089 1.00 80.88 403 PRO A C 1
ATOM 3154 O O . PRO A 1 403 ? 17.377 18.010 -16.955 1.00 80.88 403 PRO A O 1
ATOM 3157 N N . VAL A 1 404 ? 16.456 19.403 -18.467 1.00 82.56 404 VAL A N 1
ATOM 3158 C CA . VAL A 1 404 ? 16.313 20.558 -17.562 1.00 82.56 404 VAL A CA 1
ATOM 3159 C C . VAL A 1 404 ? 15.169 20.332 -16.575 1.00 82.56 404 VAL A C 1
ATOM 3161 O O . VAL A 1 404 ? 15.335 20.559 -15.379 1.00 82.56 404 VAL A O 1
ATOM 3164 N N . MET A 1 405 ? 14.024 19.847 -17.060 1.00 84.69 405 MET A N 1
ATOM 3165 C CA . MET A 1 405 ? 12.875 19.548 -16.204 1.00 84.69 405 MET A CA 1
ATOM 3166 C C . MET A 1 405 ? 13.150 18.330 -15.318 1.00 84.69 405 MET A C 1
ATOM 3168 O O . MET A 1 405 ? 12.826 18.358 -14.133 1.00 84.69 405 MET A O 1
ATOM 3172 N N . ALA A 1 406 ? 13.819 17.306 -15.860 1.00 90.44 406 ALA A N 1
ATOM 3173 C CA . ALA A 1 406 ? 14.280 16.154 -15.087 1.00 90.44 406 ALA A CA 1
ATOM 3174 C C . ALA A 1 406 ? 15.173 16.581 -13.908 1.00 90.44 406 ALA A C 1
ATOM 3176 O O . ALA A 1 406 ? 14.941 16.189 -12.767 1.00 90.44 406 ALA A O 1
ATOM 3177 N N . GLU A 1 407 ? 16.147 17.459 -14.166 1.00 94.00 407 GLU A N 1
ATOM 3178 C CA . GLU A 1 407 ? 17.037 18.005 -13.137 1.00 94.00 407 GLU A CA 1
ATOM 3179 C C . GLU A 1 407 ? 16.284 18.797 -12.062 1.00 94.00 407 GLU A C 1
ATOM 3181 O O . GLU A 1 407 ? 16.608 18.707 -10.879 1.00 94.00 407 GLU A O 1
ATOM 3186 N N . GLN A 1 408 ? 15.276 19.578 -12.456 1.00 93.75 408 GLN A N 1
ATOM 3187 C CA . GLN A 1 408 ? 14.465 20.345 -11.515 1.00 93.75 408 GLN A CA 1
ATOM 3188 C C . GLN A 1 408 ? 13.704 19.426 -10.551 1.00 93.75 408 GLN A C 1
ATOM 3190 O O . GLN A 1 408 ? 13.730 19.662 -9.343 1.00 93.75 408 GLN A O 1
ATOM 3195 N N . ARG A 1 409 ? 13.064 18.371 -11.069 1.00 95.06 409 ARG A N 1
ATOM 3196 C CA . ARG A 1 409 ? 12.358 17.370 -10.253 1.00 95.06 409 ARG A CA 1
ATOM 3197 C C . ARG A 1 409 ? 13.308 16.610 -9.333 1.00 95.06 409 ARG A C 1
ATOM 3199 O O . ARG A 1 409 ? 13.022 16.480 -8.147 1.00 95.06 409 ARG A O 1
ATOM 3206 N N . TYR A 1 410 ? 14.469 16.201 -9.842 1.00 96.75 410 TYR A N 1
ATOM 3207 C CA . TYR A 1 410 ? 15.505 15.547 -9.043 1.00 96.75 410 TYR A CA 1
ATOM 3208 C C . TYR A 1 410 ? 15.993 16.426 -7.878 1.00 96.75 410 TYR A C 1
ATOM 3210 O O . TYR A 1 410 ? 16.082 15.966 -6.740 1.00 96.75 410 TYR A O 1
ATOM 3218 N N . ARG A 1 411 ? 16.262 17.716 -8.123 1.00 95.75 411 ARG A N 1
ATOM 3219 C CA . ARG A 1 411 ? 16.668 18.650 -7.057 1.00 95.75 411 ARG A CA 1
ATOM 3220 C C . ARG A 1 411 ? 15.582 18.833 -6.011 1.00 95.75 411 ARG A C 1
ATOM 3222 O O . ARG A 1 411 ? 15.895 18.871 -4.828 1.00 95.75 411 ARG A O 1
ATOM 3229 N N . GLU A 1 412 ? 14.328 18.928 -6.439 1.00 93.25 412 GLU A N 1
ATOM 3230 C CA . GLU A 1 412 ? 13.194 19.033 -5.526 1.00 93.25 412 GLU A CA 1
ATOM 3231 C C . GLU A 1 412 ? 13.062 17.790 -4.635 1.00 93.25 412 GLU A C 1
ATOM 3233 O O . GLU A 1 412 ? 12.888 17.929 -3.424 1.00 93.25 412 GLU A O 1
ATOM 3238 N N . ALA A 1 413 ? 13.231 16.590 -5.200 1.00 93.75 413 ALA A N 1
ATOM 3239 C CA . ALA A 1 413 ? 13.269 15.348 -4.431 1.00 93.75 413 ALA A CA 1
ATOM 3240 C C . ALA A 1 413 ? 14.402 15.374 -3.391 1.00 93.75 413 ALA A C 1
ATOM 3242 O O . ALA A 1 413 ? 14.173 15.112 -2.214 1.00 93.75 413 ALA A O 1
ATOM 3243 N N . ARG A 1 414 ? 15.606 15.797 -3.797 1.00 93.44 414 ARG A N 1
ATOM 3244 C CA . ARG A 1 414 ? 16.782 15.882 -2.918 1.00 93.44 414 ARG A CA 1
ATOM 3245 C C . ARG A 1 414 ? 16.632 16.885 -1.773 1.00 93.44 414 ARG A C 1
ATOM 3247 O O . ARG A 1 414 ? 17.179 16.675 -0.702 1.00 93.44 414 ARG A O 1
ATOM 3254 N N . THR A 1 415 ? 15.917 17.992 -1.972 1.00 91.31 415 THR A N 1
ATOM 3255 C CA . THR A 1 415 ? 15.660 18.947 -0.877 1.00 91.31 415 THR A CA 1
ATOM 3256 C C . THR A 1 415 ? 14.660 18.425 0.150 1.00 91.31 415 THR A C 1
ATOM 3258 O O . THR A 1 415 ? 14.589 18.965 1.250 1.00 91.31 415 THR A O 1
ATOM 3261 N N . ARG A 1 416 ? 13.871 17.411 -0.219 1.00 87.38 416 ARG A N 1
ATOM 3262 C CA . ARG A 1 416 ? 12.838 16.805 0.625 1.00 87.38 416 ARG A CA 1
ATOM 3263 C C . ARG A 1 416 ? 13.270 15.461 1.217 1.00 87.38 416 ARG A C 1
ATOM 3265 O O . ARG A 1 416 ? 12.586 14.970 2.107 1.00 87.38 416 ARG A O 1
ATOM 3272 N N . SER A 1 417 ? 14.373 14.880 0.738 1.00 84.94 417 SER A N 1
ATOM 3273 C CA . SER A 1 417 ? 14.883 13.595 1.213 1.00 84.94 417 SER A CA 1
ATOM 3274 C C . SER A 1 417 ? 15.393 13.656 2.639 1.00 84.94 417 SER A C 1
ATOM 3276 O O . SER A 1 417 ? 15.993 14.648 3.057 1.00 84.94 417 SER A O 1
ATOM 3278 N N . SER A 1 418 ? 15.199 12.558 3.362 1.00 80.62 418 SER A N 1
ATOM 3279 C CA . SER A 1 418 ? 15.890 12.332 4.623 1.00 80.62 418 SER A CA 1
ATOM 3280 C C . SER A 1 418 ? 17.309 11.808 4.370 1.00 80.62 418 SER A C 1
ATOM 3282 O O . SER A 1 418 ? 17.612 11.323 3.282 1.00 80.62 418 SER A O 1
ATOM 3284 N N . ASP A 1 419 ? 18.174 11.833 5.388 1.00 82.31 419 ASP A N 1
ATOM 3285 C CA . ASP A 1 419 ? 19.488 11.166 5.339 1.00 82.31 419 ASP A CA 1
ATOM 3286 C C . ASP A 1 419 ? 19.372 9.630 5.515 1.00 82.31 419 ASP A C 1
ATOM 3288 O O . ASP A 1 419 ? 20.314 8.962 5.945 1.00 82.31 419 ASP A O 1
ATOM 3292 N N . SER A 1 420 ? 18.198 9.053 5.223 1.00 85.12 420 SER A N 1
ATOM 3293 C CA . SER A 1 420 ? 17.983 7.607 5.227 1.00 85.12 420 SER A CA 1
ATOM 3294 C C . SER A 1 420 ? 18.830 6.938 4.136 1.00 85.12 420 SER A C 1
ATOM 3296 O O . SER A 1 420 ? 18.838 7.418 2.998 1.00 85.12 420 SER A O 1
ATOM 3298 N N . PRO A 1 421 ? 19.489 5.797 4.423 1.00 87.31 421 PRO A N 1
ATOM 3299 C CA . PRO A 1 421 ? 20.249 5.048 3.421 1.00 87.31 421 PRO A CA 1
ATOM 3300 C C . PRO A 1 421 ? 19.443 4.720 2.157 1.00 87.31 421 PRO A C 1
ATOM 3302 O O . PRO A 1 421 ? 19.974 4.814 1.054 1.00 87.31 421 PRO A O 1
ATOM 3305 N N . THR A 1 422 ? 18.155 4.391 2.302 1.00 87.31 422 THR A N 1
ATOM 3306 C CA . THR A 1 422 ? 17.272 4.050 1.176 1.00 87.31 422 THR A CA 1
ATOM 3307 C C . THR A 1 422 ? 16.970 5.261 0.290 1.00 87.31 422 THR A C 1
ATOM 3309 O O . THR A 1 422 ? 17.028 5.151 -0.935 1.00 87.31 422 THR A O 1
ATOM 3312 N N . ASP A 1 423 ? 16.712 6.431 0.885 1.00 89.31 423 ASP A N 1
ATOM 3313 C CA . ASP A 1 423 ? 16.456 7.670 0.135 1.00 89.31 423 ASP A CA 1
ATOM 3314 C C . ASP A 1 423 ? 17.700 8.082 -0.662 1.00 89.31 423 ASP A C 1
ATOM 3316 O O . ASP A 1 423 ? 17.612 8.413 -1.847 1.00 89.31 423 ASP A O 1
ATOM 3320 N N . LEU A 1 424 ? 18.872 8.023 -0.021 1.00 92.31 424 LEU A N 1
ATOM 3321 C CA . LEU A 1 424 ? 20.156 8.340 -0.646 1.00 92.31 424 LEU A CA 1
ATOM 3322 C C . LEU A 1 424 ? 20.477 7.375 -1.794 1.00 92.31 424 LEU A C 1
ATOM 3324 O O . LEU A 1 424 ? 20.872 7.818 -2.872 1.00 92.31 424 LEU A O 1
ATOM 3328 N N . ALA A 1 425 ? 20.236 6.076 -1.601 1.00 95.00 425 ALA A N 1
ATOM 3329 C CA . ALA A 1 425 ? 20.416 5.071 -2.642 1.00 95.00 425 ALA A CA 1
ATOM 3330 C C . ALA A 1 425 ? 19.510 5.325 -3.857 1.00 95.00 425 ALA A C 1
ATOM 3332 O O . ALA A 1 425 ? 19.970 5.255 -5.000 1.00 95.00 425 ALA A O 1
ATOM 3333 N N . GLN A 1 426 ? 18.237 5.670 -3.633 1.00 95.19 426 GLN A N 1
ATOM 3334 C CA . GLN A 1 426 ? 17.298 5.959 -4.720 1.00 95.19 426 GLN A CA 1
ATOM 3335 C C . GLN A 1 426 ? 17.632 7.272 -5.449 1.00 95.19 426 GLN A C 1
ATOM 3337 O O . GLN A 1 426 ? 17.485 7.362 -6.675 1.00 95.19 426 GLN A O 1
ATOM 3342 N N . LEU A 1 427 ? 18.121 8.283 -4.724 1.00 96.19 427 LEU A N 1
ATOM 3343 C CA . LEU A 1 427 ? 18.643 9.519 -5.308 1.00 96.19 427 LEU A CA 1
ATOM 3344 C C . LEU A 1 427 ? 19.852 9.244 -6.205 1.00 96.19 427 LEU A C 1
ATOM 3346 O O . LEU A 1 427 ? 19.869 9.699 -7.348 1.00 96.19 427 LEU A O 1
ATOM 3350 N N . ASP A 1 428 ? 20.825 8.471 -5.726 1.00 97.62 428 ASP A N 1
ATOM 3351 C CA . ASP A 1 428 ? 22.014 8.098 -6.497 1.00 97.62 428 ASP A CA 1
ATOM 3352 C C . ASP A 1 428 ? 21.649 7.266 -7.733 1.00 97.62 428 ASP A C 1
ATOM 3354 O O . ASP A 1 428 ? 22.162 7.510 -8.828 1.00 97.62 428 ASP A O 1
ATOM 3358 N N . PHE A 1 429 ? 20.697 6.340 -7.602 1.00 98.06 429 PHE A N 1
ATOM 3359 C CA . PHE A 1 429 ? 20.167 5.594 -8.739 1.00 98.06 429 PHE A CA 1
ATOM 3360 C C . PHE A 1 429 ? 19.561 6.531 -9.793 1.00 98.06 429 PHE A C 1
ATOM 3362 O O . PHE A 1 429 ? 19.935 6.473 -10.967 1.00 98.06 429 PHE A O 1
ATOM 3369 N N . THR A 1 430 ? 18.687 7.449 -9.371 1.00 97.88 430 THR A N 1
ATOM 3370 C CA . THR A 1 430 ? 18.047 8.430 -10.260 1.00 97.88 430 THR A CA 1
ATOM 3371 C C . THR A 1 430 ? 19.083 9.348 -10.914 1.00 97.88 430 THR A C 1
ATOM 3373 O O . THR A 1 430 ? 19.019 9.608 -12.116 1.00 97.88 430 THR A O 1
ATOM 3376 N N . ALA A 1 431 ? 20.090 9.803 -10.163 1.00 98.06 431 ALA A N 1
ATOM 3377 C CA . ALA A 1 431 ? 21.198 10.590 -10.697 1.00 98.06 431 ALA A CA 1
ATOM 3378 C C . ALA A 1 431 ? 21.958 9.825 -11.793 1.00 98.06 431 ALA A C 1
ATOM 3380 O O . ALA A 1 431 ? 22.296 10.406 -12.828 1.00 98.06 431 ALA A O 1
ATOM 3381 N N . GLY A 1 432 ? 22.157 8.517 -11.606 1.00 97.81 432 GLY A N 1
ATOM 3382 C CA . GLY A 1 432 ? 22.712 7.623 -12.617 1.00 97.81 432 GLY A CA 1
ATOM 3383 C C . GLY A 1 432 ? 21.864 7.565 -13.886 1.00 97.81 432 GLY A C 1
ATOM 3384 O O . GLY A 1 432 ? 22.406 7.694 -14.985 1.00 97.81 432 GLY A O 1
ATOM 3385 N N . VAL A 1 433 ? 20.537 7.450 -13.756 1.00 96.38 433 VAL A N 1
ATOM 3386 C CA . VAL A 1 433 ? 19.598 7.467 -14.895 1.00 96.38 433 VAL A CA 1
ATOM 3387 C C . VAL A 1 433 ? 19.689 8.788 -15.666 1.00 96.38 433 VAL A C 1
ATOM 3389 O O . VAL A 1 433 ? 19.797 8.785 -16.895 1.00 96.38 433 VAL A O 1
ATOM 3392 N N . LEU A 1 434 ? 19.703 9.922 -14.960 1.00 95.94 434 LEU A N 1
ATOM 3393 C CA . LEU A 1 434 ? 19.817 11.257 -15.557 1.00 95.94 434 LEU A CA 1
ATOM 3394 C C . LEU A 1 434 ? 21.159 11.445 -16.283 1.00 95.94 434 LEU A C 1
ATOM 3396 O O . LEU A 1 434 ? 21.182 11.929 -17.418 1.00 95.94 434 LEU A O 1
ATOM 3400 N N . ALA A 1 435 ? 22.270 11.038 -15.663 1.00 95.94 435 ALA A N 1
ATOM 3401 C CA . ALA A 1 435 ? 23.600 11.084 -16.269 1.00 95.94 435 ALA A CA 1
ATOM 3402 C C . ALA A 1 435 ? 23.692 10.169 -17.501 1.00 95.94 435 ALA A C 1
ATOM 3404 O O . ALA A 1 435 ? 24.233 10.564 -18.536 1.00 95.94 435 ALA A O 1
ATOM 3405 N N . TYR A 1 436 ? 23.100 8.972 -17.433 1.00 93.81 436 TYR A N 1
ATOM 3406 C CA . TYR A 1 436 ? 23.030 8.053 -18.565 1.00 93.81 436 TYR A CA 1
ATOM 3407 C C . TYR A 1 436 ? 22.262 8.674 -19.740 1.00 93.81 436 TYR A C 1
ATOM 3409 O O . TYR A 1 436 ? 22.760 8.671 -20.865 1.00 93.81 436 TYR A O 1
ATOM 3417 N N . ALA A 1 437 ? 21.100 9.287 -19.488 1.00 88.12 437 ALA A N 1
ATOM 3418 C CA . ALA A 1 437 ? 20.321 9.977 -20.520 1.00 88.12 437 ALA A CA 1
ATOM 3419 C C . ALA A 1 437 ? 21.098 11.138 -21.177 1.00 88.12 437 ALA A C 1
ATOM 3421 O O . ALA A 1 437 ? 20.939 11.402 -22.371 1.00 88.12 437 ALA A O 1
ATOM 3422 N N . ARG A 1 438 ? 21.989 11.800 -20.424 1.00 88.19 438 ARG A N 1
ATOM 3423 C CA . ARG A 1 438 ? 22.906 12.848 -20.918 1.00 88.19 438 ARG A CA 1
ATOM 3424 C C . ARG A 1 438 ? 24.172 12.309 -21.588 1.00 88.19 438 ARG A C 1
ATOM 3426 O O . ARG A 1 438 ? 24.945 13.100 -22.124 1.00 88.19 438 ARG A O 1
ATOM 3433 N N . ARG A 1 439 ? 24.372 10.986 -21.609 1.00 88.94 439 ARG A N 1
ATOM 3434 C CA . ARG A 1 439 ? 25.575 10.301 -22.121 1.00 88.94 439 ARG A CA 1
ATOM 3435 C C . ARG A 1 439 ? 26.846 10.586 -21.315 1.00 88.94 439 ARG A C 1
ATOM 3437 O O . ARG A 1 439 ? 27.961 10.509 -21.827 1.00 88.94 439 ARG A O 1
ATOM 3444 N N . GLU A 1 440 ? 26.690 10.889 -20.033 1.00 93.31 440 GLU A N 1
ATOM 3445 C CA . GLU A 1 440 ? 27.780 11.135 -19.090 1.00 93.31 440 GLU A CA 1
ATOM 3446 C C . GLU A 1 440 ? 28.201 9.811 -18.430 1.00 93.31 440 GLU A C 1
ATOM 3448 O O . GLU A 1 440 ? 27.994 9.588 -17.240 1.00 93.31 440 GLU A O 1
ATOM 3453 N N . TRP A 1 441 ? 28.778 8.899 -19.219 1.00 93.94 441 TRP A N 1
ATOM 3454 C CA . TRP A 1 441 ? 28.993 7.491 -18.841 1.00 93.94 441 TRP A CA 1
ATOM 3455 C C . TRP A 1 441 ? 29.726 7.291 -17.512 1.00 93.94 441 TRP A C 1
ATOM 3457 O O . TRP A 1 441 ? 29.319 6.460 -16.705 1.00 93.94 441 TRP A O 1
ATOM 3467 N N . GLN A 1 442 ? 30.776 8.077 -17.264 1.00 94.94 442 GLN A N 1
ATOM 3468 C CA . GLN A 1 442 ? 31.550 7.992 -16.025 1.00 94.94 442 GLN A CA 1
ATOM 3469 C C . GLN A 1 442 ? 30.738 8.441 -14.802 1.00 94.94 442 GLN A C 1
ATOM 3471 O O . GLN A 1 442 ? 30.833 7.835 -13.733 1.00 94.94 442 GLN A O 1
ATOM 3476 N N . ALA A 1 443 ? 29.942 9.503 -14.954 1.00 96.56 443 ALA A N 1
ATOM 3477 C CA . ALA A 1 443 ? 29.078 10.004 -13.891 1.00 96.56 443 ALA A CA 1
ATOM 3478 C C . ALA A 1 443 ? 27.947 9.006 -13.611 1.00 96.56 443 ALA A C 1
ATOM 3480 O O . ALA A 1 443 ? 27.681 8.703 -12.451 1.00 96.56 443 ALA A O 1
ATOM 3481 N N . ALA A 1 444 ? 27.363 8.431 -14.668 1.00 96.94 444 ALA A N 1
ATOM 3482 C CA . ALA A 1 444 ? 26.348 7.391 -14.563 1.00 96.94 444 ALA A CA 1
ATOM 3483 C C . ALA A 1 444 ? 26.873 6.163 -13.805 1.00 96.94 444 ALA A C 1
ATOM 3485 O O . ALA A 1 444 ? 26.262 5.747 -12.827 1.00 96.94 444 ALA A O 1
ATOM 3486 N N . GLU A 1 445 ? 28.032 5.617 -14.195 1.00 96.62 445 GLU A N 1
ATOM 3487 C CA . GLU A 1 445 ? 28.640 4.471 -13.503 1.00 96.62 445 GLU A CA 1
ATOM 3488 C C . GLU A 1 445 ? 28.926 4.778 -12.030 1.00 96.62 445 GLU A C 1
ATOM 3490 O O . GLU A 1 445 ? 28.581 3.979 -11.164 1.00 96.62 445 GLU A O 1
ATOM 3495 N N . THR A 1 446 ? 29.494 5.951 -11.737 1.00 97.81 446 THR A N 1
ATOM 3496 C CA . THR A 1 446 ? 29.790 6.369 -10.356 1.00 97.81 446 THR A CA 1
ATOM 3497 C C . THR A 1 446 ? 28.520 6.408 -9.505 1.00 97.81 446 THR A C 1
ATOM 3499 O O . THR A 1 446 ? 28.505 5.870 -8.400 1.00 97.81 446 THR A O 1
ATOM 3502 N N . ALA A 1 447 ? 27.444 6.990 -10.035 1.00 97.88 447 ALA A N 1
ATOM 3503 C CA . ALA A 1 447 ? 26.167 7.098 -9.341 1.00 97.88 447 ALA A CA 1
ATOM 3504 C C . ALA A 1 447 ? 25.500 5.724 -9.135 1.00 97.88 447 ALA A C 1
ATOM 3506 O O . ALA A 1 447 ? 25.081 5.405 -8.027 1.00 97.88 447 ALA A O 1
ATOM 3507 N N . PHE A 1 448 ? 25.496 4.850 -10.149 1.00 97.38 448 PHE A N 1
ATOM 3508 C CA . PHE A 1 448 ? 24.968 3.488 -10.005 1.00 97.38 448 PHE A CA 1
ATOM 3509 C C . PHE A 1 448 ? 25.781 2.622 -9.039 1.00 97.38 448 PHE A C 1
ATOM 3511 O O . PHE A 1 448 ? 25.217 1.748 -8.385 1.00 97.38 448 PHE A O 1
ATOM 3518 N N . VAL A 1 449 ? 27.095 2.833 -8.939 1.00 95.75 449 VAL A N 1
ATOM 3519 C CA . VAL A 1 449 ? 27.927 2.157 -7.934 1.00 95.75 449 VAL A CA 1
ATOM 3520 C C . VAL A 1 449 ? 27.616 2.689 -6.532 1.00 95.75 449 VAL A C 1
ATOM 3522 O O . VAL A 1 449 ? 27.482 1.884 -5.614 1.00 95.75 449 VAL A O 1
ATOM 3525 N N . SER A 1 450 ? 27.454 4.009 -6.382 1.00 96.00 450 SER A N 1
ATOM 3526 C CA . SER A 1 450 ? 27.107 4.668 -5.111 1.00 96.00 450 SER A CA 1
ATOM 3527 C C . SER A 1 450 ? 25.752 4.212 -4.565 1.00 96.00 450 SER A C 1
ATOM 3529 O O . SER A 1 450 ? 25.647 3.898 -3.384 1.00 96.00 450 SER A O 1
ATOM 3531 N N . ALA A 1 451 ? 24.754 4.059 -5.443 1.00 95.88 451 ALA A N 1
ATOM 3532 C CA . ALA A 1 451 ? 23.413 3.606 -5.078 1.00 95.88 451 ALA A CA 1
ATOM 3533 C C . ALA A 1 451 ? 23.397 2.247 -4.348 1.00 95.88 451 ALA A C 1
ATOM 3535 O O . ALA A 1 451 ? 22.511 1.985 -3.538 1.00 95.88 451 ALA A O 1
ATOM 3536 N N . GLY A 1 452 ? 24.371 1.369 -4.621 1.00 92.06 452 GLY A N 1
ATOM 3537 C CA . GLY A 1 452 ? 24.497 0.085 -3.931 1.00 92.06 452 GLY A CA 1
ATOM 3538 C C . GLY A 1 452 ? 23.260 -0.815 -4.067 1.00 92.06 452 GLY A C 1
ATOM 3539 O O . GLY A 1 452 ? 22.496 -0.714 -5.030 1.00 92.06 452 GLY A O 1
ATOM 3540 N N . ASP A 1 453 ? 23.086 -1.743 -3.121 1.00 87.81 453 ASP A N 1
ATOM 3541 C CA . ASP A 1 453 ? 21.976 -2.715 -3.092 1.00 87.81 453 ASP A CA 1
ATOM 3542 C C . ASP A 1 453 ? 20.766 -2.268 -2.254 1.00 87.81 453 ASP A C 1
ATOM 3544 O O . ASP A 1 453 ? 19.761 -2.982 -2.229 1.00 87.81 453 ASP A O 1
ATOM 3548 N N . GLU A 1 454 ? 20.848 -1.082 -1.643 1.00 90.44 454 GLU A N 1
ATOM 3549 C CA . GLU A 1 454 ? 19.803 -0.458 -0.813 1.00 90.44 454 GLU A CA 1
ATOM 3550 C C . GLU A 1 454 ? 18.640 0.132 -1.636 1.00 90.44 454 GLU A C 1
ATOM 3552 O O . GLU A 1 454 ? 17.622 0.542 -1.081 1.00 90.44 454 GLU A O 1
ATOM 3557 N N . VAL A 1 455 ? 18.769 0.162 -2.967 1.00 93.62 455 VAL A N 1
ATOM 3558 C CA . VAL A 1 455 ? 17.672 0.489 -3.892 1.00 93.62 455 VAL A CA 1
ATOM 3559 C C . VAL A 1 455 ? 16.568 -0.570 -3.857 1.00 93.62 455 VAL A C 1
ATOM 3561 O O . VAL A 1 455 ? 16.782 -1.714 -3.440 1.00 93.62 455 VAL A O 1
ATOM 3564 N N . THR A 1 456 ? 15.388 -0.218 -4.376 1.00 92.25 456 THR A N 1
ATOM 3565 C CA . THR A 1 456 ? 14.270 -1.166 -4.484 1.00 92.25 456 THR A CA 1
ATOM 3566 C C . THR A 1 456 ? 14.677 -2.440 -5.248 1.00 92.25 456 THR A C 1
ATOM 3568 O O . THR A 1 456 ? 15.526 -2.375 -6.143 1.00 92.25 456 THR A O 1
ATOM 3571 N N . PRO A 1 457 ? 14.073 -3.614 -4.974 1.00 92.50 457 PRO A N 1
ATOM 3572 C CA . PRO A 1 457 ? 14.368 -4.838 -5.728 1.00 92.50 457 PRO A CA 1
ATOM 3573 C C . PRO A 1 457 ? 14.213 -4.672 -7.249 1.00 92.50 457 PRO A C 1
ATOM 3575 O O . PRO A 1 457 ? 15.008 -5.208 -8.021 1.00 92.50 457 PRO A O 1
ATOM 3578 N N . TRP A 1 458 ? 13.235 -3.867 -7.677 1.00 94.56 458 TRP A N 1
ATOM 3579 C CA . TRP A 1 458 ? 13.032 -3.510 -9.080 1.00 94.56 458 TRP A CA 1
ATOM 3580 C C . TRP A 1 458 ? 14.217 -2.714 -9.647 1.00 94.56 458 TRP A C 1
ATOM 3582 O O . TRP A 1 458 ? 14.767 -3.052 -10.699 1.00 94.56 458 TRP A O 1
ATOM 3592 N N . ASP A 1 459 ? 14.660 -1.684 -8.927 1.00 96.25 459 ASP A N 1
ATOM 3593 C CA . ASP A 1 459 ? 15.762 -0.823 -9.356 1.00 96.25 459 ASP A CA 1
ATOM 3594 C C . ASP A 1 459 ? 17.128 -1.490 -9.209 1.00 96.25 459 ASP A C 1
ATOM 3596 O O . ASP A 1 459 ? 18.043 -1.168 -9.959 1.00 96.25 459 ASP A O 1
ATOM 3600 N N . ARG A 1 460 ? 17.272 -2.499 -8.344 1.00 96.00 460 ARG A N 1
ATOM 3601 C CA . ARG A 1 460 ? 18.471 -3.347 -8.277 1.00 96.00 460 ARG A CA 1
ATOM 3602 C C . ARG A 1 460 ? 18.727 -4.037 -9.615 1.00 96.00 460 ARG A C 1
ATOM 3604 O O . ARG A 1 460 ? 19.857 -4.034 -10.103 1.00 96.00 460 ARG A O 1
ATOM 3611 N N . VAL A 1 461 ? 17.677 -4.572 -10.241 1.00 96.62 461 VAL A N 1
ATOM 3612 C CA . VAL A 1 461 ? 17.755 -5.154 -11.589 1.00 96.62 461 VAL A CA 1
ATOM 3613 C C . VAL A 1 461 ? 18.104 -4.079 -12.617 1.00 96.62 461 VAL A C 1
ATOM 3615 O O . VAL A 1 461 ? 19.037 -4.259 -13.405 1.00 96.62 461 VAL A O 1
ATOM 3618 N N . ARG A 1 462 ? 17.398 -2.939 -12.592 1.00 96.50 462 ARG A N 1
ATOM 3619 C CA . ARG A 1 462 ? 17.654 -1.826 -13.523 1.00 96.50 462 ARG A CA 1
ATOM 3620 C C . ARG A 1 462 ? 19.089 -1.318 -13.403 1.00 96.50 462 ARG A C 1
ATOM 3622 O O . ARG A 1 462 ? 19.747 -1.128 -14.418 1.00 96.50 462 ARG A O 1
ATOM 3629 N N . ARG A 1 463 ? 19.628 -1.187 -12.191 1.00 97.19 463 ARG A N 1
ATOM 3630 C CA . ARG A 1 463 ? 21.011 -0.767 -11.916 1.00 97.19 463 ARG A CA 1
ATOM 3631 C C . ARG A 1 463 ? 22.016 -1.682 -12.606 1.00 97.19 463 ARG A C 1
ATOM 3633 O O . ARG A 1 463 ? 22.933 -1.193 -13.261 1.00 97.19 463 ARG A O 1
ATOM 3640 N N . GLN A 1 464 ? 21.832 -3.002 -12.512 1.00 97.19 464 GLN A N 1
ATOM 3641 C CA . GLN A 1 464 ? 22.687 -3.966 -13.216 1.00 97.19 464 GLN A CA 1
ATOM 3642 C C . GLN A 1 464 ? 22.584 -3.809 -14.737 1.00 97.19 464 GLN A C 1
ATOM 3644 O O . GLN A 1 464 ? 23.605 -3.823 -15.426 1.00 97.19 464 GLN A O 1
ATOM 3649 N N . LEU A 1 465 ? 21.373 -3.597 -15.260 1.00 96.38 465 LEU A N 1
ATOM 3650 C CA . LEU A 1 465 ? 21.160 -3.333 -16.682 1.00 96.38 465 LEU A CA 1
ATOM 3651 C C . LEU A 1 465 ? 21.872 -2.046 -17.138 1.00 96.38 465 LEU A C 1
ATOM 3653 O O . LEU A 1 465 ? 22.546 -2.059 -18.166 1.00 96.38 465 LEU A O 1
ATOM 3657 N N . TYR A 1 466 ? 21.793 -0.964 -16.361 1.00 97.19 466 TYR A N 1
ATOM 3658 C CA . TYR A 1 466 ? 22.486 0.293 -16.643 1.00 97.19 466 TYR A CA 1
ATOM 3659 C C . TYR A 1 466 ? 24.016 0.153 -16.589 1.00 97.19 466 TYR A C 1
ATOM 3661 O O . TYR A 1 466 ? 24.708 0.676 -17.461 1.00 97.19 466 TYR A O 1
ATOM 3669 N N . LEU A 1 467 ? 24.566 -0.580 -15.616 1.00 96.38 467 LEU A N 1
ATOM 3670 C CA . LEU A 1 467 ? 26.010 -0.844 -15.536 1.00 96.38 467 LEU A CA 1
ATOM 3671 C C . LEU A 1 467 ? 26.511 -1.652 -16.744 1.00 96.38 467 LEU A C 1
ATOM 3673 O O . LEU A 1 467 ? 27.581 -1.364 -17.288 1.00 96.38 467 LEU A O 1
ATOM 3677 N N . ILE A 1 468 ? 25.727 -2.632 -17.204 1.00 96.06 468 ILE A N 1
ATOM 3678 C CA . ILE A 1 468 ? 25.987 -3.346 -18.461 1.00 96.06 468 ILE A CA 1
ATOM 3679 C C . ILE A 1 468 ? 25.943 -2.361 -19.634 1.00 96.06 468 ILE A C 1
ATOM 3681 O O . ILE A 1 468 ? 26.880 -2.332 -20.430 1.00 96.06 468 ILE A O 1
ATOM 3685 N N . ALA A 1 469 ? 24.908 -1.522 -19.713 1.00 93.81 469 ALA A N 1
ATOM 3686 C CA . ALA A 1 469 ? 24.739 -0.546 -20.784 1.00 93.81 469 ALA A CA 1
ATOM 3687 C C . ALA A 1 469 ? 25.941 0.402 -20.898 1.00 93.81 469 ALA A C 1
ATOM 3689 O O . ALA A 1 469 ? 26.503 0.555 -21.982 1.00 93.81 469 ALA A O 1
ATOM 3690 N N . VAL A 1 470 ? 26.388 0.987 -19.782 1.00 94.88 470 VAL A N 1
ATOM 3691 C CA . VAL A 1 470 ? 27.561 1.876 -19.745 1.00 94.88 470 VAL A CA 1
ATOM 3692 C C . VAL A 1 470 ? 28.805 1.173 -20.297 1.00 94.88 470 VAL A C 1
ATOM 3694 O O . VAL A 1 470 ? 29.494 1.721 -21.158 1.00 94.88 470 VAL A O 1
ATOM 3697 N N . ARG A 1 471 ? 29.063 -0.068 -19.873 1.00 93.12 471 ARG A N 1
ATOM 3698 C CA . ARG A 1 471 ? 30.226 -0.843 -20.334 1.00 93.12 471 ARG A CA 1
ATOM 3699 C C . ARG A 1 471 ? 30.137 -1.229 -21.808 1.00 93.12 471 ARG A C 1
ATOM 3701 O O . ARG A 1 471 ? 31.154 -1.187 -22.498 1.00 93.12 471 ARG A O 1
ATOM 3708 N N . VAL A 1 472 ? 28.947 -1.575 -22.303 1.00 88.69 472 VAL A N 1
ATOM 3709 C CA . VAL A 1 472 ? 28.716 -1.842 -23.733 1.00 88.69 472 VAL A CA 1
ATOM 3710 C C . VAL A 1 472 ? 28.994 -0.583 -24.561 1.00 88.69 472 VAL A C 1
ATOM 3712 O O . VAL A 1 472 ? 29.705 -0.666 -25.562 1.00 88.69 472 VAL A O 1
ATOM 3715 N N . HIS A 1 473 ? 28.530 0.593 -24.124 1.00 85.44 473 HIS A N 1
ATOM 3716 C CA . HIS A 1 473 ? 28.810 1.864 -24.809 1.00 85.44 473 HIS A CA 1
ATOM 3717 C C . HIS A 1 473 ? 30.299 2.229 -24.834 1.00 85.44 473 HIS A C 1
ATOM 3719 O O . HIS A 1 473 ? 30.762 2.862 -25.781 1.00 85.44 473 HIS A O 1
ATOM 3725 N N . GLN A 1 474 ? 31.065 1.798 -23.833 1.00 86.31 474 GLN A N 1
ATOM 3726 C CA . GLN A 1 474 ? 32.522 1.953 -23.790 1.00 86.31 474 GLN A CA 1
ATOM 3727 C C . GLN A 1 474 ? 33.275 0.893 -24.626 1.00 86.31 474 GLN A C 1
ATOM 3729 O O . GLN A 1 474 ? 34.505 0.877 -24.633 1.00 86.31 474 GLN A O 1
ATOM 3734 N N . GLY A 1 475 ? 32.568 0.004 -25.337 1.00 84.81 475 GLY A N 1
ATOM 3735 C CA . GLY A 1 475 ? 33.156 -1.064 -26.156 1.00 84.81 475 GLY A CA 1
ATOM 3736 C C . GLY A 1 475 ? 33.606 -2.298 -25.363 1.00 84.81 475 GLY A C 1
ATOM 3737 O O . GLY A 1 475 ? 34.321 -3.149 -25.895 1.00 84.81 475 GLY A O 1
ATOM 3738 N N . GLY A 1 476 ? 33.209 -2.402 -24.093 1.00 87.06 476 GLY A N 1
ATOM 3739 C CA . GLY A 1 476 ? 33.512 -3.534 -23.225 1.00 87.06 476 GLY A CA 1
ATOM 3740 C C . GLY A 1 476 ? 32.620 -4.757 -23.471 1.00 87.06 476 GLY A C 1
ATOM 3741 O O . GLY A 1 476 ? 31.624 -4.712 -24.190 1.00 87.06 476 GLY A O 1
ATOM 3742 N N . ARG A 1 477 ? 32.975 -5.873 -22.824 1.00 87.69 477 ARG A N 1
ATOM 3743 C CA . ARG A 1 477 ? 32.168 -7.105 -22.757 1.00 87.69 477 ARG A CA 1
ATOM 3744 C C . ARG A 1 477 ? 31.809 -7.391 -21.295 1.00 87.69 477 ARG A C 1
ATOM 3746 O O . ARG A 1 477 ? 32.559 -8.106 -20.630 1.00 87.69 477 ARG A O 1
ATOM 3753 N N . PRO A 1 478 ? 30.753 -6.761 -20.755 1.00 91.00 478 PRO A N 1
ATOM 3754 C CA . PRO A 1 478 ? 30.381 -6.931 -19.354 1.00 91.00 478 PRO A CA 1
ATOM 3755 C C . PRO A 1 478 ? 29.843 -8.339 -19.058 1.00 91.00 478 PRO A C 1
ATOM 3757 O O . PRO A 1 478 ? 29.316 -9.011 -19.938 1.00 91.00 478 PRO A O 1
ATOM 3760 N N . ASP A 1 479 ? 29.962 -8.769 -17.800 1.00 91.06 479 ASP A N 1
ATOM 3761 C CA . ASP A 1 479 ? 29.342 -10.002 -17.301 1.00 91.06 479 ASP A CA 1
ATOM 3762 C C . ASP A 1 479 ? 27.849 -9.775 -17.006 1.00 91.06 479 ASP A C 1
ATOM 3764 O O . ASP A 1 479 ? 27.477 -8.768 -16.400 1.00 91.06 479 ASP A O 1
ATOM 3768 N N . VAL A 1 480 ? 27.004 -10.726 -17.409 1.00 95.50 480 VAL A N 1
ATOM 3769 C CA . VAL A 1 480 ? 25.545 -10.699 -17.217 1.00 95.50 480 VAL A CA 1
ATOM 3770 C C . VAL A 1 480 ? 25.086 -11.435 -15.955 1.00 95.50 480 VAL A C 1
ATOM 3772 O O . VAL A 1 480 ? 23.942 -11.264 -15.543 1.00 95.50 480 VAL A O 1
ATOM 3775 N N . ARG A 1 481 ? 25.958 -12.197 -15.277 1.00 95.19 481 ARG A N 1
ATOM 3776 C CA . ARG A 1 481 ? 25.586 -13.022 -14.106 1.00 95.19 481 ARG A CA 1
ATOM 3777 C C . ARG A 1 481 ? 24.982 -12.231 -12.951 1.00 95.19 481 ARG A C 1
ATOM 3779 O O . ARG A 1 481 ? 24.170 -12.756 -12.193 1.00 95.19 481 ARG A O 1
ATOM 3786 N N . ALA A 1 482 ? 25.414 -10.986 -12.754 1.00 93.94 482 ALA A N 1
ATOM 3787 C CA . ALA A 1 482 ? 24.838 -10.125 -11.723 1.00 93.94 482 ALA A CA 1
ATOM 3788 C C . ALA A 1 482 ? 23.381 -9.767 -12.055 1.00 93.94 482 ALA A C 1
ATOM 3790 O O . ALA A 1 482 ? 22.518 -9.911 -11.195 1.00 93.94 482 ALA A O 1
ATOM 3791 N N . LEU A 1 483 ? 23.103 -9.409 -13.313 1.00 96.12 483 LEU A N 1
ATOM 3792 C CA . LEU A 1 483 ? 21.750 -9.154 -13.803 1.00 96.12 483 LEU A CA 1
ATOM 3793 C C . LEU A 1 483 ? 20.879 -10.419 -13.734 1.00 96.12 483 LEU A C 1
ATOM 3795 O O . LEU A 1 483 ? 19.742 -10.352 -13.278 1.00 96.12 483 LEU A O 1
ATOM 3799 N N . GLU A 1 484 ? 21.414 -11.578 -14.130 1.00 96.19 484 GLU A N 1
ATOM 3800 C CA . GLU A 1 484 ? 20.695 -12.858 -14.064 1.00 96.19 484 GLU A CA 1
ATOM 3801 C C . GLU A 1 484 ? 20.294 -13.231 -12.638 1.00 96.19 484 GLU A C 1
ATOM 3803 O O . GLU A 1 484 ? 19.156 -13.647 -12.429 1.00 96.19 484 GLU A O 1
ATOM 3808 N N . ARG A 1 485 ? 21.198 -13.043 -11.665 1.00 95.38 485 ARG A N 1
ATOM 3809 C CA . ARG A 1 485 ? 20.898 -13.253 -10.243 1.00 95.38 485 ARG A CA 1
ATOM 3810 C C . ARG A 1 485 ? 19.824 -12.294 -9.754 1.00 95.38 485 ARG A C 1
ATOM 3812 O O . ARG A 1 485 ? 18.836 -12.759 -9.213 1.00 95.38 485 ARG A O 1
ATOM 3819 N N . SER A 1 486 ? 19.949 -10.992 -10.021 1.00 95.12 486 SER A N 1
ATOM 3820 C CA . SER A 1 486 ? 18.935 -10.022 -9.585 1.00 95.12 486 SER A CA 1
ATOM 3821 C C . SER A 1 486 ? 17.554 -10.298 -10.187 1.00 95.12 486 SER A C 1
ATOM 3823 O O . SER A 1 486 ? 16.551 -10.142 -9.500 1.00 95.12 486 SER A O 1
ATOM 3825 N N . LEU A 1 487 ? 17.483 -10.739 -11.447 1.00 94.38 487 LEU A N 1
ATOM 3826 C CA . LEU A 1 487 ? 16.220 -11.149 -12.065 1.00 94.38 487 LEU A CA 1
ATOM 3827 C C . LEU A 1 487 ? 15.661 -12.442 -11.453 1.00 94.38 487 LEU A C 1
ATOM 3829 O O . LEU A 1 487 ? 14.450 -12.573 -11.314 1.00 94.38 487 LEU A O 1
ATOM 3833 N N . ALA A 1 488 ? 16.524 -13.404 -11.114 1.00 93.00 488 ALA A N 1
ATOM 3834 C CA . ALA A 1 488 ? 16.109 -14.638 -10.450 1.00 93.00 488 ALA A CA 1
ATOM 3835 C C . ALA A 1 488 ? 15.593 -14.367 -9.029 1.00 93.00 488 ALA A C 1
ATOM 3837 O O . ALA A 1 488 ? 14.553 -14.903 -8.662 1.00 93.00 488 ALA A O 1
ATOM 3838 N N . ASP A 1 489 ? 16.275 -13.496 -8.282 1.00 90.75 489 ASP A N 1
ATOM 3839 C CA . ASP A 1 489 ? 15.881 -13.072 -6.936 1.00 90.75 489 ASP A CA 1
ATOM 3840 C C . ASP A 1 489 ? 14.533 -12.336 -6.953 1.00 90.75 489 ASP A C 1
ATOM 3842 O O . ASP A 1 489 ? 13.709 -12.537 -6.066 1.00 90.75 489 ASP A O 1
ATOM 3846 N N . LEU A 1 490 ? 14.289 -11.500 -7.972 1.00 90.19 490 LEU A N 1
ATOM 3847 C CA . LEU A 1 490 ? 13.013 -10.799 -8.142 1.00 90.19 490 LEU A CA 1
ATOM 3848 C C . LEU A 1 490 ? 11.890 -11.721 -8.655 1.00 90.19 490 LEU A C 1
ATOM 3850 O O . LEU A 1 490 ? 10.715 -11.435 -8.455 1.00 90.19 490 LEU A O 1
ATOM 3854 N N . GLY A 1 491 ? 12.234 -12.805 -9.355 1.00 88.25 491 GLY A N 1
ATOM 3855 C CA . GLY A 1 491 ? 11.280 -13.780 -9.893 1.00 88.25 491 GLY A CA 1
ATOM 3856 C C . GLY A 1 491 ? 10.529 -13.338 -11.157 1.00 88.25 491 GLY A C 1
ATOM 3857 O O . GLY A 1 491 ? 9.792 -14.137 -11.735 1.00 88.25 491 GLY A O 1
ATOM 3858 N N . ILE A 1 492 ? 10.734 -12.105 -11.630 1.00 88.00 492 ILE A N 1
ATOM 3859 C CA . ILE A 1 492 ? 10.098 -11.555 -12.834 1.00 88.00 492 ILE A CA 1
ATOM 3860 C C . ILE A 1 492 ? 11.094 -10.797 -13.717 1.00 88.00 492 ILE A C 1
ATOM 3862 O O . ILE A 1 492 ? 12.024 -10.145 -13.246 1.00 88.00 492 ILE A O 1
ATOM 3866 N N . ASP A 1 493 ? 10.850 -10.835 -15.028 1.00 89.31 493 ASP A N 1
ATOM 3867 C CA . ASP A 1 493 ? 11.696 -10.170 -16.029 1.00 89.31 493 ASP A CA 1
ATOM 3868 C C . ASP A 1 493 ? 11.211 -8.765 -16.425 1.00 89.31 493 ASP A C 1
ATOM 3870 O O . ASP A 1 493 ? 11.839 -8.083 -17.237 1.00 89.31 493 ASP A O 1
ATOM 3874 N N . ALA A 1 494 ? 10.095 -8.316 -15.850 1.00 86.88 494 ALA A N 1
ATOM 3875 C CA . ALA A 1 494 ? 9.463 -7.051 -16.198 1.00 86.88 494 ALA A CA 1
ATOM 3876 C C . ALA A 1 494 ? 10.331 -5.789 -15.988 1.00 86.88 494 ALA A C 1
ATOM 3878 O O . ALA A 1 494 ? 10.135 -4.851 -16.762 1.00 86.88 494 ALA A O 1
ATOM 3879 N N . PRO A 1 495 ? 11.338 -5.727 -15.084 1.00 92.06 495 PRO A N 1
ATOM 3880 C CA . PRO A 1 495 ? 12.210 -4.551 -15.009 1.00 92.06 495 PRO A CA 1
ATOM 3881 C C . PRO A 1 495 ? 12.933 -4.218 -16.315 1.00 92.06 495 PRO A C 1
ATOM 3883 O O . PRO A 1 495 ? 13.247 -3.050 -16.545 1.00 92.06 495 PRO A O 1
ATOM 3886 N N . LEU A 1 496 ? 13.139 -5.207 -17.196 1.00 88.31 496 LEU A N 1
ATOM 3887 C CA . LEU A 1 496 ? 13.725 -5.006 -18.524 1.00 88.31 496 LEU A CA 1
ATOM 3888 C C . LEU A 1 496 ? 12.849 -4.128 -19.438 1.00 88.31 496 LEU A C 1
ATOM 3890 O O . LEU A 1 496 ? 13.363 -3.582 -20.410 1.00 88.31 496 LEU A O 1
ATOM 3894 N N . LEU A 1 497 ? 11.553 -3.979 -19.135 1.00 83.75 497 LEU A N 1
ATOM 3895 C CA . LEU A 1 497 ? 10.607 -3.142 -19.881 1.00 83.75 497 LEU A CA 1
ATOM 3896 C C . LEU A 1 497 ? 10.743 -1.653 -19.533 1.00 83.75 497 LEU A C 1
ATOM 3898 O O . LEU A 1 497 ? 10.605 -0.816 -20.423 1.00 83.75 497 LEU A O 1
ATOM 3902 N N . THR A 1 498 ? 11.032 -1.338 -18.263 1.00 86.94 498 THR A N 1
ATOM 3903 C CA . THR A 1 498 ? 10.986 0.019 -17.673 1.00 86.94 498 THR A CA 1
ATOM 3904 C C . THR A 1 498 ? 11.675 1.074 -18.538 1.00 86.94 498 THR A C 1
ATOM 3906 O O . THR A 1 498 ? 11.110 2.131 -18.829 1.00 86.94 498 THR A O 1
ATOM 3909 N N . ASP A 1 499 ? 12.898 0.758 -18.971 1.00 85.75 499 ASP A N 1
ATOM 3910 C CA . ASP A 1 499 ? 13.786 1.659 -19.712 1.00 85.75 499 ASP A CA 1
ATOM 3911 C C . ASP A 1 499 ? 14.189 1.078 -21.071 1.00 85.75 499 ASP A C 1
ATOM 3913 O O . ASP A 1 499 ? 15.121 1.574 -21.706 1.00 85.75 499 ASP A O 1
ATOM 3917 N N . ALA A 1 500 ? 13.477 0.045 -21.545 1.00 79.31 500 ALA A N 1
ATOM 3918 C CA . ALA A 1 500 ? 13.707 -0.563 -22.856 1.00 79.31 500 ALA A CA 1
ATOM 3919 C C . ALA A 1 500 ? 13.845 0.467 -23.992 1.00 79.31 500 ALA A C 1
ATOM 3921 O O . ALA A 1 500 ? 14.745 0.299 -24.821 1.00 79.31 500 ALA A O 1
ATOM 3922 N N . PRO A 1 501 ? 13.053 1.560 -24.001 1.00 71.94 501 PRO A N 1
ATOM 3923 C CA . PRO A 1 501 ? 13.252 2.674 -24.915 1.00 71.94 501 PRO A CA 1
ATOM 3924 C C . PRO A 1 501 ? 14.712 3.203 -24.975 1.00 71.94 501 PRO A C 1
ATOM 3926 O O . PRO A 1 501 ? 15.279 3.324 -26.062 1.00 71.94 501 PRO A O 1
ATOM 3929 N N . LEU A 1 502 ? 15.371 3.480 -23.843 1.00 74.50 502 LEU A N 1
ATOM 3930 C CA . LEU A 1 502 ? 16.768 3.967 -23.839 1.00 74.50 502 LEU A CA 1
ATOM 3931 C C . LEU A 1 502 ? 17.793 2.861 -24.052 1.00 74.50 502 LEU A C 1
ATOM 3933 O O . LEU A 1 502 ? 18.926 3.141 -24.432 1.00 74.50 502 LEU A O 1
ATOM 3937 N N . MET A 1 503 ? 17.410 1.615 -23.791 1.00 82.56 503 MET A N 1
ATOM 3938 C CA . MET A 1 503 ? 18.331 0.486 -23.701 1.00 82.56 503 MET A CA 1
ATOM 3939 C C . MET A 1 503 ? 18.392 -0.3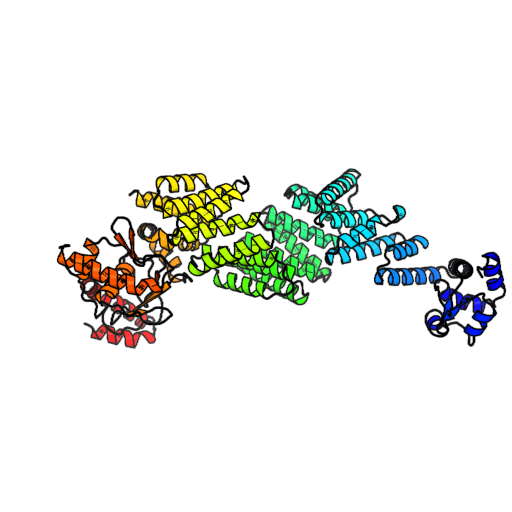53 -24.972 1.00 82.56 503 MET A C 1
ATOM 3941 O O . MET A 1 503 ? 18.897 -1.471 -24.928 1.00 82.56 503 MET A O 1
ATOM 3945 N N . HIS A 1 504 ? 17.913 0.143 -26.116 1.00 71.94 504 HIS A N 1
ATOM 3946 C CA . HIS A 1 504 ? 17.827 -0.660 -27.340 1.00 71.94 504 HIS A CA 1
ATOM 3947 C C . HIS A 1 504 ? 19.161 -1.325 -27.732 1.00 71.94 504 HIS A C 1
ATOM 3949 O O . HIS A 1 504 ? 19.195 -2.524 -28.020 1.00 71.94 504 HIS A O 1
ATOM 3955 N N . GLY A 1 505 ? 20.269 -0.575 -27.702 1.00 73.38 505 GLY A N 1
ATOM 3956 C CA . GLY A 1 505 ? 21.600 -1.115 -28.006 1.00 73.38 505 GLY A CA 1
ATOM 3957 C C . GLY A 1 505 ? 22.023 -2.210 -27.023 1.00 73.38 505 GLY A C 1
ATOM 3958 O O . GLY A 1 505 ? 22.471 -3.281 -27.433 1.00 73.38 505 GLY A O 1
ATOM 3959 N N . THR A 1 506 ? 21.800 -1.980 -25.730 1.00 85.50 506 THR A N 1
ATOM 3960 C CA . THR A 1 506 ? 22.101 -2.932 -24.652 1.00 85.50 506 THR A CA 1
ATOM 3961 C C . THR A 1 506 ? 21.250 -4.195 -24.741 1.00 85.50 506 THR A C 1
ATOM 3963 O O . THR A 1 506 ? 21.778 -5.293 -24.614 1.00 85.50 506 THR A O 1
ATOM 3966 N N . LEU A 1 507 ? 19.947 -4.068 -24.998 1.00 83.38 507 LEU A N 1
ATOM 3967 C CA . LEU A 1 507 ? 19.028 -5.199 -25.152 1.00 83.38 507 LEU A CA 1
ATOM 3968 C C . LEU A 1 507 ? 19.360 -6.025 -26.400 1.00 83.38 507 LEU A C 1
ATOM 3970 O O . LEU A 1 507 ? 19.303 -7.251 -26.357 1.00 83.38 507 LEU A O 1
ATOM 3974 N N . THR A 1 508 ? 19.772 -5.372 -27.488 1.00 77.12 508 THR A N 1
ATOM 3975 C CA . THR A 1 508 ? 20.263 -6.056 -28.694 1.00 77.12 508 THR A CA 1
ATOM 3976 C C . THR A 1 508 ? 21.542 -6.836 -28.398 1.00 77.12 508 THR A C 1
ATOM 3978 O O . THR A 1 508 ? 21.654 -8.005 -28.764 1.00 77.12 508 THR A O 1
ATOM 3981 N N . TRP A 1 509 ? 22.491 -6.224 -27.681 1.00 85.88 509 TRP A N 1
ATOM 3982 C CA . TRP A 1 509 ? 23.712 -6.898 -27.237 1.00 85.88 509 TRP A CA 1
ATOM 3983 C C . TRP A 1 509 ? 23.419 -8.073 -26.291 1.00 85.88 509 TRP A C 1
ATOM 3985 O O . TRP A 1 509 ? 24.025 -9.137 -26.430 1.00 85.88 509 TRP A O 1
ATOM 3995 N N . LEU A 1 510 ? 22.463 -7.911 -25.368 1.00 85.62 510 LEU A N 1
ATOM 3996 C CA . LEU A 1 510 ? 22.004 -8.978 -24.480 1.00 85.62 510 LEU A CA 1
ATOM 3997 C C . LEU A 1 510 ? 21.407 -10.133 -25.279 1.00 85.62 510 LEU A C 1
ATOM 3999 O O . LEU A 1 510 ? 21.756 -11.272 -25.014 1.00 85.62 510 LEU A O 1
ATOM 4003 N N . GLY A 1 511 ? 20.588 -9.866 -26.298 1.00 79.50 511 GLY A N 1
ATOM 4004 C CA . GLY A 1 511 ? 20.008 -10.904 -27.158 1.00 79.50 511 GLY A CA 1
ATOM 4005 C C . GLY A 1 511 ? 21.041 -11.784 -27.872 1.00 79.50 511 GLY A C 1
ATOM 4006 O O . GLY A 1 511 ? 20.732 -12.920 -28.213 1.00 79.50 511 GLY A O 1
ATOM 4007 N N . GLN A 1 512 ? 22.273 -11.297 -28.049 1.00 83.44 512 GLN A N 1
ATOM 4008 C CA . GLN A 1 512 ? 23.391 -12.068 -28.607 1.00 83.44 512 GLN A CA 1
ATOM 4009 C C . GLN A 1 512 ? 24.094 -12.957 -27.565 1.00 83.44 512 GLN A C 1
ATOM 4011 O O . GLN A 1 512 ? 24.935 -13.779 -27.930 1.00 83.44 512 GLN A O 1
ATOM 4016 N N . GLN A 1 513 ? 23.780 -12.800 -26.276 1.00 89.69 513 GLN A N 1
ATOM 4017 C CA . GLN A 1 513 ? 24.319 -13.636 -25.207 1.00 89.69 513 GLN A CA 1
ATOM 4018 C C . GLN A 1 513 ? 23.551 -14.968 -25.110 1.00 89.69 513 GLN A C 1
ATOM 4020 O O . GLN A 1 513 ? 22.359 -15.031 -25.430 1.00 89.69 513 GLN A O 1
ATOM 4025 N N . PRO A 1 514 ? 24.196 -16.053 -24.642 1.00 88.94 514 PRO A N 1
ATOM 4026 C CA . PRO A 1 514 ? 23.548 -17.357 -24.513 1.00 88.94 514 PRO A CA 1
ATOM 4027 C C . PRO A 1 514 ? 22.259 -17.300 -23.676 1.00 88.94 514 PRO A C 1
ATOM 4029 O O . PRO A 1 514 ? 22.265 -16.810 -22.553 1.00 88.94 514 PRO A O 1
ATOM 4032 N N . GLY A 1 515 ? 21.148 -17.809 -24.221 1.00 83.94 515 GLY A N 1
ATOM 4033 C CA . GLY A 1 515 ? 19.855 -17.916 -23.523 1.00 83.94 515 GLY A CA 1
ATOM 4034 C C . GLY A 1 515 ? 19.033 -16.622 -23.421 1.00 83.94 515 GLY A C 1
ATOM 4035 O O . GLY A 1 515 ? 17.844 -16.676 -23.104 1.00 83.94 515 GLY A O 1
ATOM 4036 N N . TRP A 1 516 ? 19.615 -15.465 -23.744 1.00 86.88 516 TRP A N 1
ATOM 4037 C CA . TRP A 1 516 ? 18.952 -14.169 -23.589 1.00 86.88 516 TRP A CA 1
ATOM 4038 C C . TRP A 1 516 ? 17.949 -13.847 -24.693 1.00 86.88 516 TRP A C 1
ATOM 4040 O O . TRP A 1 516 ? 16.945 -13.199 -24.412 1.00 86.88 516 TRP A O 1
ATOM 4050 N N . GLN A 1 517 ? 18.156 -14.337 -25.918 1.00 79.38 517 GLN A N 1
ATOM 4051 C CA . GLN A 1 517 ? 17.205 -14.128 -27.014 1.00 79.38 517 GLN A CA 1
ATOM 4052 C C . GLN A 1 517 ? 15.795 -14.613 -26.643 1.00 79.38 517 GLN A C 1
ATOM 4054 O O . GLN A 1 517 ? 14.844 -13.841 -26.704 1.00 79.38 517 GLN A O 1
ATOM 4059 N N . VAL A 1 518 ? 15.674 -15.860 -26.175 1.00 77.44 518 VAL A N 1
ATOM 4060 C CA . VAL A 1 518 ? 14.389 -16.459 -25.771 1.00 77.44 518 VAL A CA 1
ATOM 4061 C C . VAL A 1 518 ? 13.773 -15.704 -24.592 1.00 77.44 518 VAL A C 1
ATOM 4063 O O . VAL A 1 518 ? 12.565 -15.473 -24.551 1.00 77.44 518 VAL A O 1
ATOM 4066 N N . ARG A 1 519 ? 14.605 -15.284 -23.631 1.00 82.38 519 ARG A N 1
ATOM 4067 C CA . ARG A 1 519 ? 14.158 -14.525 -22.458 1.00 82.38 519 ARG A CA 1
ATOM 4068 C C . ARG A 1 519 ? 13.559 -13.178 -22.859 1.00 82.38 519 ARG A C 1
ATOM 4070 O O . ARG A 1 519 ? 12.455 -12.856 -22.432 1.00 82.38 519 ARG A O 1
ATOM 4077 N N . LEU A 1 520 ? 14.256 -12.422 -23.707 1.00 78.81 520 LEU A N 1
ATOM 4078 C CA . LEU A 1 520 ? 13.775 -11.141 -24.222 1.00 78.81 520 LEU A CA 1
ATOM 4079 C C . LEU A 1 520 ? 12.517 -11.338 -25.075 1.00 78.81 520 LEU A C 1
ATOM 4081 O O . LEU A 1 520 ? 11.531 -10.635 -24.874 1.00 78.81 520 LEU A O 1
ATOM 4085 N N . GLU A 1 521 ? 12.487 -12.339 -25.956 1.00 69.38 521 GLU A N 1
ATOM 4086 C CA . GLU A 1 521 ? 11.286 -12.654 -26.736 1.00 69.38 521 GLU A CA 1
ATOM 4087 C C . GLU A 1 521 ? 10.075 -12.925 -25.834 1.00 69.38 521 GLU A C 1
ATOM 4089 O O . GLU A 1 521 ? 9.001 -12.384 -26.088 1.00 69.38 521 GLU A O 1
ATOM 4094 N N . ARG A 1 522 ? 10.227 -13.669 -24.732 1.00 74.12 522 ARG A N 1
ATOM 4095 C CA . ARG A 1 522 ? 9.145 -13.887 -23.755 1.00 74.12 522 ARG A CA 1
ATOM 4096 C C . ARG A 1 522 ? 8.647 -12.580 -23.130 1.00 74.12 522 ARG A C 1
ATOM 4098 O O . ARG A 1 522 ? 7.443 -12.371 -23.034 1.00 74.12 522 ARG A O 1
ATOM 4105 N N . VAL A 1 523 ? 9.561 -11.703 -22.726 1.00 76.44 523 VAL A N 1
ATOM 4106 C CA . VAL A 1 523 ? 9.234 -10.425 -22.073 1.00 76.44 523 VAL A CA 1
ATOM 4107 C C . VAL A 1 523 ? 8.498 -9.479 -23.022 1.00 76.44 523 VAL A C 1
ATOM 4109 O O . VAL A 1 523 ? 7.485 -8.888 -22.654 1.00 76.44 523 VAL A O 1
ATOM 4112 N N . PHE A 1 524 ? 8.971 -9.365 -24.263 1.00 72.75 524 PHE A N 1
ATOM 4113 C CA . PHE A 1 524 ? 8.460 -8.392 -25.231 1.00 72.75 524 PHE A CA 1
ATOM 4114 C C . PHE A 1 524 ? 7.315 -8.930 -26.114 1.00 72.75 524 PHE A C 1
ATOM 4116 O O . PHE A 1 524 ? 6.576 -8.137 -26.703 1.00 72.75 524 PHE A O 1
ATOM 4123 N N . SER A 1 525 ? 7.104 -10.251 -26.190 1.00 60.66 525 SER A N 1
ATOM 4124 C CA . SER A 1 525 ? 5.984 -10.849 -26.944 1.00 60.66 525 SER A CA 1
ATOM 4125 C C . SER A 1 525 ? 4.621 -10.607 -26.285 1.00 60.66 525 SER A C 1
ATOM 4127 O O . SER A 1 525 ? 3.651 -10.318 -26.986 1.00 60.66 525 SER A O 1
ATOM 4129 N N . GLY A 1 526 ? 4.544 -10.650 -24.950 1.00 52.28 526 GLY A N 1
ATOM 4130 C CA . GLY A 1 526 ? 3.299 -10.461 -24.193 1.00 52.28 526 GLY A CA 1
ATOM 4131 C C . GLY A 1 526 ? 3.022 -9.025 -23.732 1.00 52.28 526 GLY A C 1
ATOM 4132 O O . GLY A 1 526 ? 1.863 -8.645 -23.572 1.00 52.28 526 GLY A O 1
ATOM 4133 N N . ALA A 1 527 ? 4.053 -8.197 -23.547 1.00 52.09 527 ALA A N 1
ATOM 4134 C CA . ALA A 1 527 ? 3.893 -6.867 -22.964 1.00 52.09 527 ALA A CA 1
ATOM 4135 C C . ALA A 1 527 ? 3.402 -5.836 -23.993 1.00 52.09 527 ALA A C 1
ATOM 4137 O O . ALA A 1 527 ? 4.127 -5.439 -24.907 1.00 52.09 527 ALA A O 1
ATOM 4138 N N . ALA A 1 528 ? 2.172 -5.344 -23.835 1.00 44.56 528 ALA A N 1
ATOM 4139 C CA . ALA A 1 528 ? 1.815 -4.046 -24.391 1.00 44.56 528 ALA A CA 1
ATOM 4140 C C . ALA A 1 528 ? 2.501 -2.959 -23.560 1.00 44.56 528 ALA A C 1
ATOM 4142 O O . ALA A 1 528 ? 2.102 -2.718 -22.428 1.00 44.56 528 ALA A O 1
ATOM 4143 N N . LEU A 1 529 ? 3.524 -2.302 -24.115 1.00 50.88 529 LEU A N 1
ATOM 4144 C CA . LEU A 1 529 ? 4.107 -1.090 -23.531 1.00 50.88 529 LEU A CA 1
ATOM 4145 C C . LEU A 1 529 ? 3.078 0.058 -23.645 1.00 50.88 529 LEU A C 1
ATOM 4147 O O . LEU A 1 529 ? 3.181 0.905 -24.529 1.00 50.88 529 LEU A O 1
ATOM 4151 N N . ALA A 1 530 ? 1.996 0.049 -22.866 1.00 41.16 530 ALA A N 1
ATOM 4152 C CA . ALA A 1 530 ? 0.892 0.999 -23.047 1.00 41.16 530 ALA A CA 1
ATOM 4153 C C . ALA A 1 530 ? 1.344 2.438 -22.737 1.00 41.16 530 ALA A C 1
ATOM 4155 O O . ALA A 1 530 ? 1.740 2.732 -21.630 1.00 41.16 530 ALA A O 1
ATOM 4156 N N . GLY A 1 531 ? 1.288 3.368 -23.691 1.00 46.19 531 GLY A N 1
ATOM 4157 C CA . GLY A 1 531 ? 1.886 4.708 -23.535 1.00 46.19 531 GLY A CA 1
ATOM 4158 C C . GLY A 1 531 ? 3.179 4.896 -24.330 1.00 46.19 531 GLY A C 1
ATOM 4159 O O . GLY A 1 531 ? 3.709 6.002 -24.382 1.00 46.19 531 GLY A O 1
ATOM 4160 N N . THR A 1 532 ? 3.633 3.846 -25.009 1.00 63.44 532 THR A N 1
ATOM 4161 C CA . THR A 1 532 ? 4.292 3.990 -26.309 1.00 63.44 532 THR A CA 1
ATOM 4162 C C . THR A 1 532 ? 3.253 4.305 -27.387 1.00 63.44 532 THR A C 1
ATOM 4164 O O . THR A 1 532 ? 2.058 4.048 -27.229 1.00 63.44 532 THR A O 1
ATOM 4167 N N . ILE A 1 533 ? 3.707 4.872 -28.495 1.00 72.31 533 ILE A N 1
ATOM 4168 C CA . ILE A 1 533 ? 2.911 5.140 -29.685 1.00 72.31 533 ILE A CA 1
ATOM 4169 C C . ILE A 1 533 ? 2.920 3.861 -30.529 1.00 72.31 533 ILE A C 1
ATOM 4171 O O . ILE A 1 533 ? 3.976 3.513 -31.073 1.00 72.31 533 ILE A O 1
ATOM 4175 N N . PRO A 1 534 ? 1.788 3.141 -30.640 1.00 80.94 534 PRO A N 1
ATOM 4176 C CA . PRO A 1 534 ? 1.741 1.910 -31.408 1.00 80.94 534 PRO A CA 1
ATOM 4177 C C . PRO A 1 534 ? 1.849 2.224 -32.900 1.00 80.94 534 PRO A C 1
ATOM 4179 O O . PRO A 1 534 ? 1.039 2.974 -33.449 1.00 80.94 534 PRO A O 1
ATOM 4182 N N . LEU A 1 535 ? 2.830 1.609 -33.553 1.00 89.88 535 LEU A N 1
ATOM 4183 C CA . LEU A 1 535 ? 2.980 1.583 -35.001 1.00 89.88 535 LEU A CA 1
ATOM 4184 C C . LEU A 1 535 ? 2.844 0.136 -35.471 1.00 89.88 535 LEU A C 1
ATOM 4186 O O . LEU A 1 535 ? 3.692 -0.707 -35.181 1.00 89.88 535 LEU A O 1
ATOM 4190 N N . ARG A 1 536 ? 1.770 -0.174 -36.190 1.00 91.00 536 ARG A N 1
ATOM 4191 C CA . ARG A 1 536 ? 1.570 -1.486 -36.806 1.00 91.00 536 ARG A CA 1
ATOM 4192 C C . ARG A 1 536 ? 2.060 -1.447 -38.246 1.00 91.00 536 ARG A C 1
ATOM 4194 O O . ARG A 1 536 ? 1.543 -0.677 -39.049 1.00 91.00 536 ARG A O 1
ATOM 4201 N N . LEU A 1 537 ? 3.050 -2.273 -38.553 1.00 93.12 537 LEU A N 1
ATOM 4202 C CA . LEU A 1 537 ? 3.603 -2.460 -39.886 1.00 93.12 537 LEU A CA 1
ATOM 4203 C C . LEU A 1 537 ? 2.889 -3.638 -40.543 1.00 93.12 537 LEU A C 1
ATOM 4205 O O . LEU A 1 537 ? 2.928 -4.761 -40.042 1.00 93.12 537 LEU A O 1
ATOM 4209 N N . GLU A 1 538 ? 2.272 -3.377 -41.686 1.00 93.25 538 GLU A N 1
ATOM 4210 C CA . GLU A 1 538 ? 1.779 -4.402 -42.595 1.00 93.25 538 GLU A CA 1
ATOM 4211 C C . GLU A 1 538 ? 2.856 -4.665 -43.642 1.00 93.25 538 GLU A C 1
ATOM 4213 O O . GLU A 1 538 ? 3.145 -3.816 -44.486 1.00 93.25 538 GLU A O 1
ATOM 4218 N N . LEU A 1 539 ? 3.500 -5.828 -43.533 1.00 92.75 539 LEU A N 1
ATOM 4219 C CA . LEU A 1 539 ? 4.690 -6.163 -44.319 1.00 92.75 539 LEU A CA 1
ATOM 4220 C C . LEU A 1 539 ? 4.430 -7.222 -45.395 1.00 92.75 539 LEU A C 1
ATOM 4222 O O . LEU A 1 539 ? 5.268 -7.387 -46.271 1.00 92.75 539 LEU A O 1
ATOM 4226 N N . LEU A 1 540 ? 3.311 -7.949 -45.355 1.00 92.44 540 LEU A N 1
ATOM 4227 C CA . LEU A 1 540 ? 3.002 -9.051 -46.280 1.00 92.44 540 LEU A CA 1
ATOM 4228 C C . LEU A 1 540 ? 2.071 -8.576 -47.405 1.00 92.44 540 LEU A C 1
ATOM 4230 O O . LEU A 1 540 ? 0.903 -8.955 -47.483 1.00 92.44 540 LEU A O 1
ATOM 4234 N N . GLY A 1 541 ? 2.586 -7.683 -48.247 1.00 91.94 541 GLY A N 1
ATOM 4235 C CA . GLY A 1 541 ? 1.836 -6.925 -49.246 1.00 91.94 541 GLY A CA 1
ATOM 4236 C C . GLY A 1 541 ? 2.434 -5.523 -49.419 1.00 91.94 541 GLY A C 1
ATOM 4237 O O . GLY A 1 541 ? 3.628 -5.344 -49.167 1.00 91.94 541 GLY A O 1
ATOM 4238 N N . PRO A 1 542 ? 1.641 -4.522 -49.846 1.00 92.81 542 PRO A N 1
ATOM 4239 C CA . PRO A 1 542 ? 2.066 -3.122 -49.814 1.00 92.81 542 PRO A CA 1
ATOM 4240 C C . PRO A 1 542 ? 2.480 -2.697 -48.398 1.00 92.81 542 PRO A C 1
ATOM 4242 O O . PRO A 1 542 ? 1.816 -3.071 -47.430 1.00 92.81 542 PRO A O 1
ATOM 4245 N N . LEU A 1 543 ? 3.557 -1.918 -48.281 1.00 94.25 543 LEU A N 1
ATOM 4246 C CA . LEU A 1 543 ? 4.057 -1.400 -47.014 1.00 94.25 543 LEU A CA 1
ATOM 4247 C C . LEU A 1 543 ? 3.102 -0.334 -46.475 1.00 94.25 543 LEU A C 1
ATOM 4249 O O . LEU A 1 543 ? 3.108 0.820 -46.910 1.00 94.25 543 LEU A O 1
ATOM 4253 N N . GLU A 1 544 ? 2.318 -0.712 -45.473 1.00 94.38 544 GLU A N 1
ATOM 4254 C CA . GLU A 1 544 ? 1.414 0.196 -44.771 1.00 94.38 544 GLU A CA 1
ATOM 4255 C C . GLU A 1 544 ? 1.802 0.290 -43.297 1.00 94.38 544 GLU A C 1
ATOM 4257 O O . GLU A 1 544 ? 2.221 -0.683 -42.669 1.00 94.38 544 GLU A O 1
ATOM 4262 N N . ILE A 1 545 ? 1.660 1.488 -42.734 1.00 95.00 545 ILE A N 1
ATOM 4263 C CA . ILE A 1 545 ? 2.002 1.766 -41.341 1.00 95.00 545 ILE A CA 1
ATOM 4264 C C . ILE A 1 545 ? 0.781 2.402 -40.698 1.00 95.00 545 ILE A C 1
ATOM 4266 O O . ILE A 1 545 ? 0.313 3.449 -41.141 1.00 95.00 545 ILE A O 1
ATOM 4270 N N . HIS A 1 546 ? 0.266 1.763 -39.658 1.00 92.56 546 HIS A N 1
ATOM 4271 C CA . HIS A 1 546 ? -0.968 2.148 -38.987 1.00 92.56 546 HIS A CA 1
ATOM 4272 C C . HIS A 1 546 ? -0.692 2.597 -37.557 1.00 92.56 546 HIS A C 1
ATOM 4274 O O . HIS A 1 546 ? 0.138 2.024 -36.856 1.00 92.56 546 HIS A O 1
ATOM 4280 N N . THR A 1 547 ? -1.430 3.608 -37.120 1.00 89.31 547 THR A N 1
ATOM 4281 C CA . THR A 1 547 ? -1.569 3.994 -35.711 1.00 89.31 547 THR A CA 1
ATOM 4282 C C . THR A 1 547 ? -2.934 3.550 -35.194 1.00 89.31 547 THR A C 1
ATOM 4284 O O . THR A 1 547 ? -3.774 3.074 -35.958 1.00 89.31 547 THR A O 1
ATOM 4287 N N . SER A 1 548 ? -3.211 3.781 -33.910 1.00 76.06 548 SER A N 1
ATOM 4288 C CA . SER A 1 548 ? -4.569 3.650 -33.366 1.00 76.06 548 SER A CA 1
ATOM 4289 C C . SER A 1 548 ? -5.596 4.563 -34.055 1.00 76.06 548 SER A C 1
ATOM 4291 O O . SER A 1 548 ? -6.780 4.240 -34.056 1.00 76.06 548 SER A O 1
ATOM 4293 N N . ALA A 1 549 ? -5.160 5.673 -34.661 1.00 80.00 549 ALA A N 1
ATOM 4294 C CA . ALA A 1 549 ? -6.019 6.617 -35.377 1.00 80.00 549 ALA A CA 1
ATOM 4295 C C . ALA A 1 549 ? -6.207 6.278 -36.871 1.00 80.00 549 ALA A C 1
ATOM 4297 O O . ALA A 1 549 ? -6.992 6.938 -37.549 1.00 80.00 549 ALA A O 1
ATOM 4298 N N . GLY A 1 550 ? -5.504 5.264 -37.389 1.00 89.06 550 GLY A N 1
ATOM 4299 C CA . GLY A 1 550 ? -5.558 4.842 -38.792 1.00 89.06 550 GLY A CA 1
ATOM 4300 C C . GLY A 1 550 ? -4.200 4.860 -39.502 1.00 89.06 550 GLY A C 1
ATOM 4301 O O . GLY A 1 550 ? -3.148 5.027 -38.874 1.00 89.06 550 GLY A O 1
ATOM 4302 N N . ALA A 1 551 ? -4.231 4.662 -40.822 1.00 92.81 551 ALA A N 1
ATOM 4303 C CA . ALA A 1 551 ? -3.046 4.587 -41.677 1.00 92.81 551 ALA A CA 1
ATOM 4304 C C . ALA A 1 551 ? -2.305 5.933 -41.764 1.00 92.81 551 ALA A C 1
ATOM 4306 O O . ALA A 1 551 ? -2.912 6.979 -41.998 1.00 92.81 551 ALA A O 1
ATOM 4307 N N . LEU A 1 552 ? -0.979 5.903 -41.622 1.00 94.81 552 LEU A N 1
ATOM 4308 C CA . LEU A 1 552 ? -0.119 7.070 -41.790 1.00 94.81 552 LEU A CA 1
ATOM 4309 C C . LEU A 1 552 ? 0.132 7.363 -43.269 1.00 94.81 552 LEU A C 1
ATOM 4311 O O . LEU A 1 552 ? 0.466 6.476 -44.053 1.00 94.81 552 LEU A O 1
ATOM 4315 N N . HIS A 1 553 ? 0.044 8.641 -43.634 1.00 94.38 553 HIS A N 1
ATOM 4316 C CA . HIS A 1 553 ? 0.385 9.113 -44.969 1.00 94.38 553 HIS A CA 1
ATOM 4317 C C . HIS A 1 553 ? 1.785 9.731 -44.983 1.00 94.38 553 HIS A C 1
ATOM 4319 O O . HIS A 1 553 ? 2.012 10.778 -44.379 1.00 94.38 553 HIS A O 1
ATOM 4325 N N . PHE A 1 554 ? 2.716 9.102 -45.703 1.00 93.44 554 PHE A N 1
ATOM 4326 C CA . PHE A 1 554 ? 4.079 9.608 -45.853 1.00 93.44 554 PHE A CA 1
ATOM 4327 C C . PHE A 1 554 ? 4.217 10.441 -47.136 1.00 93.44 554 PHE A C 1
ATOM 4329 O O . PHE A 1 554 ? 3.891 9.935 -48.213 1.00 93.44 554 PHE A O 1
ATOM 4336 N N . PRO A 1 555 ? 4.793 11.661 -47.073 1.00 89.25 555 PRO A N 1
ATOM 4337 C CA . PRO A 1 555 ? 5.015 12.505 -48.253 1.00 89.25 555 PRO A CA 1
ATOM 4338 C C . PRO A 1 555 ? 5.885 11.841 -49.328 1.00 89.25 555 PRO A C 1
ATOM 4340 O O . PRO A 1 555 ? 5.766 12.126 -50.517 1.00 89.25 555 PRO A O 1
ATOM 4343 N N . LEU A 1 556 ? 6.791 10.959 -48.902 1.00 92.31 556 LEU A N 1
ATOM 4344 C CA . LEU A 1 556 ? 7.654 10.164 -49.765 1.00 92.31 556 LEU A CA 1
ATOM 4345 C C . LEU A 1 556 ? 7.511 8.699 -49.358 1.00 92.31 556 LEU A C 1
ATOM 4347 O O . LEU A 1 556 ? 7.707 8.371 -48.190 1.00 92.31 556 LEU A O 1
ATOM 4351 N N . ARG A 1 557 ? 7.277 7.794 -50.317 1.00 91.38 557 ARG A N 1
ATOM 4352 C CA . ARG A 1 557 ? 7.241 6.341 -50.040 1.00 91.38 557 ARG A CA 1
ATOM 4353 C C . ARG A 1 557 ? 8.517 5.844 -49.355 1.00 91.38 557 ARG A C 1
ATOM 4355 O O . ARG A 1 557 ? 8.462 5.057 -48.420 1.00 91.38 557 ARG A O 1
ATOM 4362 N N . ARG A 1 558 ? 9.668 6.402 -49.746 1.00 93.62 558 ARG A N 1
ATOM 4363 C CA . ARG A 1 558 ? 10.969 6.114 -49.124 1.00 93.62 558 ARG A CA 1
ATOM 4364 C C . ARG A 1 558 ? 11.040 6.485 -47.637 1.00 93.62 558 ARG A C 1
ATOM 4366 O O . ARG A 1 558 ? 11.877 5.938 -46.933 1.00 93.62 558 ARG A O 1
ATOM 4373 N N . SER A 1 559 ? 10.190 7.387 -47.140 1.00 96.25 559 SER A N 1
ATOM 4374 C CA . SER A 1 559 ? 10.115 7.697 -45.704 1.00 96.25 559 SER A CA 1
ATOM 4375 C C . SER A 1 559 ? 9.442 6.574 -44.915 1.00 96.25 559 SER A C 1
ATOM 4377 O O . SER A 1 559 ? 9.926 6.244 -43.837 1.00 96.25 559 SER A O 1
ATOM 4379 N N . ALA A 1 560 ? 8.393 5.951 -45.466 1.00 94.88 560 ALA A N 1
ATOM 4380 C CA . ALA A 1 560 ? 7.780 4.754 -44.882 1.00 94.88 560 ALA A CA 1
ATOM 4381 C C . ALA A 1 560 ? 8.764 3.574 -44.898 1.00 94.88 560 ALA A C 1
ATOM 4383 O O . ALA A 1 560 ? 8.921 2.871 -43.904 1.00 94.88 560 ALA A O 1
ATOM 4384 N N . GLU A 1 561 ? 9.494 3.415 -46.003 1.00 95.38 561 GLU A N 1
ATOM 4385 C CA . GLU A 1 561 ? 10.523 2.383 -46.135 1.00 95.38 561 GLU A CA 1
ATOM 4386 C C . GLU A 1 561 ? 11.676 2.573 -45.139 1.00 95.38 561 GLU A C 1
ATOM 4388 O O . GLU A 1 561 ? 12.108 1.612 -44.510 1.00 95.38 561 GLU A O 1
ATOM 4393 N N . LEU A 1 562 ? 12.132 3.814 -44.930 1.00 96.12 562 LEU A N 1
ATOM 4394 C CA . LEU A 1 562 ? 13.131 4.129 -43.907 1.00 96.12 562 LEU A CA 1
ATOM 4395 C C . LEU A 1 562 ? 12.632 3.774 -42.498 1.00 96.12 562 LEU A C 1
ATOM 4397 O O . LEU A 1 562 ? 13.409 3.260 -41.698 1.00 96.12 562 LEU A O 1
ATOM 4401 N N . LEU A 1 563 ? 11.355 4.028 -42.191 1.00 95.88 563 LEU A N 1
ATOM 4402 C CA . LEU A 1 563 ? 10.759 3.633 -40.913 1.00 95.88 563 LEU A CA 1
ATOM 4403 C C . LEU A 1 563 ? 10.799 2.113 -40.744 1.00 95.88 563 LEU A C 1
ATOM 4405 O O . LEU A 1 563 ? 11.291 1.637 -39.725 1.00 95.88 563 LEU A O 1
ATOM 4409 N N . ALA A 1 564 ? 10.332 1.363 -41.746 1.00 93.88 564 ALA A N 1
ATOM 4410 C CA . ALA A 1 564 ? 10.340 -0.098 -41.718 1.00 93.88 564 ALA A CA 1
ATOM 4411 C C . ALA A 1 564 ? 11.761 -0.658 -41.560 1.00 93.88 564 ALA A C 1
ATOM 4413 O O . ALA A 1 564 ? 11.984 -1.537 -40.730 1.00 93.88 564 ALA A O 1
ATOM 4414 N N . PHE A 1 565 ? 12.734 -0.095 -42.281 1.00 94.06 565 PHE A N 1
ATOM 4415 C CA . PHE A 1 565 ? 14.138 -0.473 -42.156 1.00 94.06 565 PHE A CA 1
ATOM 4416 C C . PHE A 1 565 ? 14.665 -0.247 -40.733 1.00 94.06 565 PHE A C 1
ATOM 4418 O O . PHE A 1 565 ? 15.196 -1.173 -40.128 1.00 94.06 565 PHE A O 1
ATOM 4425 N N . LEU A 1 566 ? 14.478 0.950 -40.165 1.00 91.69 566 LEU A N 1
ATOM 4426 C CA . LEU A 1 566 ? 14.937 1.259 -38.805 1.00 91.69 566 LEU A CA 1
ATOM 4427 C C . LEU A 1 566 ? 14.210 0.434 -37.734 1.00 91.69 566 LEU A C 1
ATOM 4429 O O . LEU A 1 566 ? 14.807 0.098 -36.715 1.00 91.69 566 LEU A O 1
ATOM 4433 N N . ALA A 1 567 ? 12.939 0.092 -37.952 1.00 88.31 567 ALA A N 1
ATOM 4434 C CA . ALA A 1 567 ? 12.184 -0.765 -37.045 1.00 88.31 567 ALA A CA 1
ATOM 4435 C C . ALA A 1 567 ? 12.710 -2.207 -37.037 1.00 88.31 567 ALA A C 1
ATOM 4437 O O . ALA A 1 567 ? 12.854 -2.797 -35.971 1.00 88.31 567 ALA A O 1
ATOM 4438 N N . LEU A 1 568 ? 12.998 -2.771 -38.214 1.00 87.88 568 LEU A N 1
ATOM 4439 C CA . LEU A 1 568 ? 13.393 -4.173 -38.368 1.00 87.88 568 LEU A CA 1
ATOM 4440 C C . LEU A 1 568 ? 14.895 -4.399 -38.131 1.00 87.88 568 LEU A C 1
ATOM 4442 O O . LEU A 1 568 ? 15.290 -5.413 -37.561 1.00 87.88 568 LEU A O 1
ATOM 4446 N N . HIS A 1 569 ? 15.743 -3.459 -38.546 1.00 85.75 569 HIS A N 1
ATOM 4447 C CA . HIS A 1 569 ? 17.201 -3.581 -38.453 1.00 85.75 569 HIS A CA 1
ATOM 4448 C C . HIS A 1 569 ? 17.815 -2.810 -37.279 1.00 85.75 569 HIS A C 1
ATOM 4450 O O . HIS A 1 569 ? 18.991 -3.010 -36.977 1.00 85.75 569 HIS A O 1
ATOM 4456 N N . GLY A 1 570 ? 17.032 -1.970 -36.600 1.00 82.00 570 GLY A N 1
ATOM 4457 C CA . GLY A 1 570 ? 17.502 -1.150 -35.489 1.00 82.00 570 GLY A CA 1
ATOM 4458 C C . GLY A 1 570 ? 18.312 0.078 -35.938 1.00 82.00 570 GLY A C 1
ATOM 4459 O O . GLY A 1 570 ? 18.220 0.512 -37.093 1.00 82.00 570 GLY A O 1
ATOM 4460 N N . PRO A 1 571 ? 19.085 0.683 -35.015 1.00 84.25 571 PRO A N 1
ATOM 4461 C CA . PRO A 1 571 ? 19.917 1.847 -35.280 1.00 84.25 571 PRO A CA 1
ATOM 4462 C C . PRO A 1 571 ? 20.907 1.622 -36.427 1.00 84.25 571 PRO A C 1
ATOM 4464 O O . PRO A 1 571 ? 21.618 0.620 -36.469 1.00 84.25 571 PRO A O 1
ATOM 4467 N N . ALA A 1 572 ? 20.992 2.583 -37.350 1.00 87.50 572 ALA A N 1
ATOM 4468 C CA . ALA A 1 572 ? 21.865 2.477 -38.516 1.00 87.50 572 ALA A CA 1
ATOM 4469 C C . ALA A 1 572 ? 22.550 3.802 -38.860 1.00 87.50 572 ALA A C 1
ATOM 4471 O O . ALA A 1 572 ? 21.952 4.882 -38.846 1.00 87.50 572 ALA A O 1
ATOM 4472 N N . ASN A 1 573 ? 23.833 3.747 -39.208 1.00 91.75 573 ASN A N 1
ATOM 4473 C CA . ASN A 1 573 ? 24.557 4.929 -39.655 1.00 91.75 573 ASN A CA 1
ATOM 4474 C C . ASN A 1 573 ? 24.088 5.386 -41.047 1.00 91.75 573 ASN A C 1
ATOM 4476 O O . ASN A 1 573 ? 23.468 4.645 -41.811 1.00 91.75 573 ASN A O 1
ATOM 4480 N N . ARG A 1 574 ? 24.406 6.636 -41.397 1.00 93.56 574 ARG A N 1
ATOM 4481 C CA . ARG A 1 574 ? 23.986 7.233 -42.675 1.00 93.56 574 ARG A CA 1
ATOM 4482 C C . ARG A 1 574 ? 24.393 6.393 -43.892 1.00 93.56 574 ARG A C 1
ATOM 4484 O O . ARG A 1 574 ? 23.626 6.318 -44.843 1.00 93.56 574 ARG A O 1
ATOM 4491 N N . GLN A 1 575 ? 25.587 5.798 -43.883 1.00 91.06 575 GLN A N 1
ATOM 4492 C CA . GLN A 1 575 ? 26.070 4.993 -45.005 1.00 91.06 575 GLN A CA 1
ATOM 4493 C C . GLN A 1 575 ? 25.277 3.689 -45.129 1.00 91.06 575 GLN A C 1
ATOM 4495 O O . GLN A 1 575 ? 24.847 3.363 -46.227 1.00 91.06 575 GLN A O 1
ATOM 4500 N N . GLN A 1 576 ? 25.019 2.998 -44.015 1.00 91.69 576 GLN A N 1
ATOM 4501 C CA . GLN A 1 576 ? 24.196 1.783 -43.984 1.00 91.69 576 GLN A CA 1
ATOM 4502 C C . GLN A 1 576 ? 22.793 2.049 -44.530 1.00 91.69 576 GLN A C 1
ATOM 4504 O O . GLN A 1 576 ? 22.318 1.305 -45.380 1.00 91.69 576 GLN A O 1
ATOM 4509 N N . ILE A 1 577 ? 22.170 3.153 -44.111 1.00 94.94 577 ILE A N 1
ATOM 4510 C CA . ILE A 1 577 ? 20.846 3.553 -44.600 1.00 94.94 577 ILE A CA 1
ATOM 4511 C C . ILE A 1 577 ? 20.886 3.865 -46.101 1.00 94.94 577 ILE A C 1
ATOM 4513 O O . ILE A 1 577 ? 20.019 3.422 -46.849 1.00 94.94 577 ILE A O 1
ATOM 4517 N N . ILE A 1 578 ? 21.890 4.617 -46.568 1.00 93.94 578 ILE A N 1
ATOM 4518 C CA . ILE A 1 578 ? 21.984 4.969 -47.990 1.00 93.94 578 ILE A CA 1
ATOM 4519 C C . ILE A 1 578 ? 22.177 3.720 -48.857 1.00 93.94 578 ILE A C 1
ATOM 4521 O O . ILE A 1 578 ? 21.523 3.585 -49.890 1.00 93.94 578 ILE A O 1
ATOM 4525 N N . THR A 1 579 ? 23.038 2.801 -48.425 1.00 92.25 579 THR A N 1
ATOM 4526 C CA . THR A 1 579 ? 23.262 1.528 -49.111 1.00 92.25 579 THR A CA 1
ATOM 4527 C C . THR A 1 579 ? 21.995 0.676 -49.119 1.00 92.25 579 THR A C 1
ATOM 4529 O O . THR A 1 579 ? 21.617 0.190 -50.180 1.00 92.25 579 THR A O 1
ATOM 4532 N N . ALA A 1 580 ? 21.295 0.576 -47.985 1.00 91.44 580 ALA A N 1
ATOM 4533 C CA . ALA A 1 580 ? 20.068 -0.203 -47.869 1.00 91.44 580 ALA A CA 1
ATOM 4534 C C . ALA A 1 580 ? 18.955 0.304 -48.797 1.00 91.44 580 ALA A C 1
ATOM 4536 O O . ALA A 1 580 ? 18.326 -0.505 -49.469 1.00 91.44 580 ALA A O 1
ATOM 453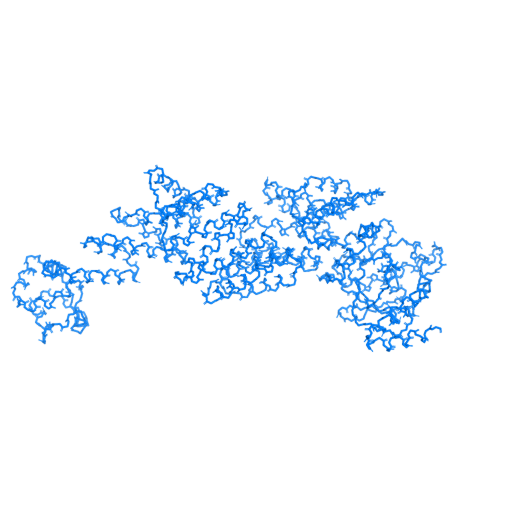7 N N . LEU A 1 581 ? 18.713 1.620 -48.864 1.00 93.12 581 LEU A N 1
ATOM 4538 C CA . LEU A 1 581 ? 17.597 2.174 -49.642 1.00 93.12 581 LEU A CA 1
ATOM 4539 C C . LEU A 1 581 ? 17.925 2.466 -51.120 1.00 93.12 581 LEU A C 1
ATOM 4541 O O . LEU A 1 581 ? 17.001 2.469 -51.932 1.00 93.12 581 LEU A O 1
ATOM 4545 N N . TRP A 1 582 ? 19.183 2.728 -51.498 1.00 92.06 582 TRP A N 1
ATOM 4546 C CA . TRP A 1 582 ? 19.532 3.194 -52.857 1.00 92.06 582 TRP A CA 1
ATOM 4547 C C . TRP A 1 582 ? 20.703 2.468 -53.540 1.00 92.06 582 TRP A C 1
ATOM 4549 O O . TRP A 1 582 ? 21.111 2.912 -54.609 1.00 92.06 582 TRP A O 1
ATOM 4559 N N . GLU A 1 583 ? 21.261 1.402 -52.956 1.00 79.00 583 GLU A N 1
ATOM 4560 C CA . GLU A 1 583 ? 22.380 0.631 -53.544 1.00 79.00 583 GLU A CA 1
ATOM 4561 C C . GLU A 1 583 ? 23.619 1.483 -53.886 1.00 79.00 583 GLU A C 1
ATOM 4563 O O . GLU A 1 583 ? 24.304 1.275 -54.885 1.00 79.00 583 GLU A O 1
ATOM 4568 N N . GLY A 1 584 ? 23.902 2.503 -53.069 1.00 77.31 584 GLY A N 1
ATOM 4569 C CA . GLY A 1 584 ? 24.934 3.496 -53.368 1.00 77.31 584 GLY A CA 1
ATOM 4570 C C . GLY A 1 584 ? 25.925 3.754 -52.236 1.00 77.31 584 GLY A C 1
ATOM 4571 O O . GLY A 1 584 ? 25.646 3.551 -51.049 1.00 77.31 584 GLY A O 1
ATOM 4572 N N . VAL A 1 585 ? 27.092 4.279 -52.614 1.00 71.12 585 VAL A N 1
ATOM 4573 C CA . VAL A 1 585 ? 28.017 4.961 -51.696 1.00 71.12 585 VAL A CA 1
ATOM 4574 C C . VAL A 1 585 ? 27.497 6.384 -51.474 1.00 71.12 585 VAL A C 1
ATOM 4576 O O . VAL A 1 585 ? 26.962 6.980 -52.405 1.00 71.12 585 VAL A O 1
ATOM 4579 N N . ALA A 1 586 ? 27.611 6.936 -50.260 1.00 74.50 586 ALA A N 1
ATOM 4580 C CA . ALA A 1 586 ? 27.070 8.254 -49.919 1.00 74.50 586 ALA A CA 1
ATOM 4581 C C . ALA A 1 586 ? 27.750 9.406 -50.687 1.00 74.50 586 ALA A C 1
ATOM 4583 O O . ALA A 1 586 ? 28.616 10.104 -50.159 1.00 74.50 586 ALA A O 1
ATOM 4584 N N . ASP A 1 587 ? 27.324 9.633 -51.927 1.00 84.56 587 ASP A N 1
ATOM 4585 C CA . ASP A 1 587 ? 27.642 10.827 -52.695 1.00 84.56 587 ASP A CA 1
ATOM 4586 C C . ASP A 1 587 ? 26.756 12.013 -52.271 1.00 84.56 587 ASP A C 1
ATOM 4588 O O . ASP A 1 587 ? 25.791 11.886 -51.507 1.00 84.56 587 ASP A O 1
ATOM 4592 N N . ARG A 1 588 ? 27.079 13.211 -52.765 1.00 85.38 588 ARG A N 1
ATOM 4593 C CA . ARG A 1 588 ? 26.361 14.436 -52.389 1.00 85.38 588 ARG A CA 1
ATOM 4594 C C . ARG A 1 588 ? 24.863 14.373 -52.723 1.00 85.38 588 ARG A C 1
ATOM 4596 O O . ARG A 1 588 ? 24.053 14.877 -51.948 1.00 85.38 588 ARG A O 1
ATOM 4603 N N . LYS A 1 589 ? 24.487 13.739 -53.838 1.00 89.31 589 LYS A N 1
ATOM 4604 C CA . LYS A 1 589 ? 23.099 13.664 -54.315 1.00 89.31 589 LYS A CA 1
ATOM 4605 C C . LYS A 1 589 ? 22.272 12.713 -53.448 1.00 89.31 589 LYS A C 1
ATOM 4607 O O . LYS A 1 589 ? 21.169 13.069 -53.034 1.00 89.31 589 LYS A O 1
ATOM 4612 N N . LEU A 1 590 ? 22.815 11.542 -53.124 1.00 88.62 590 LEU A N 1
ATOM 4613 C CA . LEU A 1 590 ? 22.184 10.555 -52.249 1.00 88.62 590 LEU A CA 1
ATOM 4614 C C . LEU A 1 590 ? 22.085 11.051 -50.806 1.00 88.62 590 LEU A C 1
ATOM 4616 O O . LEU A 1 590 ? 21.064 10.833 -50.160 1.00 88.62 590 LEU A O 1
ATOM 4620 N N . VAL A 1 591 ? 23.079 11.794 -50.313 1.00 89.38 591 VAL A N 1
ATOM 4621 C CA . VAL A 1 591 ? 22.994 12.442 -48.994 1.00 89.38 591 VAL A CA 1
ATOM 4622 C C . VAL A 1 591 ? 21.857 13.466 -48.947 1.00 89.38 591 VAL A C 1
ATOM 4624 O O . VAL A 1 591 ? 21.125 13.524 -47.957 1.00 89.38 591 VAL A O 1
ATOM 4627 N N . ASP A 1 592 ? 21.668 14.256 -50.004 1.00 91.06 592 ASP A N 1
ATOM 4628 C CA . ASP A 1 592 ? 20.567 15.220 -50.067 1.00 91.06 592 ASP A CA 1
ATOM 4629 C C . ASP A 1 592 ? 19.200 14.530 -50.206 1.00 91.06 592 ASP A C 1
ATOM 4631 O O . ASP A 1 592 ? 18.222 14.973 -49.599 1.00 91.06 592 ASP A O 1
ATOM 4635 N N . HIS A 1 593 ? 19.123 13.408 -50.928 1.00 91.38 593 HIS A N 1
ATOM 4636 C CA . HIS A 1 593 ? 17.926 12.562 -50.963 1.00 91.38 593 HIS A CA 1
ATOM 4637 C C . HIS A 1 593 ? 17.612 11.957 -49.590 1.00 91.38 593 HIS A C 1
ATOM 4639 O O . HIS A 1 593 ? 16.476 12.067 -49.128 1.00 91.38 593 HIS A O 1
ATOM 4645 N N . PHE A 1 594 ? 18.613 11.409 -48.898 1.00 94.31 594 PHE A N 1
ATOM 4646 C CA . PHE A 1 594 ? 18.468 10.891 -47.541 1.00 94.31 594 PHE A CA 1
ATOM 4647 C C . PHE A 1 594 ? 17.927 11.960 -46.585 1.00 94.31 594 PHE A C 1
ATOM 4649 O O . PHE A 1 594 ? 16.960 11.708 -45.871 1.00 94.31 594 PHE A O 1
ATOM 4656 N N . LYS A 1 595 ? 18.467 13.187 -46.616 1.00 94.38 595 LYS A N 1
ATOM 4657 C CA . LYS A 1 595 ? 17.962 14.299 -45.789 1.00 94.38 595 LYS A CA 1
ATOM 4658 C C . LYS A 1 595 ? 16.493 14.621 -46.069 1.00 94.38 595 LYS A C 1
ATOM 4660 O O . LYS A 1 595 ? 15.755 14.902 -45.127 1.00 94.38 595 LYS A O 1
ATOM 4665 N N . LYS A 1 596 ? 16.062 14.588 -47.338 1.00 95.69 596 LYS A N 1
ATOM 4666 C CA . LYS A 1 596 ? 14.651 14.797 -47.715 1.00 95.69 596 LYS A CA 1
ATOM 4667 C C . LYS A 1 596 ? 13.758 13.679 -47.177 1.00 95.69 596 LYS A C 1
ATOM 4669 O O . LYS A 1 596 ? 12.721 13.970 -46.592 1.00 95.69 596 LYS A O 1
ATOM 4674 N N . VAL A 1 597 ? 14.186 12.424 -47.315 1.00 96.56 597 VAL A N 1
ATOM 4675 C CA . VAL A 1 597 ? 13.461 11.254 -46.795 1.00 96.56 597 VAL A CA 1
ATOM 4676 C C . VAL A 1 597 ? 13.358 11.281 -45.271 1.00 96.56 597 VAL A C 1
ATOM 4678 O O . VAL A 1 597 ? 12.269 11.091 -44.731 1.00 96.56 597 VAL A O 1
ATOM 4681 N N . LEU A 1 598 ? 14.456 11.588 -44.578 1.00 96.00 598 LEU A N 1
ATOM 4682 C CA . LEU A 1 598 ? 14.490 11.724 -43.124 1.00 96.00 598 LEU A CA 1
ATOM 4683 C C . LEU A 1 598 ? 13.601 12.878 -42.639 1.00 96.00 598 LEU A C 1
ATOM 4685 O O . LEU A 1 598 ? 12.924 12.747 -41.622 1.00 96.00 598 LEU A O 1
ATOM 4689 N N . ARG A 1 599 ? 13.567 14.001 -43.369 1.00 96.25 599 ARG A N 1
ATOM 4690 C CA . ARG A 1 599 ? 12.659 15.116 -43.071 1.00 96.25 599 ARG A CA 1
ATOM 4691 C C . ARG A 1 599 ? 11.196 14.696 -43.206 1.00 96.25 599 ARG A C 1
ATOM 4693 O O . ARG A 1 599 ? 10.449 14.907 -42.260 1.00 96.25 599 ARG A O 1
ATOM 4700 N N . GLY A 1 600 ? 10.817 14.055 -44.314 1.00 95.88 600 GLY A N 1
ATOM 4701 C CA . GLY A 1 600 ? 9.444 13.575 -44.517 1.00 95.88 600 GLY A CA 1
ATOM 4702 C C . GLY A 1 600 ? 9.010 12.553 -43.460 1.00 95.88 600 GLY A C 1
ATOM 4703 O O . GLY A 1 600 ? 7.877 12.594 -42.984 1.00 95.88 600 GLY A O 1
ATOM 4704 N N . LEU A 1 601 ? 9.933 11.687 -43.022 1.00 96.69 601 LEU A N 1
ATOM 4705 C CA . LEU A 1 601 ? 9.703 10.764 -41.908 1.00 96.69 601 LEU A CA 1
ATOM 4706 C C . LEU A 1 601 ? 9.429 11.526 -40.601 1.00 96.69 601 LEU A C 1
ATOM 4708 O O . LEU A 1 601 ? 8.423 11.278 -39.941 1.00 96.69 601 LEU A O 1
ATOM 4712 N N . ARG A 1 602 ? 10.286 12.494 -40.253 1.00 95.25 602 ARG A N 1
ATOM 4713 C CA . ARG A 1 602 ? 10.117 13.314 -39.045 1.00 95.25 602 ARG A CA 1
ATOM 4714 C C . ARG A 1 602 ? 8.822 14.124 -39.062 1.00 95.25 602 ARG A C 1
ATOM 4716 O O . ARG A 1 602 ? 8.135 14.170 -38.052 1.00 95.25 602 ARG A O 1
ATOM 4723 N N . GLU A 1 603 ? 8.475 14.743 -40.185 1.00 94.81 603 GLU A N 1
ATOM 4724 C CA . GLU A 1 603 ? 7.237 15.522 -40.324 1.00 94.81 603 GLU A CA 1
ATOM 4725 C C . GLU A 1 603 ? 5.989 14.659 -40.105 1.00 94.81 603 GLU A C 1
ATOM 4727 O O . GLU A 1 603 ? 5.063 15.095 -39.429 1.00 94.81 603 GLU A O 1
ATOM 4732 N N . THR A 1 604 ? 5.998 13.418 -40.603 1.00 95.44 604 THR A N 1
ATOM 4733 C CA . THR A 1 604 ? 4.869 12.483 -40.455 1.00 95.44 604 THR A CA 1
ATOM 4734 C C . THR A 1 604 ? 4.701 12.010 -39.011 1.00 95.44 604 THR A C 1
ATOM 4736 O O . THR A 1 604 ? 3.584 11.888 -38.518 1.00 95.44 604 THR A O 1
ATOM 4739 N N . LEU A 1 605 ? 5.809 11.734 -38.321 1.00 91.88 605 LEU A N 1
ATOM 4740 C CA . LEU A 1 605 ? 5.785 11.110 -36.997 1.00 91.88 605 LEU A CA 1
ATOM 4741 C C . LEU A 1 605 ? 5.744 12.103 -35.829 1.00 91.88 605 LEU A C 1
ATOM 4743 O O . LEU A 1 605 ? 5.297 11.743 -34.744 1.00 91.88 605 LEU A O 1
ATOM 4747 N N . ARG A 1 606 ? 6.207 13.342 -36.019 1.00 90.00 606 ARG A N 1
ATOM 4748 C CA . ARG A 1 606 ? 6.291 14.352 -34.950 1.00 90.00 606 ARG A CA 1
ATOM 4749 C C . ARG A 1 606 ? 4.963 14.638 -34.234 1.00 90.00 606 ARG A C 1
ATOM 4751 O O . ARG A 1 606 ? 5.015 14.743 -33.015 1.00 90.00 606 ARG A O 1
ATOM 4758 N N . PRO A 1 607 ? 3.797 14.707 -34.905 1.00 87.81 607 PRO A N 1
ATOM 4759 C CA . PRO A 1 607 ? 2.516 14.919 -34.224 1.00 87.81 607 PRO A CA 1
ATOM 4760 C C . PRO A 1 607 ? 2.123 13.801 -33.253 1.00 87.81 607 PRO A C 1
ATOM 4762 O O . PRO A 1 607 ? 1.236 13.997 -32.431 1.00 87.81 607 PRO A O 1
ATOM 4765 N N . LEU A 1 608 ? 2.745 12.624 -33.370 1.00 80.00 608 LEU A N 1
ATOM 4766 C CA . LEU A 1 608 ? 2.463 11.490 -32.497 1.00 80.00 608 LEU A CA 1
ATOM 4767 C C . LEU A 1 608 ? 3.237 11.569 -31.175 1.00 80.00 608 LEU A C 1
ATOM 4769 O O . LEU A 1 608 ? 2.877 10.872 -30.232 1.00 80.00 608 LEU A O 1
ATOM 4773 N N . LEU A 1 609 ? 4.298 12.378 -31.110 1.00 69.69 609 LEU A N 1
ATOM 4774 C CA . LEU A 1 609 ? 5.222 12.457 -29.980 1.00 69.69 609 LEU A CA 1
ATOM 4775 C C . LEU A 1 609 ? 4.959 13.679 -29.084 1.00 69.69 609 LEU A C 1
ATOM 4777 O O . LEU A 1 609 ? 4.360 14.655 -29.542 1.00 69.69 609 LEU A O 1
ATOM 4781 N N . PRO A 1 610 ? 5.448 13.663 -27.826 1.00 64.06 610 PRO A N 1
ATOM 4782 C CA . PRO A 1 610 ? 5.456 14.841 -26.964 1.00 64.06 610 PRO A CA 1
ATOM 4783 C C . PRO A 1 610 ? 6.145 16.044 -27.618 1.00 64.06 610 PRO A C 1
ATOM 4785 O O . PRO A 1 610 ? 7.061 15.901 -28.436 1.00 64.06 610 PRO A O 1
ATOM 4788 N N . GLU A 1 611 ? 5.721 17.247 -27.229 1.00 62.50 611 GLU A N 1
ATOM 4789 C CA . GLU A 1 611 ? 6.289 18.489 -27.747 1.00 62.50 611 GLU A CA 1
ATOM 4790 C C . GLU A 1 611 ? 7.809 18.541 -27.510 1.00 62.50 611 GLU A C 1
ATOM 4792 O O . GLU A 1 611 ? 8.294 18.309 -26.406 1.00 62.50 611 GLU A O 1
ATOM 4797 N N . GLY A 1 612 ? 8.571 18.819 -28.572 1.00 65.56 612 GLY A N 1
ATOM 4798 C CA . GLY A 1 612 ? 10.036 18.885 -28.532 1.00 65.56 612 GLY A CA 1
ATOM 4799 C C . GLY A 1 612 ? 10.774 17.571 -28.826 1.00 65.56 612 GLY A C 1
ATOM 4800 O O . GLY A 1 612 ? 11.970 17.625 -29.114 1.00 65.56 612 GLY A O 1
ATOM 4801 N N . ALA A 1 613 ? 10.099 16.417 -28.848 1.00 66.50 613 ALA A N 1
ATOM 4802 C CA . ALA A 1 613 ? 10.742 15.133 -29.143 1.00 66.50 613 ALA A CA 1
ATOM 4803 C C . ALA A 1 613 ? 11.104 14.967 -30.640 1.00 66.50 613 ALA A C 1
ATOM 4805 O O . ALA A 1 613 ? 10.379 15.401 -31.546 1.00 66.50 613 ALA A O 1
ATOM 4806 N N . ASP A 1 614 ? 12.242 14.317 -30.923 1.00 80.19 614 ASP A N 1
ATOM 4807 C CA . ASP A 1 614 ? 12.683 14.003 -32.291 1.00 80.19 614 ASP A CA 1
ATOM 4808 C C . ASP A 1 614 ? 12.259 12.579 -32.698 1.00 80.19 614 ASP A C 1
ATOM 4810 O O . ASP A 1 614 ? 12.763 11.622 -32.119 1.00 80.19 614 ASP A O 1
ATOM 4814 N N . PRO A 1 615 ? 11.412 12.394 -33.730 1.00 85.81 615 PRO A N 1
ATOM 4815 C CA . PRO A 1 615 ? 10.987 11.067 -34.178 1.00 85.81 615 PRO A CA 1
ATOM 4816 C C . PRO A 1 615 ? 12.100 10.117 -34.613 1.00 85.81 615 PRO A C 1
ATOM 4818 O O . PRO A 1 615 ? 11.889 8.905 -34.635 1.00 85.81 615 PRO A O 1
ATOM 4821 N N . VAL A 1 616 ? 13.257 10.658 -35.000 1.00 90.12 616 VAL A N 1
ATOM 4822 C CA . VAL A 1 616 ? 14.436 9.867 -35.350 1.00 90.12 616 VAL A CA 1
ATOM 4823 C C . VAL A 1 616 ? 15.625 10.422 -34.586 1.00 90.12 616 VAL A C 1
ATOM 4825 O O . VAL A 1 616 ? 16.193 11.452 -34.960 1.00 90.12 616 VAL A O 1
ATOM 4828 N N . VAL A 1 617 ? 15.995 9.729 -33.515 1.00 81.81 617 VAL A N 1
ATOM 4829 C CA . VAL A 1 617 ? 17.115 10.099 -32.653 1.00 81.81 617 VAL A CA 1
ATOM 4830 C C . VAL A 1 617 ? 18.435 9.705 -33.308 1.00 81.81 617 VAL A C 1
ATOM 4832 O O . VAL A 1 617 ? 18.514 8.717 -34.039 1.00 81.81 617 VAL A O 1
ATOM 4835 N N . ILE A 1 618 ? 19.482 10.496 -33.066 1.00 81.56 618 ILE A N 1
ATOM 4836 C CA . ILE A 1 618 ? 20.833 10.194 -33.546 1.00 81.56 618 ILE A CA 1
ATOM 4837 C C . ILE A 1 618 ? 21.721 9.851 -32.346 1.00 81.56 618 ILE A C 1
ATOM 4839 O O . ILE A 1 618 ? 21.966 10.691 -31.475 1.00 81.56 618 ILE A O 1
ATOM 4843 N N . ASP A 1 619 ? 22.233 8.624 -32.308 1.00 56.09 619 ASP A N 1
ATOM 4844 C CA . ASP A 1 619 ? 23.181 8.139 -31.305 1.00 56.09 619 ASP A CA 1
ATOM 4845 C C . ASP A 1 619 ? 24.442 7.580 -31.969 1.00 56.09 619 ASP A C 1
ATOM 4847 O O . ASP A 1 619 ? 24.365 6.751 -32.865 1.00 56.09 619 ASP A O 1
ATOM 4851 N N . SER A 1 620 ? 25.617 8.073 -31.570 1.00 68.75 620 SER A N 1
ATOM 4852 C CA . SER A 1 620 ? 26.917 7.630 -32.105 1.00 68.75 620 SER A CA 1
ATOM 4853 C C . SER A 1 620 ? 26.998 7.590 -33.647 1.00 68.75 620 SER A C 1
ATOM 4855 O O . SER A 1 620 ? 27.617 6.712 -34.245 1.00 68.75 620 SER A O 1
ATOM 4857 N N . GLY A 1 621 ? 26.344 8.550 -34.316 1.00 78.62 621 GLY A N 1
ATOM 4858 C CA . GLY A 1 621 ? 26.264 8.627 -35.783 1.00 78.62 621 GLY A CA 1
ATOM 4859 C C . GLY A 1 621 ? 25.251 7.673 -36.432 1.00 78.62 621 GLY A C 1
ATOM 4860 O O . GLY A 1 621 ? 25.144 7.642 -37.663 1.00 78.62 621 GLY A O 1
ATOM 4861 N N . GLN A 1 622 ? 24.500 6.926 -35.626 1.00 83.94 622 GLN A N 1
ATOM 4862 C CA . GLN A 1 622 ? 23.424 6.026 -36.024 1.00 83.94 622 GLN A CA 1
ATOM 4863 C C . GLN A 1 622 ? 22.066 6.692 -35.816 1.00 83.94 622 GLN A C 1
ATOM 4865 O O . GLN A 1 622 ? 21.848 7.385 -34.831 1.00 83.94 622 GLN A O 1
ATOM 4870 N N . HIS A 1 623 ? 21.159 6.504 -36.764 1.00 89.06 623 HIS A N 1
ATOM 4871 C CA . HIS A 1 623 ? 19.783 6.971 -36.697 1.00 89.06 623 HIS A CA 1
ATOM 4872 C C . HIS A 1 623 ? 18.932 5.827 -36.165 1.00 89.06 623 HIS A C 1
ATOM 4874 O O . HIS A 1 623 ? 19.058 4.711 -36.663 1.00 89.06 623 HIS A O 1
ATOM 4880 N N . ALA A 1 624 ? 18.068 6.105 -35.198 1.00 85.06 624 ALA A N 1
ATOM 4881 C CA . ALA A 1 624 ? 17.128 5.148 -34.630 1.00 85.06 624 ALA A CA 1
ATOM 4882 C C . ALA A 1 624 ? 15.748 5.794 -34.496 1.00 85.06 624 ALA A C 1
ATOM 4884 O O . ALA A 1 624 ? 15.644 7.014 -34.362 1.00 85.06 624 ALA A O 1
ATOM 4885 N N . LEU A 1 625 ? 14.683 4.992 -34.538 1.00 86.12 625 LEU A N 1
ATOM 4886 C CA . LEU A 1 625 ? 13.343 5.496 -34.234 1.00 86.12 625 LEU A CA 1
ATOM 4887 C C . LEU A 1 625 ? 13.289 6.010 -32.795 1.00 86.12 625 LEU A C 1
ATOM 4889 O O . LEU A 1 625 ? 13.985 5.488 -31.922 1.00 86.12 625 LEU A O 1
ATOM 4893 N N . HIS A 1 626 ? 12.465 7.034 -32.558 1.00 79.81 626 HIS A N 1
ATOM 4894 C CA . HIS A 1 626 ? 12.265 7.531 -31.206 1.00 79.81 626 HIS A CA 1
ATOM 4895 C C . HIS A 1 626 ? 11.822 6.377 -30.300 1.00 79.81 626 HIS A C 1
ATOM 4897 O O . HIS A 1 626 ? 10.907 5.633 -30.667 1.00 79.81 626 HIS A O 1
ATOM 4903 N N . PRO A 1 627 ? 12.410 6.253 -29.107 1.00 69.38 627 PRO A N 1
ATOM 4904 C CA . PRO A 1 627 ? 12.135 5.138 -28.215 1.00 69.38 627 PRO A CA 1
ATOM 4905 C C . PRO A 1 627 ? 10.671 4.947 -27.782 1.00 69.38 627 PRO A C 1
ATOM 4907 O O . PRO A 1 627 ? 10.281 3.865 -27.351 1.00 69.38 627 PRO A O 1
ATOM 4910 N N . LEU A 1 628 ? 9.846 5.990 -27.913 1.00 68.25 628 LEU A N 1
ATOM 4911 C CA . LEU A 1 628 ? 8.406 5.921 -27.644 1.00 68.25 628 LEU A CA 1
ATOM 4912 C C . LEU A 1 628 ? 7.608 5.172 -28.707 1.00 68.25 628 LEU A C 1
ATOM 4914 O O . LEU A 1 628 ? 6.441 4.900 -28.463 1.00 68.25 628 LEU A O 1
ATOM 4918 N N . PHE A 1 629 ? 8.164 4.850 -29.874 1.00 80.19 629 PHE A N 1
ATOM 4919 C CA . PHE A 1 629 ? 7.438 4.054 -30.859 1.00 80.19 629 PHE A CA 1
ATOM 4920 C C . PHE A 1 629 ? 7.487 2.570 -30.490 1.00 80.19 629 PHE A C 1
ATOM 4922 O O . PHE A 1 629 ? 8.556 1.966 -30.466 1.00 80.19 629 PHE A O 1
ATOM 4929 N N . SER A 1 630 ? 6.321 1.959 -30.264 1.00 78.12 630 SER A N 1
ATOM 4930 C CA . SER A 1 630 ? 6.203 0.502 -30.161 1.00 78.12 630 SER A CA 1
ATOM 4931 C C . SER A 1 630 ? 5.765 -0.055 -31.498 1.00 78.12 630 SER A C 1
ATOM 4933 O O . SER A 1 630 ? 4.626 0.122 -31.931 1.00 78.12 630 SER A O 1
ATOM 4935 N N . VAL A 1 631 ? 6.703 -0.714 -32.169 1.00 85.12 631 VAL A N 1
ATOM 4936 C CA . VAL A 1 631 ? 6.480 -1.267 -33.498 1.00 85.12 631 VAL A CA 1
ATOM 4937 C C . VAL A 1 631 ? 5.966 -2.700 -33.385 1.00 85.12 631 VAL A C 1
ATOM 4939 O O . VAL A 1 631 ? 6.503 -3.501 -32.622 1.00 85.12 631 VAL A O 1
ATOM 4942 N N . SER A 1 632 ? 4.925 -3.033 -34.144 1.00 85.94 632 SER A N 1
ATOM 4943 C CA . SER A 1 632 ? 4.338 -4.373 -34.202 1.00 85.94 632 SER A CA 1
ATOM 4944 C C . SER A 1 632 ? 4.054 -4.812 -35.635 1.00 85.94 632 SER A C 1
ATOM 4946 O O . SER A 1 632 ? 3.895 -3.978 -36.521 1.00 85.94 632 SER A O 1
ATOM 4948 N N . THR A 1 633 ? 3.981 -6.118 -35.868 1.00 89.12 633 THR A N 1
ATOM 4949 C CA . THR A 1 633 ? 3.597 -6.722 -37.153 1.00 89.12 633 THR A CA 1
ATOM 4950 C C . THR A 1 633 ? 2.942 -8.083 -36.923 1.00 89.12 633 THR A C 1
ATOM 4952 O O . THR A 1 633 ? 3.196 -8.743 -35.911 1.00 89.12 633 THR A O 1
ATOM 4955 N N . ALA A 1 634 ? 2.093 -8.507 -37.861 1.00 84.56 634 ALA A N 1
ATOM 4956 C CA . ALA A 1 634 ? 1.350 -9.761 -37.771 1.00 84.56 634 ALA A CA 1
ATOM 4957 C C . ALA A 1 634 ? 2.274 -10.987 -37.704 1.00 84.56 634 ALA A C 1
ATOM 4959 O O . ALA A 1 634 ? 2.000 -11.933 -36.966 1.00 84.56 634 ALA A O 1
ATOM 4960 N N . TRP A 1 635 ? 3.382 -10.969 -38.450 1.00 86.50 635 TRP A N 1
ATOM 4961 C CA . TRP A 1 635 ? 4.330 -12.077 -38.493 1.00 86.50 635 TRP A CA 1
ATOM 4962 C C . TRP A 1 635 ? 5.727 -11.618 -38.914 1.00 86.50 635 TRP A C 1
ATOM 4964 O O . TRP A 1 635 ? 5.877 -10.786 -39.809 1.00 86.50 635 TRP A O 1
ATOM 4974 N N . LEU A 1 636 ? 6.742 -12.192 -38.264 1.00 82.31 636 LEU A N 1
ATOM 4975 C CA . LEU A 1 636 ? 8.155 -12.081 -38.621 1.00 82.31 636 LEU A CA 1
ATOM 4976 C C . LEU A 1 636 ? 8.860 -13.409 -38.328 1.00 82.31 636 LEU A C 1
ATOM 4978 O O . LEU A 1 636 ? 8.588 -14.010 -37.282 1.00 82.31 636 LEU A O 1
ATOM 4982 N N . PRO A 1 637 ? 9.797 -13.831 -39.189 1.00 79.88 637 PRO A N 1
ATOM 4983 C CA . PRO A 1 637 ? 10.617 -15.000 -38.925 1.00 79.88 637 PRO A CA 1
ATOM 4984 C C . PRO A 1 637 ? 11.612 -14.751 -37.785 1.00 79.88 637 PRO A C 1
ATOM 4986 O O . PRO A 1 637 ? 12.170 -13.658 -37.642 1.00 79.88 637 PRO A O 1
ATOM 4989 N N . THR A 1 638 ? 11.865 -15.783 -36.980 1.00 68.56 638 THR A N 1
ATOM 4990 C CA . THR A 1 638 ? 12.841 -15.726 -35.884 1.00 68.56 638 THR A CA 1
ATOM 4991 C C . THR A 1 638 ? 14.265 -15.672 -36.444 1.00 68.56 638 THR A C 1
ATOM 4993 O O . THR A 1 638 ? 14.658 -16.525 -37.232 1.00 68.56 638 THR A O 1
ATOM 4996 N N . GLY A 1 639 ? 15.056 -14.682 -36.021 1.00 72.00 639 GLY A N 1
ATOM 4997 C CA . GLY A 1 639 ? 16.489 -14.589 -36.337 1.00 72.00 639 GLY A CA 1
ATOM 4998 C C . GLY A 1 639 ? 16.857 -13.919 -37.667 1.00 72.00 639 GLY A C 1
ATOM 4999 O O . GLY A 1 639 ? 18.035 -13.649 -37.879 1.00 72.00 639 GLY A O 1
ATOM 5000 N N . LEU A 1 640 ? 15.892 -13.590 -38.536 1.00 79.62 640 LEU A N 1
ATOM 5001 C CA . LEU A 1 640 ? 16.175 -12.873 -39.793 1.00 79.62 640 LEU A CA 1
ATOM 5002 C C . LEU A 1 640 ? 16.488 -11.384 -39.569 1.00 79.62 640 LEU A C 1
ATOM 5004 O O . LEU A 1 640 ? 17.227 -10.772 -40.338 1.00 79.62 640 LEU A O 1
ATOM 5008 N N . PHE A 1 641 ? 15.930 -10.803 -38.507 1.00 80.81 641 PHE A N 1
ATOM 5009 C CA . PHE A 1 641 ? 16.056 -9.387 -38.182 1.00 80.81 641 PHE A CA 1
ATOM 5010 C C . PHE A 1 641 ? 16.722 -9.187 -36.813 1.00 80.81 641 PHE A C 1
ATOM 5012 O O . PHE A 1 641 ? 16.377 -9.893 -35.864 1.00 80.81 641 PHE A O 1
ATOM 5019 N N . PRO A 1 642 ? 17.654 -8.223 -36.682 1.00 67.44 642 PRO A N 1
ATOM 5020 C CA . PRO A 1 642 ? 18.427 -8.020 -35.459 1.00 67.44 642 PRO A CA 1
ATOM 5021 C C . PRO A 1 642 ? 17.705 -7.204 -34.375 1.00 67.44 642 PRO A C 1
ATOM 5023 O O . PRO A 1 642 ? 18.229 -7.133 -33.268 1.00 67.44 642 PRO A O 1
ATOM 5026 N N . ALA A 1 643 ? 16.552 -6.579 -34.653 1.00 64.44 643 ALA A N 1
ATOM 5027 C CA . ALA A 1 643 ? 15.828 -5.751 -33.683 1.00 64.44 643 ALA A CA 1
ATOM 5028 C C . ALA A 1 643 ? 14.735 -6.554 -32.934 1.00 64.44 643 ALA A C 1
ATOM 5030 O O . ALA A 1 643 ? 13.627 -6.715 -33.452 1.00 64.44 643 ALA A O 1
ATOM 5031 N N . PRO A 1 644 ? 14.975 -7.017 -31.687 1.00 55.22 644 PRO A N 1
ATOM 5032 C CA . PRO A 1 644 ? 14.011 -7.830 -30.932 1.00 55.22 644 PRO A CA 1
ATOM 5033 C C . PRO A 1 644 ? 12.812 -7.029 -30.398 1.00 55.22 644 PRO A C 1
ATOM 5035 O O . PRO A 1 644 ? 11.865 -7.611 -29.878 1.00 55.22 644 PRO A O 1
ATOM 5038 N N . ALA A 1 645 ? 12.845 -5.698 -30.512 1.00 61.97 645 ALA A N 1
ATOM 5039 C CA . ALA A 1 645 ? 11.815 -4.807 -29.981 1.00 61.97 645 ALA A CA 1
ATOM 5040 C C . ALA A 1 645 ? 10.519 -4.782 -30.819 1.00 61.97 645 ALA A C 1
ATOM 5042 O O . ALA A 1 645 ? 9.515 -4.235 -30.361 1.00 61.97 645 ALA A O 1
ATOM 5043 N N . VAL A 1 646 ? 10.519 -5.356 -32.032 1.00 73.62 646 VAL A N 1
ATOM 5044 C CA . VAL A 1 646 ? 9.308 -5.443 -32.861 1.00 73.62 646 VAL A CA 1
ATOM 5045 C C . VAL A 1 646 ? 8.402 -6.555 -32.346 1.00 73.62 646 VAL A C 1
ATOM 5047 O O . VAL A 1 646 ? 8.745 -7.739 -32.373 1.00 73.62 646 VAL A O 1
ATOM 5050 N N . ARG A 1 647 ? 7.202 -6.174 -31.911 1.00 72.69 647 ARG A N 1
ATOM 5051 C CA . ARG A 1 647 ? 6.206 -7.103 -31.382 1.00 72.69 647 ARG A CA 1
ATOM 5052 C C . ARG A 1 647 ? 5.552 -7.905 -32.502 1.00 72.69 647 ARG A C 1
ATOM 5054 O O . ARG A 1 647 ? 5.204 -7.365 -33.551 1.00 72.69 647 ARG A O 1
ATOM 5061 N N . ARG A 1 648 ? 5.336 -9.193 -32.253 1.00 78.38 648 ARG A N 1
ATOM 5062 C CA . ARG A 1 648 ? 4.645 -10.105 -33.172 1.00 78.38 648 ARG A CA 1
ATOM 5063 C C . ARG A 1 648 ? 3.233 -10.339 -32.641 1.00 78.38 648 ARG A C 1
ATOM 5065 O O . ARG A 1 648 ? 3.081 -10.675 -31.469 1.00 78.38 648 ARG A O 1
ATOM 5072 N N . GLY A 1 649 ? 2.212 -10.143 -33.467 1.00 67.31 649 GLY A N 1
ATOM 5073 C CA . GLY A 1 649 ? 0.828 -10.390 -33.062 1.00 67.31 649 GLY A CA 1
ATOM 5074 C C . GLY A 1 649 ? -0.210 -9.761 -33.986 1.00 67.31 649 GLY A C 1
ATOM 5075 O O . GLY A 1 649 ? 0.054 -8.769 -34.661 1.00 67.31 649 GLY A O 1
ATOM 5076 N N . GLY A 1 650 ? -1.412 -10.338 -33.993 1.00 68.69 650 GLY A N 1
ATOM 5077 C CA . GLY A 1 650 ? -2.509 -9.961 -34.888 1.00 68.69 650 GLY A CA 1
ATOM 5078 C C . GLY A 1 650 ? -2.874 -11.078 -35.867 1.00 68.69 650 GLY A C 1
ATOM 5079 O O . GLY A 1 650 ? -2.212 -12.113 -35.926 1.00 68.69 650 GLY A O 1
ATOM 5080 N N . ALA A 1 651 ? -3.961 -10.885 -36.616 1.00 71.81 651 ALA A N 1
ATOM 5081 C CA . ALA A 1 651 ? -4.360 -11.824 -37.660 1.00 71.81 651 ALA A CA 1
ATOM 5082 C C . ALA A 1 651 ? -3.332 -11.809 -38.800 1.00 71.81 651 ALA A C 1
ATOM 5084 O O . ALA A 1 651 ? -2.958 -10.738 -39.281 1.00 71.81 651 ALA A O 1
ATOM 5085 N N . LEU A 1 652 ? -2.887 -12.995 -39.218 1.00 82.12 652 LEU A N 1
ATOM 5086 C CA . LEU A 1 652 ? -1.983 -13.152 -40.350 1.00 82.12 652 LEU A CA 1
ATOM 5087 C C . LEU A 1 652 ? -2.763 -12.956 -41.653 1.00 82.12 652 LEU A C 1
ATOM 5089 O O . LEU A 1 652 ? -3.486 -13.854 -42.078 1.00 82.12 652 LEU A O 1
ATOM 5093 N N . ASP A 1 653 ? -2.605 -11.788 -42.269 1.00 84.50 653 ASP A N 1
ATOM 5094 C CA . ASP A 1 653 ? -3.170 -11.471 -43.580 1.00 84.50 653 ASP A CA 1
ATOM 5095 C C . ASP A 1 653 ? -2.043 -11.349 -44.612 1.00 84.50 653 ASP A C 1
ATOM 5097 O O . ASP A 1 653 ? -1.185 -10.470 -44.519 1.00 84.50 653 ASP A O 1
ATOM 5101 N N . VAL A 1 654 ? -2.014 -12.269 -45.577 1.00 89.25 654 VAL A N 1
ATOM 5102 C CA . VAL A 1 654 ? -1.009 -12.282 -46.645 1.00 89.25 654 VAL A CA 1
ATOM 5103 C C . VAL A 1 654 ? -1.651 -11.756 -47.919 1.00 89.25 654 VAL A C 1
ATOM 5105 O O . VAL A 1 654 ? -2.411 -12.463 -48.578 1.00 89.25 654 VAL A O 1
ATOM 5108 N N . ARG A 1 655 ? -1.317 -10.515 -48.280 1.00 91.06 655 ARG A N 1
ATOM 5109 C CA . ARG A 1 655 ? -1.839 -9.810 -49.463 1.00 91.06 655 ARG A CA 1
ATOM 5110 C C . ARG A 1 655 ? -0.861 -9.806 -50.639 1.00 91.06 655 ARG A C 1
ATOM 5112 O O . ARG A 1 655 ? -1.251 -9.490 -51.759 1.00 91.06 655 ARG A O 1
ATOM 5119 N N . GLY A 1 656 ? 0.405 -10.142 -50.403 1.00 90.31 656 GLY A N 1
ATOM 5120 C CA . GLY A 1 656 ? 1.430 -10.201 -51.439 1.00 90.31 656 GLY A CA 1
ATOM 5121 C C . GLY A 1 656 ? 2.830 -10.435 -50.882 1.00 90.31 656 GLY A C 1
ATOM 5122 O O . GLY A 1 656 ? 2.998 -10.867 -49.741 1.00 90.31 656 GLY A O 1
ATOM 5123 N N . ALA A 1 657 ? 3.841 -10.156 -51.706 1.00 89.88 657 ALA A N 1
ATOM 5124 C CA . ALA A 1 657 ? 5.238 -10.299 -51.313 1.00 89.88 657 ALA A CA 1
ATOM 5125 C C . ALA A 1 657 ? 5.637 -9.302 -50.214 1.00 89.88 657 ALA A C 1
ATOM 5127 O O . ALA A 1 657 ? 4.994 -8.266 -50.037 1.00 89.88 657 ALA A O 1
ATOM 5128 N N . PHE A 1 658 ? 6.724 -9.609 -49.502 1.00 92.31 658 PHE A N 1
ATOM 5129 C CA . PHE A 1 658 ? 7.247 -8.744 -48.447 1.00 92.31 658 PHE A CA 1
ATOM 5130 C C . PHE A 1 658 ? 7.505 -7.321 -48.956 1.00 92.31 658 PHE A C 1
ATOM 5132 O O . PHE A 1 658 ? 8.260 -7.158 -49.919 1.00 92.31 658 PHE A O 1
ATOM 5139 N N . ALA A 1 659 ? 6.882 -6.328 -48.312 1.00 90.81 659 ALA A N 1
ATOM 5140 C CA . ALA A 1 659 ? 6.958 -4.906 -48.639 1.00 90.81 659 ALA A CA 1
ATOM 5141 C C . ALA A 1 659 ? 6.973 -4.683 -50.165 1.00 90.81 659 ALA A C 1
ATOM 5143 O O . ALA A 1 659 ? 7.970 -4.242 -50.739 1.00 90.81 659 ALA A O 1
ATOM 5144 N N . ALA A 1 660 ? 5.899 -5.100 -50.840 1.00 89.81 660 ALA A N 1
ATOM 5145 C CA . ALA A 1 660 ? 5.837 -5.262 -52.295 1.00 89.81 660 ALA A CA 1
ATOM 5146 C C . ALA A 1 660 ? 6.119 -3.973 -53.088 1.00 89.81 660 ALA A C 1
ATOM 5148 O O . ALA A 1 660 ? 6.527 -4.028 -54.245 1.00 89.81 660 ALA A O 1
ATOM 5149 N N . ASP A 1 661 ? 5.898 -2.811 -52.479 1.00 89.00 661 ASP A N 1
ATOM 5150 C CA . ASP A 1 661 ? 6.129 -1.491 -53.059 1.00 89.00 661 ASP A CA 1
ATOM 5151 C C . ASP A 1 661 ? 7.394 -0.791 -52.528 1.00 89.00 661 ASP A C 1
ATOM 5153 O O . ASP A 1 661 ? 7.712 0.314 -52.985 1.00 89.00 661 ASP A O 1
ATOM 5157 N N . ALA A 1 662 ? 8.139 -1.427 -51.615 1.00 90.06 662 ALA A N 1
ATOM 5158 C CA . ALA A 1 662 ? 9.476 -0.995 -51.226 1.00 90.06 662 ALA A CA 1
ATOM 5159 C C . ALA A 1 662 ? 10.470 -1.310 -52.351 1.00 90.06 662 ALA A C 1
ATOM 5161 O O . ALA A 1 662 ? 10.513 -2.423 -52.874 1.00 90.06 662 ALA A O 1
ATOM 5162 N N . GLN A 1 663 ? 11.270 -0.309 -52.721 1.00 87.25 663 GLN A N 1
ATOM 5163 C CA . GLN A 1 663 ? 12.174 -0.361 -53.878 1.00 87.25 663 GLN A CA 1
ATOM 5164 C C . GLN A 1 663 ? 13.655 -0.370 -53.467 1.00 87.25 663 GLN A C 1
ATOM 5166 O O . GLN A 1 663 ? 14.527 -0.045 -54.273 1.00 87.25 663 GLN A O 1
ATOM 5171 N N . GLY A 1 664 ? 13.955 -0.554 -52.182 1.00 88.50 664 GLY A N 1
ATOM 5172 C CA . GLY A 1 664 ? 15.323 -0.583 -51.680 1.00 88.50 664 GLY A CA 1
ATOM 5173 C C . GLY A 1 664 ? 15.923 -1.976 -51.805 1.00 88.50 664 GLY A C 1
ATOM 5174 O O . GLY A 1 664 ? 15.210 -2.945 -51.539 1.00 88.50 664 GLY A O 1
ATOM 5175 N N . PRO A 1 665 ? 17.225 -2.081 -52.118 1.00 89.56 665 PRO A N 1
ATOM 5176 C CA . PRO A 1 665 ? 17.937 -3.357 -52.163 1.00 89.56 665 PRO A CA 1
ATOM 5177 C C . PRO A 1 665 ? 17.710 -4.239 -50.935 1.00 89.56 665 PRO A C 1
ATOM 5179 O O . PRO A 1 665 ? 17.496 -5.437 -51.074 1.00 89.56 665 PRO A O 1
ATOM 5182 N N . TRP A 1 666 ? 17.656 -3.644 -49.735 1.00 91.62 666 TRP A N 1
ATOM 5183 C CA . TRP A 1 666 ? 17.420 -4.400 -48.498 1.00 91.62 666 TRP A CA 1
ATOM 5184 C C . TRP A 1 666 ? 16.106 -5.197 -48.530 1.00 91.62 666 TRP A C 1
ATOM 5186 O O . TRP A 1 666 ? 16.043 -6.309 -48.013 1.00 91.62 666 TRP A O 1
ATOM 5196 N N . ALA A 1 667 ? 15.052 -4.638 -49.135 1.00 90.88 667 ALA A N 1
ATOM 5197 C CA . ALA A 1 667 ? 13.755 -5.292 -49.220 1.00 90.88 667 ALA A CA 1
ATOM 5198 C C . ALA A 1 667 ? 13.801 -6.440 -50.234 1.00 90.88 667 ALA A C 1
ATOM 5200 O O . ALA A 1 667 ? 13.241 -7.502 -49.969 1.00 90.88 667 ALA A O 1
ATOM 5201 N N . ASP A 1 668 ? 14.502 -6.256 -51.356 1.00 87.81 668 ASP A N 1
ATOM 5202 C CA . ASP A 1 668 ? 14.699 -7.288 -52.379 1.00 87.81 668 ASP A CA 1
ATOM 5203 C C . ASP A 1 668 ? 15.508 -8.478 -51.838 1.00 87.81 668 ASP A C 1
ATOM 5205 O O . ASP A 1 668 ? 15.123 -9.635 -52.046 1.00 87.81 668 ASP A O 1
ATOM 5209 N N . ASP A 1 669 ? 16.580 -8.196 -51.090 1.00 86.56 669 ASP A N 1
ATOM 5210 C CA . ASP A 1 669 ? 17.443 -9.197 -50.456 1.00 86.56 669 ASP A CA 1
ATOM 5211 C C . ASP A 1 669 ? 16.660 -10.070 -49.471 1.00 86.56 669 ASP A C 1
ATOM 5213 O O . ASP A 1 669 ? 16.759 -11.300 -49.485 1.00 86.56 669 ASP A O 1
ATOM 5217 N N . VAL A 1 670 ? 15.826 -9.436 -48.646 1.00 87.88 670 VAL A N 1
ATOM 5218 C CA . VAL A 1 670 ? 15.047 -10.109 -47.603 1.00 87.88 670 VAL A CA 1
ATOM 5219 C C . VAL A 1 670 ? 13.840 -10.858 -48.174 1.00 87.88 670 VAL A C 1
ATOM 5221 O O . VAL A 1 670 ? 13.464 -11.904 -47.646 1.00 87.88 670 VAL A O 1
ATOM 5224 N N . ARG A 1 671 ? 13.225 -10.373 -49.261 1.00 90.44 671 ARG A N 1
ATOM 5225 C CA . ARG A 1 671 ? 11.949 -10.896 -49.786 1.00 90.44 671 ARG A CA 1
ATOM 5226 C C . ARG A 1 671 ? 12.004 -12.378 -50.161 1.00 90.44 671 ARG A C 1
ATOM 5228 O O . ARG A 1 671 ? 11.040 -13.090 -49.891 1.00 90.44 671 ARG A O 1
ATOM 5235 N N . ARG A 1 672 ? 13.111 -12.853 -50.747 1.00 81.94 672 ARG A N 1
ATOM 5236 C CA . ARG A 1 672 ? 13.276 -14.277 -51.112 1.00 81.94 672 ARG A CA 1
ATOM 5237 C C . ARG A 1 672 ? 13.410 -15.177 -49.888 1.00 81.94 672 ARG A C 1
ATOM 5239 O O . ARG A 1 672 ? 12.730 -16.194 -49.801 1.00 81.94 672 ARG A O 1
ATOM 5246 N N . GLU A 1 673 ? 14.256 -14.788 -48.941 1.00 85.88 673 GLU A N 1
ATOM 5247 C CA . GLU A 1 673 ? 14.477 -15.560 -47.716 1.00 85.88 673 GLU A CA 1
ATOM 5248 C C . GLU A 1 673 ? 13.204 -15.612 -46.862 1.00 85.88 673 GLU A C 1
ATOM 5250 O O . GLU A 1 673 ? 12.771 -16.676 -46.421 1.00 85.88 673 GLU A O 1
ATOM 5255 N N . LEU A 1 674 ? 12.532 -14.469 -46.712 1.00 88.81 674 LEU A N 1
ATOM 5256 C CA . LEU A 1 674 ? 11.293 -14.365 -45.952 1.00 88.81 674 LEU A CA 1
ATOM 5257 C C . LEU A 1 674 ? 10.155 -15.163 -46.595 1.00 88.81 674 LEU A C 1
ATOM 5259 O O . LEU A 1 674 ? 9.390 -15.799 -45.873 1.00 88.81 674 LEU A O 1
ATOM 5263 N N . HIS A 1 675 ? 10.061 -15.184 -47.929 1.00 89.56 675 HIS A N 1
ATOM 5264 C CA . HIS A 1 675 ? 9.088 -16.013 -48.640 1.00 89.56 675 HIS A CA 1
ATOM 5265 C C . HIS A 1 675 ? 9.236 -17.497 -48.277 1.00 89.56 675 HIS A C 1
ATOM 5267 O O . HIS A 1 675 ? 8.248 -18.136 -47.917 1.00 89.56 675 HIS A O 1
ATOM 5273 N N . ASN A 1 676 ? 10.461 -18.031 -48.311 1.00 88.44 676 ASN A N 1
ATOM 5274 C CA . ASN A 1 676 ? 10.719 -19.437 -47.992 1.00 88.44 676 ASN A CA 1
ATOM 5275 C C . ASN A 1 676 ? 10.347 -19.769 -46.541 1.00 88.44 676 ASN A C 1
ATOM 5277 O O . ASN A 1 676 ? 9.691 -20.778 -46.282 1.00 88.44 676 ASN A O 1
ATOM 5281 N N . GLN A 1 677 ? 10.718 -18.902 -45.597 1.00 90.00 677 GLN A N 1
ATOM 5282 C CA . GLN A 1 677 ? 10.411 -19.113 -44.181 1.00 90.00 677 GLN A CA 1
ATOM 5283 C C . GLN A 1 677 ? 8.914 -18.969 -43.873 1.00 90.00 677 GLN A C 1
ATOM 5285 O O . GLN A 1 677 ? 8.380 -19.719 -43.057 1.00 90.00 677 GLN A O 1
ATOM 5290 N N . LEU A 1 678 ? 8.216 -18.046 -44.541 1.00 89.44 678 LEU A N 1
ATOM 5291 C CA . LEU A 1 678 ? 6.767 -17.894 -44.409 1.00 89.44 678 LEU A CA 1
ATOM 5292 C C . LEU A 1 678 ? 6.028 -19.108 -44.977 1.00 89.44 678 LEU A C 1
ATOM 5294 O O . LEU A 1 678 ? 5.083 -19.590 -44.356 1.00 89.44 678 LEU A O 1
ATOM 5298 N N . LEU A 1 679 ? 6.467 -19.617 -46.132 1.00 90.12 679 LEU A N 1
ATOM 5299 C CA . LEU A 1 679 ? 5.906 -20.821 -46.740 1.00 90.12 679 LEU A CA 1
ATOM 5300 C C . LEU A 1 679 ? 6.039 -22.025 -45.799 1.00 90.12 679 LEU A C 1
ATOM 5302 O O . LEU A 1 679 ? 5.038 -22.690 -45.542 1.00 90.12 679 LEU A O 1
ATOM 5306 N N . ALA A 1 680 ? 7.232 -22.250 -45.239 1.00 88.81 680 ALA A N 1
ATOM 5307 C CA . ALA A 1 680 ? 7.471 -23.319 -44.270 1.00 88.81 680 ALA A CA 1
ATOM 5308 C C . ALA A 1 680 ? 6.582 -23.166 -43.021 1.00 88.81 680 ALA A C 1
ATOM 5310 O O . ALA A 1 680 ? 5.854 -24.087 -42.666 1.00 88.81 680 ALA A O 1
ATOM 5311 N N . ALA A 1 681 ? 6.536 -21.970 -42.421 1.00 86.88 681 ALA A N 1
ATOM 5312 C CA . ALA A 1 681 ? 5.725 -21.715 -41.229 1.00 86.88 681 ALA A CA 1
ATOM 5313 C C . ALA A 1 681 ? 4.215 -21.923 -41.462 1.00 86.88 681 ALA A C 1
ATOM 5315 O O . ALA A 1 681 ? 3.499 -22.381 -40.571 1.00 86.88 681 ALA A O 1
ATOM 5316 N N . LEU A 1 682 ? 3.706 -21.579 -42.650 1.00 88.75 682 LEU A N 1
ATOM 5317 C CA . LEU A 1 682 ? 2.307 -21.815 -43.020 1.00 88.75 682 LEU A CA 1
ATOM 5318 C C . LEU A 1 682 ? 2.022 -23.299 -43.287 1.00 88.75 682 LEU A C 1
ATOM 5320 O O . LEU A 1 682 ? 0.943 -23.773 -42.935 1.00 88.75 682 LEU A O 1
ATOM 5324 N N . GLN A 1 683 ? 2.965 -24.024 -43.893 1.00 90.00 683 GLN A N 1
ATOM 5325 C CA . GLN A 1 683 ? 2.854 -25.466 -44.128 1.00 90.00 683 GLN A CA 1
ATOM 5326 C C . GLN A 1 683 ? 2.840 -26.251 -42.816 1.00 90.00 683 GLN A C 1
ATOM 5328 O O . GLN A 1 683 ? 1.984 -27.118 -42.656 1.00 90.00 683 GLN A O 1
ATOM 5333 N N . ASP A 1 684 ? 3.709 -25.904 -41.867 1.00 87.75 684 ASP A N 1
ATOM 5334 C CA . ASP A 1 684 ? 3.747 -26.526 -40.540 1.00 87.75 684 ASP A CA 1
ATOM 5335 C C . ASP A 1 684 ? 2.417 -26.312 -39.802 1.00 87.75 684 ASP A C 1
ATOM 5337 O O . ASP A 1 684 ? 1.773 -27.267 -39.373 1.00 87.75 684 ASP A O 1
ATOM 5341 N N . ARG A 1 685 ? 1.902 -25.072 -39.778 1.00 86.19 685 ARG A N 1
ATOM 5342 C CA . ARG A 1 685 ? 0.589 -24.770 -39.172 1.00 86.19 685 ARG A CA 1
ATOM 5343 C C . ARG A 1 685 ? -0.573 -25.501 -39.846 1.00 86.19 685 ARG A C 1
ATOM 5345 O O . ARG A 1 685 ? -1.538 -25.866 -39.178 1.00 86.19 685 ARG A O 1
ATOM 5352 N N . GLN A 1 686 ? -0.503 -25.707 -41.162 1.00 87.25 686 GLN A N 1
ATOM 5353 C CA . GLN A 1 686 ? -1.508 -26.487 -41.882 1.00 87.25 686 GLN A CA 1
ATOM 5354 C C . GLN A 1 686 ? -1.442 -27.975 -41.503 1.00 87.25 686 GLN A C 1
ATOM 5356 O O . GLN A 1 686 ? -2.488 -28.616 -41.392 1.00 87.25 686 GLN A O 1
ATOM 5361 N N . GLN A 1 687 ? -0.241 -28.524 -41.295 1.00 86.50 687 GLN A N 1
ATOM 5362 C CA . GLN A 1 687 ? -0.045 -29.903 -40.831 1.00 86.50 687 GLN A CA 1
ATOM 5363 C C . GLN A 1 687 ? -0.543 -30.098 -39.393 1.00 86.50 687 GLN A C 1
ATOM 5365 O O . GLN A 1 687 ? -1.154 -31.125 -39.103 1.00 86.50 687 GLN A O 1
ATOM 5370 N N . ASP A 1 688 ? -0.399 -29.078 -38.546 1.00 85.81 688 ASP A N 1
ATOM 5371 C CA . ASP A 1 688 ? -0.940 -29.035 -37.180 1.00 85.81 688 ASP A CA 1
ATOM 5372 C C . ASP A 1 688 ? -2.470 -28.834 -37.127 1.00 85.81 688 ASP A C 1
ATOM 5374 O O . ASP A 1 688 ? -3.070 -28.780 -36.051 1.00 85.81 688 ASP A O 1
ATOM 5378 N N . GLY A 1 689 ? -3.130 -28.754 -38.288 1.00 81.62 689 GLY A N 1
ATOM 5379 C CA . GLY A 1 689 ? -4.585 -28.747 -38.405 1.00 81.62 689 GLY A CA 1
ATOM 5380 C C . GLY A 1 689 ? -5.241 -27.375 -38.265 1.00 81.62 689 GLY A C 1
ATOM 5381 O O . GLY A 1 689 ? -6.449 -27.326 -38.044 1.00 81.62 689 GLY A O 1
ATOM 5382 N N . ASP A 1 690 ? -4.501 -26.269 -38.409 1.00 79.06 690 ASP A N 1
ATOM 5383 C CA . ASP A 1 690 ? -5.069 -24.916 -38.433 1.00 79.06 690 ASP A CA 1
ATOM 5384 C C . ASP A 1 690 ? -5.784 -24.660 -39.780 1.00 79.06 690 ASP A C 1
ATOM 5386 O O . ASP A 1 690 ? -5.134 -24.493 -40.816 1.00 79.06 690 ASP A O 1
ATOM 5390 N N . PRO A 1 691 ? -7.129 -24.603 -39.831 1.00 73.06 691 PRO A N 1
ATOM 5391 C CA . PRO A 1 691 ? -7.844 -24.412 -41.091 1.00 73.06 691 PRO A CA 1
ATOM 5392 C C . PRO A 1 691 ? -7.761 -22.964 -41.607 1.00 73.06 691 PRO A C 1
ATOM 5394 O O . PRO A 1 691 ? -8.146 -22.696 -42.747 1.00 73.06 691 PRO A O 1
ATOM 5397 N N . THR A 1 692 ? -7.275 -22.018 -40.793 1.00 76.19 692 THR A N 1
ATOM 5398 C CA . THR A 1 692 ? -7.281 -20.581 -41.108 1.00 76.19 692 THR A CA 1
ATOM 5399 C C . THR A 1 692 ? -6.120 -20.146 -42.005 1.00 76.19 692 THR A C 1
ATOM 5401 O O . THR A 1 692 ? -6.193 -19.085 -42.622 1.00 76.19 692 THR A O 1
ATOM 5404 N N . VAL A 1 693 ? -5.084 -20.981 -42.164 1.00 83.75 693 VAL A N 1
ATOM 5405 C CA . VAL A 1 693 ? -3.886 -20.650 -42.962 1.00 83.75 693 VAL A CA 1
ATOM 5406 C C . VAL A 1 693 ? -4.016 -20.959 -44.459 1.00 83.75 693 VAL A C 1
ATOM 5408 O O . VAL A 1 693 ? -3.204 -20.493 -45.257 1.00 83.75 693 VAL A O 1
ATOM 5411 N N . GLY A 1 694 ? -5.050 -21.700 -44.874 1.00 82.12 694 GLY A N 1
ATOM 5412 C CA . GLY A 1 694 ? -5.249 -22.123 -46.268 1.00 82.12 694 GLY A CA 1
ATOM 5413 C C . GLY A 1 694 ? -5.284 -20.980 -47.302 1.00 82.12 694 GLY A C 1
ATOM 5414 O O . GLY A 1 694 ? -4.626 -21.097 -48.339 1.00 82.12 694 GLY A O 1
ATOM 5415 N N . PRO A 1 695 ? -6.010 -19.868 -47.062 1.00 85.31 695 PRO A N 1
ATOM 5416 C CA . PRO A 1 695 ? -5.995 -18.706 -47.954 1.00 85.31 695 PRO A CA 1
ATOM 5417 C C . PRO A 1 695 ? -4.613 -18.049 -48.057 1.00 85.31 695 PRO A C 1
ATOM 5419 O O . PRO A 1 695 ? -4.152 -17.787 -49.165 1.00 85.31 695 PRO A O 1
ATOM 5422 N N . ALA A 1 696 ? -3.930 -17.851 -46.925 1.00 85.88 696 ALA A N 1
ATOM 5423 C CA . ALA A 1 696 ? -2.590 -17.265 -46.882 1.00 85.88 696 ALA A CA 1
ATOM 5424 C C . ALA A 1 696 ? -1.574 -18.127 -47.644 1.00 85.88 696 ALA A C 1
ATOM 5426 O O . ALA A 1 696 ? -0.799 -17.611 -48.446 1.00 85.88 696 ALA A O 1
ATOM 5427 N N . LEU A 1 697 ? -1.630 -19.450 -47.468 1.00 87.81 697 LEU A N 1
ATOM 5428 C CA . LEU A 1 697 ? -0.748 -20.386 -48.158 1.00 87.81 697 LEU A CA 1
ATOM 5429 C C . LEU A 1 697 ? -0.924 -20.339 -49.682 1.00 87.81 697 LEU A C 1
ATOM 5431 O O . LEU A 1 697 ? 0.070 -20.337 -50.405 1.00 87.81 697 LEU A O 1
ATOM 5435 N N . LYS A 1 698 ? -2.167 -20.240 -50.178 1.00 86.81 698 LYS A N 1
ATOM 5436 C CA . LYS A 1 698 ? -2.440 -20.087 -51.619 1.00 86.81 698 LYS A CA 1
ATOM 5437 C C . LYS A 1 698 ? -1.839 -18.807 -52.190 1.00 86.81 698 LYS A C 1
ATOM 5439 O O . LYS A 1 698 ? -1.322 -18.835 -53.302 1.00 86.81 698 LYS A O 1
ATOM 5444 N N . VAL A 1 699 ? -1.911 -17.701 -51.445 1.00 86.94 699 VAL A N 1
ATOM 5445 C CA . VAL A 1 699 ? -1.300 -16.436 -51.870 1.00 86.94 699 VAL A CA 1
ATOM 5446 C C . VAL A 1 699 ? 0.217 -16.582 -51.916 1.00 86.94 699 VAL A C 1
ATOM 5448 O O . VAL A 1 699 ? 0.803 -16.270 -52.945 1.00 86.94 699 VAL A O 1
ATOM 5451 N N . VAL A 1 700 ? 0.850 -17.123 -50.865 1.00 87.62 700 VAL A N 1
ATOM 5452 C CA . VAL A 1 700 ? 2.312 -17.320 -50.835 1.00 87.62 700 VAL A CA 1
ATOM 5453 C C . VAL A 1 700 ? 2.780 -18.218 -51.978 1.00 87.62 700 VAL A C 1
ATOM 5455 O O . VAL A 1 700 ? 3.707 -17.848 -52.685 1.00 87.62 700 VAL A O 1
ATOM 5458 N N . GLN A 1 701 ? 2.110 -19.342 -52.234 1.00 87.81 701 GLN A N 1
ATOM 5459 C CA . GLN A 1 701 ? 2.445 -20.246 -53.343 1.00 87.81 701 GLN A CA 1
ATOM 5460 C C . GLN A 1 701 ? 2.297 -19.615 -54.733 1.00 87.81 701 GLN A C 1
ATOM 5462 O O . GLN A 1 701 ? 2.887 -20.120 -55.679 1.00 87.81 701 GLN A O 1
ATOM 5467 N N . GLY A 1 702 ? 1.499 -18.553 -54.872 1.00 83.62 702 GLY A N 1
ATOM 5468 C CA . GLY A 1 702 ? 1.328 -17.815 -56.124 1.00 83.62 702 GLY A CA 1
ATOM 5469 C C . GLY A 1 702 ? 2.335 -16.680 -56.339 1.00 83.62 702 GLY A C 1
ATOM 5470 O O . GLY A 1 702 ? 2.260 -16.013 -57.366 1.00 83.62 702 GLY A O 1
ATOM 5471 N N . LEU A 1 703 ? 3.233 -16.425 -55.378 1.00 81.56 703 LEU A N 1
ATOM 5472 C CA . LEU A 1 703 ? 4.270 -15.385 -55.458 1.00 81.56 703 LEU A CA 1
ATOM 5473 C C . LEU A 1 703 ? 5.615 -15.900 -56.008 1.00 81.56 703 LEU A C 1
ATOM 5475 O O . LEU A 1 703 ? 6.560 -15.112 -56.073 1.00 81.56 703 LEU A O 1
ATOM 5479 N N . THR A 1 704 ? 5.712 -17.194 -56.329 1.00 62.88 704 THR A N 1
ATOM 5480 C CA . THR A 1 704 ? 6.910 -17.857 -56.874 1.00 62.88 704 THR A CA 1
ATOM 5481 C C . THR A 1 704 ? 7.174 -17.565 -58.342 1.00 62.88 704 THR A C 1
ATOM 5483 O O . THR A 1 704 ? 6.210 -17.382 -59.121 1.00 62.88 704 THR A O 1
#

pLDDT: mean 89.02, std 8.19, range [41.16, 98.56]

Foldseek 3Di:
DQDDLVRLVVLLVPDDPQQLVLCLLVLQPQKDAPPVSCVSRVSHDPPSLVVCVVSPPWCDDPPRMTGHRPSNSVSSLVCCCPVPVPSSLVSLQVVLVVCVVVVVLQSSLVSCVVNVNLVVNLVSLLVSLVVCVVVVVLVSLQVVQVPHDPVSDDPSSLLSNLLSQLSDPDPVSVVVSLVVLVVVVVVPDLALSSLLSNLVVCVVVVNLPVSLVSLVSSVVVPDDDVSLLSSLLSNLVSCLSVLVLVVNLVSLVVQCVSCVVNVPLLSVLSSLLSNLSSCLSVVNNVSSVVSLVSSLVSCVVVVVLVVNLVSLLVVLVSCLLVVNNVVSLVSLVVNVPTPPDDLVSQLSSLLSNLVSCQLQLQQQSNLVSLVSNLVSCVVNVVLASNLSSLLSNLLSCLLQVNLVSSVVSLVVSVVSDDPDLLSQLSSLLSQLSSCVSVVVLVSNLVSLVSSPPSYDLLSQLVSLLSNLQSQVVVVHDDDCVSNVVSCVVSVHPSSCNNVCLSCQVSLLVQCPDPPSVVVLLVNQQPRDSNNQFEWEFEFQAATWIATPVGTFDFPDPVLSVLQVCCQQANWAAPQRSLCQQPVDGDDPVSSVVVVVSLVSNQVRCVVVGPPPGTQWDADPRTTHGRSSYQAEYQDDDPPPTSRSSYHHHDDDDRPHFGNVVRDTPNSVVVRVVRLVRVLVVLVVVVVVPDPRSVVVNVRSVVHD

Sequence (704 aa):
MPISPADAETALLHLQPAFLDALLPLALEDTWHPVRSLALSPDLPDGWWSAALQQLPLIAGDDDTARVPPALRAALVRRLSTARPKLYRDLIIQQSEAALTSGHVQQALTLLHGIGAAEQAHQKLEAWMNEQIRAGTYRLVQTTFEALPPSLRHPRTTAAYWSAVVSDTDRERAMNARQEAHHAYEQGERNPRLLYTLSYGLQLDGQYGPALHLVDEALTAGTRGRDTLQHLQMRSMLLNYLQRPADHLETSLQLLAEAQVQGDLYFTAIAHMTIGYAREDMGDLSAAEDHYHKAIALYTRISQWHQLATLLNNYAQSLAAAGRPAEALQRLEEASRLHALSARHHAWFALTAAIVHHQYGLHAQALASTRRASEHLHQAHLDGDVINALLLEAERLALDGQPVMAEQRYREARTRSSDSPTDLAQLDFTAGVLAYARREWQAAETAFVSAGDEVTPWDRVRRQLYLIAVRVHQGGRPDVRALERSLADLGIDAPLLTDAPLMHGTLTWLGQQPGWQVRLERVFSGAALAGTIPLRLELLGPLEIHTSAGALHFPLRRSAELLAFLALHGPANRQQIITALWEGVADRKLVDHFKKVLRGLRETLRPLLPEGADPVVIDSGQHALHPLFSVSTAWLPTGLFPAPAVRRGGALDVRGAFAADAQGPWADDVRRELHNQLLAALQDRQQDGDPTVGPALKVVQGLT

Radius of gyration: 38.73 Å; chains: 1; bounding box: 91×56×115 Å

Secondary structure (DSSP, 8-state):
-PPPHHHHHHHHHHS-HHHHHHHGGGTT-SEE-TTHHHHH-TTPPTTHHHHHHHHS--EE-STT-EEPPHHHHHHHHHHHHHH-HHHHHHHHHHHHHHHHHTT-HHHHHHHHHHTT-HHHHHHHHHHHHHHHHHTT-HHHHHHHHHTS-GGG--HHHHHHHHHHHHTSS-HHHHHHHHHHHHHHHHTT---HHHHHHHHHHHHHTT-HHHHHHHHHHHHHT---THHHHHHHHHHHHHHHHTT-HHHHHHHHHHHHHHHHHHT-HHHHHHHHHHHHHHHHHTT-HHHHHHHHHHHHHHHHHTT-HHHHHHHHHHHHHHHHHTT-HHHHHHHHHHHHTSSS--HHHHHHHHHHHHHHHHHTT-HHHHHHHHHHHHHHHHHTT-TTTHHHHHHHHHHHHHHTT-HHHHHHHHHHHHHH--S-HHHHHHHHHHHHHHHHHTT-HHHHHHHHHHHTT-S-HHHHHHHHHHHHHHHHHTT-----HHHHHHHHHH---THHHHTTTTTHHHHHHHHTSTTHHHHHHHHHHH---BTBEEEEEE-BSS-EEEETTEE---SSHHHHHHHHHHHHH-SEEHHHHHHHHHSS---HHHHHHHHHHHHHHHHHHGGGSPTT--SEEEETTEEEE-TTEEEEES---TTSSS-TTSEE-S-----SSBTTT--SHHHHHHHHHHHHHHHHHHHHHHHTT-GGGHHHHHHHHT--